Protein AF-0000000085088934 (afdb_homodimer)

Nearest PDB structures (foldseek):
  3keu-assembly1_A  TM=9.049E-01  e=2.209E-29  Homo sapiens
  6yjz-assembly1_B  TM=8.917E-01  e=1.805E-28  Mus musculus
  6yk0-assembly2_D  TM=8.850E-01  e=2.685E-28  Mus musculus
  4eoh-assembly1_B  TM=8.887E-01  e=7.460E-28  Homo sapiens
  1rfv-assembly1_A  TM=8.931E-01  e=5.617E-28  Ovis aries

Solvent-accessible surface area (backbone atoms only — not comparable to full-atom values): 36787 Å² total; per-residue (Å²): 128,82,75,68,84,74,76,77,56,46,64,85,37,36,32,38,35,38,11,27,30,32,18,38,65,42,31,35,41,48,26,22,47,53,53,29,28,67,44,35,28,48,68,27,50,48,57,35,26,51,25,18,30,52,67,88,60,77,56,65,25,61,50,74,49,49,34,67,54,52,49,41,22,50,48,27,22,56,75,59,71,62,68,86,47,37,30,39,42,36,40,44,48,82,42,34,60,32,41,46,41,51,39,51,50,51,50,52,52,50,58,71,34,58,94,40,47,33,51,46,42,35,38,36,32,69,64,41,50,52,91,82,40,70,81,46,58,74,68,32,55,63,33,45,65,65,41,46,43,74,28,32,28,39,50,28,38,53,50,42,40,24,64,72,41,70,41,82,69,65,31,64,66,40,45,55,47,31,54,36,43,35,28,60,74,39,58,28,45,29,41,34,36,66,57,33,53,46,39,74,22,76,40,87,50,58,78,59,36,32,30,32,38,37,29,45,42,37,93,85,46,48,66,33,45,20,32,35,70,41,76,56,68,99,65,83,63,61,32,59,68,33,44,50,52,24,40,40,59,51,34,30,52,36,35,34,57,71,76,35,71,67,45,46,51,23,62,66,53,60,67,63,75,84,57,49,39,50,70,31,37,66,32,53,16,48,23,49,38,51,19,18,50,51,55,33,51,53,53,18,52,54,51,19,53,53,45,48,62,75,48,70,82,68,72,73,61,78,94,50,51,71,66,55,48,51,50,52,50,48,34,54,52,48,60,31,37,45,62,47,52,53,81,39,42,61,31,67,58,56,46,60,89,73,48,62,50,33,69,62,75,133,127,82,75,68,84,74,76,76,57,48,65,86,40,35,31,39,35,37,10,26,31,32,19,39,67,42,32,36,40,49,26,21,49,52,54,29,28,68,45,34,27,48,69,27,49,49,57,34,26,50,24,18,29,53,66,86,61,76,55,65,26,59,49,75,50,48,35,66,53,54,49,40,22,50,48,26,22,54,75,60,70,62,67,86,44,37,31,39,41,36,43,45,48,82,42,33,61,33,40,47,42,51,40,52,52,52,52,51,54,50,58,72,34,59,94,39,46,34,51,46,44,34,39,36,33,68,64,41,50,53,92,82,39,71,81,49,58,73,67,31,54,62,35,45,66,65,38,48,43,74,28,32,29,38,49,27,36,55,49,42,39,24,65,71,40,70,41,81,67,65,30,63,66,39,45,55,50,30,52,36,42,36,29,61,75,39,56,28,45,28,40,35,39,42,70,32,52,46,39,76,22,78,41,88,49,59,79,60,35,30,30,36,38,35,30,44,43,36,96,87,47,47,67,32,44,21,32,34,71,40,77,56,67,98,66,81,63,62,31,58,68,33,43,50,53,25,40,41,57,51,35,30,52,35,33,34,56,70,77,35,70,66,44,45,52,22,62,66,53,61,67,63,76,84,57,51,39,51,70,31,37,66,33,53,16,48,22,48,38,50,20,16,48,51,54,33,50,55,54,19,51,54,50,21,53,52,45,48,63,74,49,68,81,68,73,74,62,78,94,50,52,72,66,55,48,52,49,51,49,48,33,53,52,48,60,32,37,46,63,46,51,52,80,39,43,60,31,68,56,56,44,59,88,73,46,65,48,34,68,62,75,133

Organism: Talaromyces marneffei (strain ATCC 18224 / CBS 334.59 / QM 7333) (NCBI:txid441960)

Secondary structure (DSSP, 8-state):
----TTTT-PPP-EEEEEEEEEEESS-HHHHHHHHHHHTT-EEEEEEEEEEEE-GGGS---EEEPPHHHHHHHHHHHHHTT----SEEEE---SSHHHHHHHHHHHHHHHHHTTTSTTS-EEEE----EETTEESS-TTHHHHHHHHGGG-SEE---HHHHHHHH-----SHHHHHHHHHHHHHHH--SEEEEEEE-GGGGT-SS-TTEEEEEEEEE-TTS-EEEEEEEEEPPSS--SSHHHHHHHHHHHHHHHHHHHH-HHHHTSGGGPPPTTS-GGGSHHHHHHHHHHHHHHHHHHHHHHHHHHHHHHTTT----TT--HHHHHHHHHHHHHHHTS---STTTHHHHS-------EE---/----TTTT-PPP-EEEEEEEEEEESS-HHHHHHHHHHHTT-EEEEEEEEEEEE-GGGS---EEEPPHHHHHHHHHHHHHTT----SEEEE---SSHHHHHHHHHHHHHHHHHTTTSTTS-EEEE----EETTEESS-TTHHHHHHHHGGG-SEE--BHHHHHHHH-----SHHHHHHHHHHHHHHH--SEEEEEEE-GGGGT-SS-TTEEEEEEEEE-TTS-EEEEEEEEEPPSS--SSHHHHHHHHHHHHHHHHHHHH-HHHHTSGGGPPPTTS-GGGSHHHHHHHHHHHHHHHHHHHHHHHHHHHHHHTTT----TT--HHHHHHHHHHHHHHHTS---GGGTHHHHS-------EE---

Sequence (724 aa):
MALSQEENTVPETKVLAIASHVCYGFVGNTMATFVMQSLGCEVAAINTVHYSNHTGYRQVKGTKTTAEEIRTLYEGLTQSYLTDFDVLLSGYAPTAAVVEAVGDIAQDLKRRAEGKPGSFFWILDPVMGDLGRLYVAEDVVPAYKKTVHHADLILPNQFETEILSGIKISNTTDLANAITIIHKTYGVPHIIVTSVQLSNLGSSTPSGLMTVIGSTVRSDGSPRLFHVDIPALECNFNGTGDMFAALTVARLREAVYATGPTLRNTKSWVSPDDVSPTELPLAKSTEKVLSSMHSILLKTMESREVELAATANTIDPTGLTEEQLQFREHLRRTKAAEVRVIRHADYLRNPVGMFKAQAWVEMALSQEENTVPETKVLAIASHVCYGFVGNTMATFVMQSLGCEVAAINTVHYSNHTGYRQVKGTKTTAEEIRTLYEGLTQSYLTDFDVLLSGYAPTAAVVEAVGDIAQDLKRRAEGKPGSFFWILDPVMGDLGRLYVAEDVVPAYKKTVHHADLILPNQFETEILSGIKISNTTDLANAITIIHKTYGVPHIIVTSVQLSNLGSSTPSGLMTVIGSTVRSDGSPRLFHVDIPALECNFNGTGDMFAALTVARLREAVYATGPTLRNTKSWVSPDDVSPTELPLAKSTEKVLSSMHSILLKTMESREVELAATANTIDPTGLTEEQLQFREHLRRTKAAEVRVIRHADYLRNPVGMFKAQAWVE

Structure (mmCIF, N/CA/C/O backbone):
data_AF-0000000085088934-model_v1
#
loop_
_entity.id
_entity.type
_entity.pdbx_description
1 polymer 'pyridoxal kinase'
#
loop_
_atom_site.group_PDB
_atom_site.id
_atom_site.type_symbol
_atom_site.label_atom_id
_atom_site.label_alt_id
_atom_site.label_comp_id
_atom_site.label_asym_id
_atom_site.label_entity_id
_atom_site.label_seq_id
_atom_site.pdbx_PDB_ins_code
_atom_site.Cartn_x
_atom_site.Cartn_y
_atom_site.Cartn_z
_atom_site.occupancy
_atom_site.B_iso_or_equiv
_atom_site.auth_seq_id
_atom_site.auth_comp_id
_atom_site.auth_asym_id
_atom_site.auth_atom_id
_atom_site.pdbx_PDB_model_num
ATOM 1 N N . MET A 1 1 ? 16.469 -13.07 28.391 1 17.91 1 MET A N 1
ATOM 2 C CA . MET A 1 1 ? 17.031 -13.086 27.031 1 17.91 1 MET A CA 1
ATOM 3 C C . MET A 1 1 ? 16 -12.625 26.016 1 17.91 1 MET A C 1
ATOM 5 O O . MET A 1 1 ? 14.961 -13.258 25.844 1 17.91 1 MET A O 1
ATOM 9 N N . ALA A 1 2 ? 15.836 -11.273 25.734 1 24.55 2 ALA A N 1
ATOM 10 C CA . ALA A 1 2 ? 14.875 -10.727 24.781 1 24.55 2 ALA A CA 1
ATOM 11 C C . ALA A 1 2 ? 14.867 -11.539 23.484 1 24.55 2 ALA A C 1
ATOM 13 O O . ALA A 1 2 ? 15.891 -11.672 22.812 1 24.55 2 ALA A O 1
ATOM 14 N N . LEU A 1 3 ? 14.203 -12.531 23.344 1 29.58 3 LEU A N 1
ATOM 15 C CA . LEU A 1 3 ? 14.117 -13.305 22.109 1 29.58 3 LEU A CA 1
ATOM 16 C C . LEU A 1 3 ? 14.156 -12.383 20.891 1 29.58 3 LEU A C 1
ATOM 18 O O . LEU A 1 3 ? 13.359 -11.445 20.797 1 29.58 3 LEU A O 1
ATOM 22 N N . SER A 1 4 ? 15.227 -12.148 20.172 1 33.28 4 SER A N 1
ATOM 23 C CA . SER A 1 4 ? 15.477 -11.219 19.078 1 33.28 4 SER A CA 1
ATOM 24 C C . SER A 1 4 ? 14.352 -11.25 18.047 1 33.28 4 SER A C 1
ATOM 26 O O . SER A 1 4 ? 13.922 -12.32 17.625 1 33.28 4 SER A O 1
ATOM 28 N N . GLN A 1 5 ? 13.383 -10.461 17.922 1 40.53 5 GLN A N 1
ATOM 29 C CA . GLN A 1 5 ? 12.352 -10.094 16.953 1 40.53 5 GLN A CA 1
ATOM 30 C C . GLN A 1 5 ? 12.773 -10.445 15.531 1 40.53 5 GLN A C 1
ATOM 32 O O . GLN A 1 5 ? 11.938 -10.484 14.625 1 40.53 5 GLN A O 1
ATOM 37 N N . GLU A 1 6 ? 14.078 -10.547 15.227 1 43.47 6 GLU A N 1
ATOM 38 C CA . GLU A 1 6 ? 14.758 -10.812 13.961 1 43.47 6 GLU A CA 1
ATOM 39 C C . GLU A 1 6 ? 14.445 -12.211 13.445 1 43.47 6 GLU A C 1
ATOM 41 O O . GLU A 1 6 ? 14.531 -12.469 12.242 1 43.47 6 GLU A O 1
ATOM 46 N N . GLU A 1 7 ? 14.219 -13.211 14.219 1 48 7 GLU A N 1
ATOM 47 C CA . GLU A 1 7 ? 14.242 -14.625 13.852 1 48 7 GLU A CA 1
ATOM 48 C C . GLU A 1 7 ? 13.039 -14.992 12.992 1 48 7 GLU A C 1
ATOM 50 O O . GLU A 1 7 ? 13.094 -15.938 12.203 1 48 7 GLU A O 1
ATOM 55 N N . ASN A 1 8 ? 11.883 -14.328 13.062 1 54.94 8 ASN A N 1
ATOM 56 C CA . ASN A 1 8 ? 10.695 -14.883 12.43 1 54.94 8 ASN A CA 1
ATOM 57 C C . ASN A 1 8 ? 10.336 -14.133 11.148 1 54.94 8 ASN A C 1
ATOM 59 O O . ASN A 1 8 ? 9.164 -14.055 10.781 1 54.94 8 ASN A O 1
ATOM 63 N N . THR A 1 9 ? 11.484 -13.523 10.5 1 68.62 9 THR A N 1
ATOM 64 C CA . THR A 1 9 ? 11.07 -12.758 9.336 1 68.62 9 THR A CA 1
ATOM 65 C C . THR A 1 9 ? 11.477 -13.469 8.047 1 68.62 9 THR A C 1
ATOM 67 O O . THR A 1 9 ? 12.453 -14.219 8.031 1 68.62 9 THR A O 1
ATOM 70 N N . VAL A 1 10 ? 10.602 -13.547 7.023 1 87.44 10 VAL A N 1
ATOM 71 C CA . VAL A 1 10 ? 10.883 -14.023 5.672 1 87.44 10 VAL A CA 1
ATOM 72 C C . VAL A 1 10 ? 12.141 -13.344 5.133 1 87.44 10 VAL A C 1
ATOM 74 O O . VAL A 1 10 ? 12.539 -12.281 5.625 1 87.44 10 VAL A O 1
ATOM 77 N N . PRO A 1 11 ? 12.914 -14.07 4.34 1 94 11 PRO A N 1
ATOM 78 C CA . PRO A 1 11 ? 14.094 -13.438 3.748 1 94 11 PRO A CA 1
ATOM 79 C C . PRO A 1 11 ? 13.781 -12.078 3.121 1 94 11 PRO A C 1
ATOM 81 O O . PRO A 1 11 ? 12.68 -11.867 2.609 1 94 11 PRO A O 1
ATOM 84 N N . GLU A 1 12 ? 14.758 -11.164 3.26 1 93.94 12 GLU A N 1
ATOM 85 C CA . GLU A 1 12 ? 14.594 -9.898 2.553 1 93.94 12 GLU A CA 1
ATOM 86 C C . GLU A 1 12 ? 14.344 -10.133 1.064 1 93.94 12 GLU A C 1
ATOM 88 O O . GLU A 1 12 ? 15.086 -10.867 0.409 1 93.94 12 GLU A O 1
ATOM 93 N N . THR A 1 13 ? 13.289 -9.633 0.563 1 97.62 13 THR A N 1
ATOM 94 C CA . THR A 1 13 ? 12.836 -9.867 -0.804 1 97.62 13 THR A CA 1
ATOM 95 C C . THR A 1 13 ? 12.398 -8.555 -1.459 1 97.62 13 THR A C 1
ATOM 97 O O . THR A 1 13 ? 11.57 -7.828 -0.91 1 97.62 13 THR A O 1
ATOM 100 N N . LYS A 1 14 ? 13 -8.188 -2.582 1 98.19 14 LYS A N 1
ATOM 101 C CA . LYS A 1 14 ? 12.547 -7.074 -3.41 1 98.19 14 LYS A CA 1
ATOM 102 C C . LYS A 1 14 ? 11.633 -7.559 -4.531 1 98.19 14 LYS A C 1
ATOM 104 O O . LYS A 1 14 ? 12.031 -8.383 -5.355 1 98.19 14 LYS A O 1
ATOM 109 N N . VAL A 1 15 ? 10.438 -7.031 -4.566 1 98.88 15 VAL A N 1
ATOM 110 C CA . VAL A 1 15 ? 9.43 -7.527 -5.496 1 98.88 15 VAL A CA 1
ATOM 111 C C . VAL A 1 15 ? 8.992 -6.398 -6.43 1 98.88 15 VAL A C 1
ATOM 113 O O . VAL A 1 15 ? 8.781 -5.266 -5.988 1 98.88 15 VAL A O 1
ATOM 116 N N . LEU A 1 16 ? 8.938 -6.668 -7.719 1 98.94 16 LEU A N 1
ATOM 117 C CA . LEU A 1 16 ? 8.148 -5.855 -8.633 1 98.94 16 LEU A CA 1
ATOM 118 C C . LEU A 1 16 ? 6.754 -6.449 -8.82 1 98.94 16 LEU A C 1
ATOM 120 O O . LEU A 1 16 ? 6.617 -7.594 -9.266 1 98.94 16 LEU A O 1
ATOM 124 N N . ALA A 1 17 ? 5.77 -5.746 -8.398 1 98.94 17 ALA A N 1
ATOM 125 C CA . ALA A 1 17 ? 4.383 -6.18 -8.531 1 98.94 17 ALA A CA 1
ATOM 126 C C . ALA A 1 17 ? 3.664 -5.391 -9.625 1 98.94 17 ALA A C 1
ATOM 128 O O . ALA A 1 17 ? 3.641 -4.156 -9.594 1 98.94 17 ALA A O 1
ATOM 129 N N . ILE A 1 18 ? 3.131 -6.051 -10.609 1 98.94 18 ILE A N 1
ATOM 130 C CA . ILE A 1 18 ? 2.359 -5.422 -11.68 1 98.94 18 ILE A CA 1
ATOM 131 C C . ILE A 1 18 ? 0.933 -5.969 -11.672 1 98.94 18 ILE A C 1
ATOM 133 O O . ILE A 1 18 ? 0.705 -7.133 -12.016 1 98.94 18 ILE A O 1
ATOM 137 N N . ALA A 1 19 ? -0.017 -5.191 -11.266 1 98.69 19 ALA A N 1
ATOM 138 C CA . ALA A 1 19 ? -1.41 -5.609 -11.133 1 98.69 19 ALA A CA 1
ATOM 139 C C . ALA A 1 19 ? -2.33 -4.406 -10.938 1 98.69 19 ALA A C 1
ATOM 141 O O . ALA A 1 19 ? -1.887 -3.26 -11.031 1 98.69 19 ALA A O 1
ATOM 142 N N . SER A 1 20 ? -3.621 -4.641 -10.789 1 98.38 20 SER A N 1
ATOM 143 C CA . SER A 1 20 ? -4.625 -3.588 -10.68 1 98.38 20 SER A CA 1
ATOM 144 C C . SER A 1 20 ? -4.488 -2.826 -9.367 1 98.38 20 SER A C 1
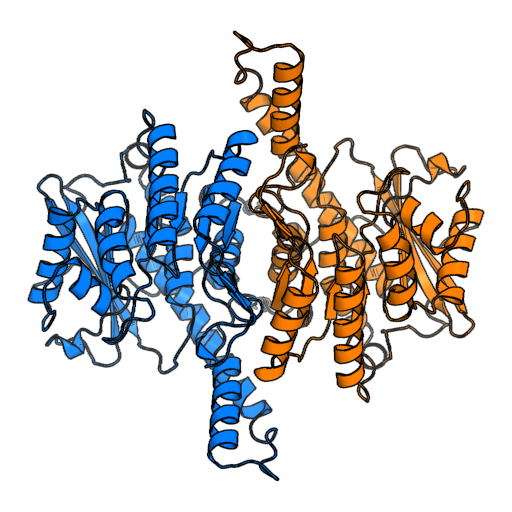ATOM 146 O O . SER A 1 20 ? -4.117 -3.404 -8.344 1 98.38 20 SER A O 1
ATOM 148 N N . HIS A 1 21 ? -4.738 -1.56 -9.383 1 98.75 21 HIS A N 1
ATOM 149 C CA . HIS A 1 21 ? -4.984 -0.742 -8.203 1 98.75 21 HIS A CA 1
ATOM 150 C C . HIS A 1 21 ? -6.43 -0.25 -8.164 1 98.75 21 HIS A C 1
ATOM 152 O O . HIS A 1 21 ? -6.93 0.294 -9.148 1 98.75 21 HIS A O 1
ATOM 158 N N . VAL A 1 22 ? -7.09 -0.431 -7.055 1 98.75 22 VAL A N 1
ATOM 159 C CA . VAL A 1 22 ? -8.406 0.141 -6.805 1 98.75 22 VAL A CA 1
ATOM 160 C C . VAL A 1 22 ? -8.359 1.034 -5.566 1 98.75 22 VAL A C 1
ATOM 162 O O . VAL A 1 22 ? -7.68 0.711 -4.59 1 98.75 22 VAL A O 1
ATOM 165 N N . CYS A 1 23 ? -9.078 2.154 -5.637 1 98.62 23 CYS A N 1
ATOM 166 C CA . CYS A 1 23 ? -9.086 3.07 -4.5 1 98.62 23 CYS A CA 1
ATOM 167 C C . CYS A 1 23 ? -9.664 2.396 -3.26 1 98.62 23 CYS A C 1
ATOM 169 O O . CYS A 1 23 ? -9.055 2.436 -2.189 1 98.62 23 CYS A O 1
ATOM 171 N N . TYR A 1 24 ? -10.828 1.77 -3.4 1 98.5 24 TYR A N 1
ATOM 172 C CA . TYR A 1 24 ? -11.516 1.124 -2.291 1 98.5 24 TYR A CA 1
ATOM 173 C C . TYR A 1 24 ? -11.609 -0.382 -2.508 1 98.5 24 TYR A C 1
ATOM 175 O O . TYR A 1 24 ? -12.031 -0.838 -3.572 1 98.5 24 TYR A O 1
ATOM 183 N N . GLY A 1 25 ? -11.195 -1.101 -1.471 1 97.25 25 GLY A N 1
ATOM 184 C CA . GLY A 1 25 ? -11.242 -2.553 -1.519 1 97.25 25 GLY A CA 1
ATOM 185 C C . GLY A 1 25 ? -9.867 -3.191 -1.602 1 97.25 25 GLY A C 1
ATOM 186 O O . GLY A 1 25 ? -8.859 -2.494 -1.744 1 97.25 25 GLY A O 1
ATOM 187 N N . PHE A 1 26 ? -9.805 -4.5 -1.512 1 97.56 26 PHE A N 1
ATOM 188 C CA . PHE A 1 26 ? -8.531 -5.215 -1.462 1 97.56 26 PHE A CA 1
ATOM 189 C C . PHE A 1 26 ? -8.461 -6.262 -2.564 1 97.56 26 PHE A C 1
ATOM 191 O O . PHE A 1 26 ? -8.812 -7.426 -2.348 1 97.56 26 PHE A O 1
ATOM 198 N N . VAL A 1 27 ? -8.008 -5.891 -3.713 1 97.81 27 VAL A N 1
ATOM 199 C CA . VAL A 1 27 ? -7.695 -6.742 -4.855 1 97.81 27 VAL A CA 1
ATOM 200 C C . VAL A 1 27 ? -6.41 -6.262 -5.52 1 97.81 27 VAL A C 1
ATOM 202 O O . VAL A 1 27 ? -5.922 -5.168 -5.223 1 97.81 27 VAL A O 1
ATOM 205 N N . GLY A 1 28 ? -5.844 -7.047 -6.387 1 98.12 28 GLY A N 1
ATOM 206 C CA . GLY A 1 28 ? -4.672 -6.621 -7.133 1 98.12 28 GLY A CA 1
ATOM 207 C C . GLY A 1 28 ? -3.557 -6.098 -6.246 1 98.12 28 GLY A C 1
ATOM 208 O O . GLY A 1 28 ? -3.279 -6.668 -5.191 1 98.12 28 GLY A O 1
ATOM 209 N N . ASN A 1 29 ? -2.912 -5.016 -6.648 1 98.75 29 ASN A N 1
ATOM 210 C CA . ASN A 1 29 ? -1.799 -4.422 -5.918 1 98.75 29 ASN A CA 1
ATOM 211 C C . ASN A 1 29 ? -2.246 -3.873 -4.566 1 98.75 29 ASN A C 1
ATOM 213 O O . ASN A 1 29 ? -1.462 -3.832 -3.615 1 98.75 29 ASN A O 1
ATOM 217 N N . THR A 1 30 ? -3.535 -3.445 -4.48 1 98.44 30 THR A N 1
ATOM 218 C CA . THR A 1 30 ? -4.02 -2.938 -3.201 1 98.44 30 THR A CA 1
ATOM 219 C C . THR A 1 30 ? -4.016 -4.039 -2.145 1 98.44 30 THR A C 1
ATOM 221 O O . THR A 1 30 ? -3.787 -3.771 -0.962 1 98.44 30 THR A O 1
ATOM 224 N N . MET A 1 31 ? -4.199 -5.281 -2.541 1 98.5 31 MET A N 1
ATOM 225 C CA . MET A 1 31 ? -4.07 -6.441 -1.666 1 98.5 31 MET A CA 1
ATOM 226 C C . MET A 1 31 ? -2.617 -6.895 -1.578 1 98.5 31 MET A C 1
ATOM 228 O O . MET A 1 31 ? -2.064 -7.016 -0.482 1 98.5 31 MET A O 1
ATOM 232 N N . ALA A 1 32 ? -1.994 -7.078 -2.672 1 98.81 32 ALA A N 1
ATOM 233 C CA . ALA A 1 32 ? -0.713 -7.773 -2.771 1 98.81 32 ALA A CA 1
ATOM 234 C C . ALA A 1 32 ? 0.395 -6.984 -2.082 1 98.81 32 ALA A C 1
ATOM 236 O O . ALA A 1 32 ? 1.227 -7.559 -1.374 1 98.81 32 ALA A O 1
ATOM 237 N N . THR A 1 33 ? 0.385 -5.637 -2.311 1 98.69 33 THR A N 1
ATOM 238 C CA . THR A 1 33 ? 1.45 -4.812 -1.745 1 98.69 33 THR A CA 1
ATOM 239 C C . THR A 1 33 ? 1.416 -4.855 -0.22 1 98.69 33 THR A C 1
ATOM 241 O O . THR A 1 33 ? 2.443 -5.082 0.424 1 98.69 33 THR A O 1
ATOM 244 N N . PHE A 1 34 ? 0.228 -4.746 0.389 1 98.5 34 PHE A N 1
ATOM 245 C CA . PHE A 1 34 ? 0.136 -4.77 1.845 1 98.5 34 PHE A CA 1
ATOM 246 C C . PHE A 1 34 ? 0.564 -6.129 2.391 1 98.5 34 PHE A C 1
ATOM 248 O O . PHE A 1 34 ? 1.32 -6.203 3.359 1 98.5 34 PHE A O 1
ATOM 255 N N . VAL A 1 35 ? 0.061 -7.18 1.758 1 98.62 35 VAL A N 1
ATOM 256 C CA . VAL A 1 35 ? 0.343 -8.531 2.225 1 98.62 35 VAL A CA 1
ATOM 257 C C . VAL A 1 35 ? 1.848 -8.789 2.191 1 98.62 35 VAL A C 1
ATOM 259 O O . VAL A 1 35 ? 2.432 -9.227 3.186 1 98.62 35 VAL A O 1
ATOM 262 N N . MET A 1 36 ? 2.498 -8.477 1.108 1 98.56 36 MET A N 1
ATOM 263 C CA . MET A 1 36 ? 3.93 -8.719 0.971 1 98.56 36 MET A CA 1
ATOM 264 C C . MET A 1 36 ? 4.73 -7.832 1.916 1 98.56 36 MET A C 1
ATOM 266 O O . MET A 1 36 ? 5.672 -8.289 2.564 1 98.56 36 MET A O 1
ATOM 270 N N . GLN A 1 37 ? 4.305 -6.574 2.018 1 98.06 37 GLN A N 1
ATOM 271 C CA . GLN A 1 37 ? 5.012 -5.656 2.9 1 98.06 37 GLN A CA 1
ATOM 272 C C . GLN A 1 37 ? 4.848 -6.062 4.363 1 98.06 37 GLN A C 1
ATOM 274 O O . GLN A 1 37 ? 5.77 -5.902 5.164 1 98.06 37 GLN A O 1
ATOM 279 N N . SER A 1 38 ? 3.688 -6.582 4.734 1 96.69 38 SER A N 1
ATOM 280 C CA . SER A 1 38 ? 3.451 -7.059 6.094 1 96.69 38 SER A CA 1
ATOM 281 C C . SER A 1 38 ? 4.391 -8.211 6.445 1 96.69 38 SER A C 1
ATOM 283 O O . SER A 1 38 ? 4.668 -8.453 7.621 1 96.69 38 SER A O 1
ATOM 285 N N . LEU A 1 39 ? 4.871 -8.898 5.418 1 97.12 39 LEU A N 1
ATOM 286 C CA . LEU A 1 39 ? 5.77 -10.023 5.637 1 97.12 39 LEU A CA 1
ATOM 287 C C . LEU A 1 39 ? 7.227 -9.586 5.539 1 97.12 39 LEU A C 1
ATOM 289 O O . LEU A 1 39 ? 8.141 -10.391 5.727 1 97.12 39 LEU A O 1
ATOM 293 N N . GLY A 1 40 ? 7.441 -8.312 5.188 1 96.25 40 GLY A N 1
ATOM 294 C CA . GLY A 1 40 ? 8.789 -7.777 5.184 1 96.25 40 GLY A CA 1
ATOM 295 C C . GLY A 1 40 ? 9.367 -7.613 3.789 1 96.25 40 GLY A C 1
ATOM 296 O O . GLY A 1 40 ? 10.547 -7.297 3.631 1 96.25 40 GLY A O 1
ATOM 297 N N . CYS A 1 41 ? 8.586 -7.793 2.727 1 97.75 41 CYS A N 1
ATOM 298 C CA . CYS A 1 41 ? 9.055 -7.617 1.357 1 97.75 41 CYS A CA 1
ATOM 299 C C . CYS A 1 41 ? 9.047 -6.148 0.96 1 97.75 41 CYS A C 1
ATOM 301 O O . CYS A 1 41 ? 8.125 -5.41 1.31 1 97.75 41 CYS A O 1
ATOM 303 N N . GLU A 1 42 ? 10.117 -5.703 0.319 1 97.56 42 GLU A N 1
ATOM 304 C CA . GLU A 1 42 ? 10.102 -4.41 -0.356 1 97.56 42 GLU A CA 1
ATOM 305 C C . GLU A 1 42 ? 9.406 -4.504 -1.714 1 97.56 42 GLU A C 1
ATOM 307 O O . GLU A 1 42 ? 9.836 -5.262 -2.584 1 97.56 42 GLU A O 1
ATOM 312 N N . VAL A 1 43 ? 8.359 -3.689 -1.917 1 98.69 43 VAL A N 1
ATOM 313 C CA . VAL A 1 43 ? 7.535 -3.881 -3.105 1 98.69 43 VAL A CA 1
ATOM 314 C C . VAL A 1 43 ? 7.531 -2.605 -3.943 1 98.69 43 VAL A C 1
ATOM 316 O O . VAL A 1 43 ? 7.203 -1.527 -3.443 1 98.69 43 VAL A O 1
ATOM 319 N N . ALA A 1 44 ? 7.992 -2.713 -5.145 1 98.81 44 ALA A N 1
ATOM 320 C CA . ALA A 1 44 ? 7.703 -1.733 -6.191 1 98.81 44 ALA A CA 1
ATOM 321 C C . ALA A 1 44 ? 6.445 -2.113 -6.965 1 98.81 44 ALA A C 1
ATOM 323 O O . ALA A 1 44 ? 6.289 -3.262 -7.387 1 98.81 44 ALA A O 1
ATOM 324 N N . ALA A 1 45 ? 5.508 -1.16 -7.164 1 98.88 45 ALA A N 1
ATOM 325 C CA . ALA A 1 45 ? 4.219 -1.53 -7.742 1 98.88 45 ALA A CA 1
ATOM 326 C C . ALA A 1 45 ? 3.924 -0.712 -8.992 1 98.88 45 ALA A C 1
ATOM 328 O O . ALA A 1 45 ? 3.943 0.521 -8.961 1 98.88 45 ALA A O 1
ATOM 329 N N . ILE A 1 46 ? 3.752 -1.347 -10.078 1 98.88 46 ILE A N 1
ATOM 330 C CA . ILE A 1 46 ? 3.188 -0.771 -11.297 1 98.88 46 ILE A CA 1
ATOM 331 C C . ILE A 1 46 ? 1.715 -1.154 -11.414 1 98.88 46 ILE A C 1
ATOM 333 O O . ILE A 1 46 ? 1.373 -2.34 -11.414 1 98.88 46 ILE A O 1
ATOM 337 N N . ASN A 1 47 ? 0.853 -0.161 -11.516 1 98.88 47 ASN A N 1
ATOM 338 C CA . ASN A 1 47 ? -0.586 -0.404 -11.516 1 98.88 47 ASN A CA 1
ATOM 339 C C . ASN A 1 47 ? -1.135 -0.494 -12.938 1 98.88 47 ASN A C 1
ATOM 341 O O . ASN A 1 47 ? -0.898 0.396 -13.758 1 98.88 47 ASN A O 1
ATOM 345 N N . THR A 1 48 ? -1.949 -1.505 -13.203 1 98.69 48 THR A N 1
ATOM 346 C CA . THR A 1 48 ? -2.463 -1.725 -14.547 1 98.69 48 THR A CA 1
ATOM 347 C C . THR A 1 48 ? -3.793 -1 -14.75 1 98.69 48 THR A C 1
ATOM 349 O O . THR A 1 48 ? -4.254 -0.835 -15.875 1 98.69 48 THR A O 1
ATOM 352 N N . VAL A 1 49 ? -4.438 -0.707 -13.68 1 98.31 49 VAL A N 1
ATOM 353 C CA . VAL A 1 49 ? -5.617 0.151 -13.688 1 98.31 49 VAL A CA 1
ATOM 354 C C . VAL A 1 49 ? -5.617 1.036 -12.438 1 98.31 49 VAL A C 1
ATOM 356 O O . VAL A 1 49 ? -4.898 0.763 -11.477 1 98.31 49 VAL A O 1
ATOM 359 N N . HIS A 1 50 ? -6.289 2.107 -12.484 1 98.56 50 HIS A N 1
ATOM 360 C CA . HIS A 1 50 ? -6.605 3 -11.375 1 98.56 50 HIS A CA 1
ATOM 361 C C . HIS A 1 50 ? -8.109 3.225 -11.266 1 98.56 50 HIS A C 1
ATOM 363 O O . HIS A 1 50 ? -8.641 4.203 -11.797 1 98.56 50 HIS A O 1
ATOM 369 N N . TYR A 1 51 ? -8.797 2.287 -10.516 1 98.75 51 TYR A N 1
ATOM 370 C CA . TYR A 1 51 ? -10.258 2.275 -10.438 1 98.75 51 TYR A CA 1
ATOM 371 C C . TYR A 1 51 ? -10.727 2.754 -9.07 1 98.75 51 TYR A C 1
ATOM 373 O O . TYR A 1 51 ? -9.977 2.705 -8.094 1 98.75 51 TYR A O 1
ATOM 381 N N . SER A 1 52 ? -11.977 3.215 -9.039 1 98.81 52 SER A N 1
ATOM 382 C CA . SER A 1 52 ? -12.594 3.637 -7.781 1 98.81 52 SER A CA 1
ATOM 383 C C . SER A 1 52 ? -12.773 2.459 -6.832 1 98.81 52 SER A C 1
ATOM 385 O O . SER A 1 52 ? -12.555 2.59 -5.625 1 98.81 52 SER A O 1
ATOM 387 N N . ASN A 1 53 ? -13.148 1.361 -7.242 1 98.69 53 ASN A N 1
ATOM 388 C CA . ASN A 1 53 ? -13.406 0.101 -6.555 1 98.69 53 ASN A CA 1
ATOM 389 C C . ASN A 1 53 ? -13.32 -1.087 -7.508 1 98.69 53 ASN A C 1
ATOM 391 O O . ASN A 1 53 ? -13.172 -0.908 -8.719 1 98.69 53 ASN A O 1
ATOM 395 N N . HIS A 1 54 ? -13.242 -2.273 -6.988 1 97.19 54 HIS A N 1
ATOM 396 C CA . HIS A 1 54 ? -13.133 -3.422 -7.879 1 97.19 54 HIS A CA 1
ATOM 397 C C . HIS A 1 54 ? -14.453 -3.715 -8.57 1 97.19 54 HIS A C 1
ATOM 399 O O . HIS A 1 54 ? -15.508 -3.221 -8.148 1 97.19 54 HIS A O 1
ATOM 405 N N . THR A 1 55 ? -14.484 -4.496 -9.578 1 94.44 55 THR A N 1
ATOM 406 C CA . THR A 1 55 ? -15.617 -4.688 -10.477 1 94.44 55 THR A CA 1
ATOM 407 C C . THR A 1 55 ? -16.703 -5.52 -9.805 1 94.44 55 THR A C 1
ATOM 409 O O . THR A 1 55 ? -17.844 -5.57 -10.289 1 94.44 55 THR A O 1
ATOM 412 N N . GLY A 1 56 ? -16.375 -6.141 -8.672 1 94.31 56 GLY A N 1
ATOM 413 C CA . GLY A 1 56 ? -17.375 -6.859 -7.91 1 94.31 56 GLY A CA 1
ATOM 414 C C . GLY A 1 56 ? -18.531 -5.98 -7.473 1 94.31 56 GLY A C 1
ATOM 415 O O . GLY A 1 56 ? -19.625 -6.48 -7.176 1 94.31 56 GLY A O 1
ATOM 416 N N . TYR A 1 57 ? -18.359 -4.684 -7.43 1 97.31 57 TYR A N 1
ATOM 417 C CA . TYR A 1 57 ? -19.406 -3.74 -7.066 1 97.31 57 TYR A CA 1
ATOM 418 C C . TYR A 1 57 ? -20.359 -3.51 -8.234 1 97.31 57 TYR A C 1
ATOM 420 O O . TYR A 1 57 ? -21.406 -2.875 -8.078 1 97.31 57 TYR A O 1
ATOM 428 N N . ARG A 1 58 ? -20.094 -3.988 -9.391 1 95.69 58 ARG A N 1
ATOM 429 C CA . ARG A 1 58 ? -20.891 -3.959 -10.602 1 95.69 58 ARG A CA 1
ATOM 430 C C . ARG A 1 58 ? -20.969 -2.551 -11.18 1 95.69 58 ARG A C 1
ATOM 432 O O . ARG A 1 58 ? -21.75 -2.283 -12.094 1 95.69 58 ARG A O 1
ATOM 439 N N . GLN A 1 59 ? -20.266 -1.669 -10.609 1 96.25 59 GLN A N 1
ATOM 440 C CA . GLN A 1 59 ? -20 -0.344 -11.164 1 96.25 59 GLN A CA 1
ATOM 441 C C . GLN A 1 59 ? -18.625 0.157 -10.742 1 96.25 59 GLN A C 1
ATOM 443 O O . GLN A 1 59 ? -18.172 -0.096 -9.625 1 96.25 59 GLN A O 1
ATOM 448 N N . VAL A 1 60 ? -17.984 0.796 -11.633 1 96.94 60 VAL A N 1
ATOM 449 C CA . VAL A 1 60 ? -16.625 1.244 -11.367 1 96.94 60 VAL A CA 1
ATOM 450 C C . VAL A 1 60 ? -16.281 2.441 -12.25 1 96.94 60 VAL A C 1
ATOM 452 O O . VAL A 1 60 ? -16.828 2.584 -13.344 1 96.94 60 VAL A O 1
ATOM 455 N N . LYS A 1 61 ? -15.555 3.385 -11.766 1 98.62 61 LYS A N 1
ATOM 456 C CA . LYS A 1 61 ? -14.961 4.469 -12.539 1 98.62 61 LYS A CA 1
ATOM 457 C C . LYS A 1 61 ? -13.438 4.434 -12.445 1 98.62 61 LYS A C 1
ATOM 459 O O . LYS A 1 61 ? -12.875 3.852 -11.516 1 98.62 61 LYS A O 1
ATOM 464 N N . GLY A 1 62 ? -12.758 5.086 -13.406 1 98.19 62 GLY A N 1
ATOM 465 C CA . GLY A 1 62 ? -11.312 5.148 -13.422 1 98.19 62 GLY A CA 1
ATOM 466 C C . GLY A 1 62 ? -10.719 4.879 -14.797 1 98.19 62 GLY A C 1
ATOM 467 O O . GLY A 1 62 ? -11.406 5.008 -15.812 1 98.19 62 GLY A O 1
ATOM 468 N N . THR A 1 63 ? -9.43 4.57 -14.766 1 97.88 63 THR A N 1
ATOM 469 C CA . THR A 1 63 ? -8.727 4.465 -16.031 1 97.88 63 THR A CA 1
ATOM 470 C C . THR A 1 63 ? -7.875 3.201 -16.078 1 97.88 63 THR A C 1
ATOM 472 O O . THR A 1 63 ? -7.5 2.662 -15.031 1 97.88 63 THR A O 1
ATOM 475 N N . LYS A 1 64 ? -7.613 2.709 -17.312 1 97.5 64 LYS A N 1
ATOM 476 C CA . LYS A 1 64 ? -6.645 1.651 -17.578 1 97.5 64 LYS A CA 1
ATOM 477 C C . LYS A 1 64 ? -5.273 2.232 -17.922 1 97.5 64 LYS A C 1
ATOM 479 O O . LYS A 1 64 ? -5.184 3.256 -18.594 1 97.5 64 LYS A O 1
ATOM 484 N N . THR A 1 65 ? -4.266 1.652 -17.391 1 98.25 65 THR A N 1
ATOM 485 C CA . THR A 1 65 ? -2.904 2 -17.781 1 98.25 65 THR A CA 1
ATOM 486 C C . THR A 1 65 ? -2.535 1.331 -19.094 1 98.25 65 THR A C 1
ATOM 488 O O . THR A 1 65 ? -2.67 0.114 -19.25 1 98.25 65 THR A O 1
ATOM 491 N N . THR A 1 66 ? -2.08 2.1 -20.047 1 98.31 66 THR A N 1
ATOM 492 C CA . THR A 1 66 ? -1.745 1.527 -21.359 1 98.31 66 THR A CA 1
ATOM 493 C C . THR A 1 66 ? -0.434 0.75 -21.281 1 98.31 66 THR A C 1
ATOM 495 O O . THR A 1 66 ? 0.363 0.951 -20.359 1 98.31 66 THR A O 1
ATOM 498 N N . ALA A 1 67 ? -0.242 -0.142 -22.266 1 98.56 67 ALA A N 1
ATOM 499 C CA . ALA A 1 67 ? 1.015 -0.877 -22.375 1 98.56 67 ALA A CA 1
ATOM 500 C C . ALA A 1 67 ? 2.201 0.076 -22.484 1 98.56 67 ALA A C 1
ATOM 502 O O . ALA A 1 67 ? 3.26 -0.168 -21.891 1 98.56 67 ALA A O 1
ATOM 503 N N . GLU A 1 68 ? 1.999 1.137 -23.25 1 98.62 68 GLU A N 1
ATOM 504 C CA . GLU A 1 68 ? 3.049 2.135 -23.422 1 98.62 68 GLU A CA 1
ATOM 505 C C . GLU A 1 68 ? 3.404 2.799 -22.094 1 98.62 68 GLU A C 1
ATOM 507 O O . GLU A 1 68 ? 4.578 3.039 -21.812 1 98.62 68 GLU A O 1
ATOM 512 N N . GLU A 1 69 ? 2.43 3.121 -21.312 1 98.62 69 GLU A N 1
ATOM 513 C CA . GLU A 1 69 ? 2.668 3.723 -20 1 98.62 69 GLU A CA 1
ATOM 514 C C . GLU A 1 69 ? 3.42 2.766 -19.078 1 98.62 69 GLU A C 1
ATOM 516 O O . GLU A 1 69 ? 4.316 3.18 -18.344 1 98.62 69 GLU A O 1
ATOM 521 N N . ILE A 1 70 ? 3.066 1.508 -19.094 1 98.81 70 ILE A N 1
ATOM 522 C CA . ILE A 1 70 ? 3.734 0.503 -18.281 1 98.81 70 ILE A CA 1
ATOM 523 C C . ILE A 1 70 ? 5.199 0.392 -18.688 1 98.81 70 ILE A C 1
ATOM 525 O O . ILE A 1 70 ? 6.094 0.372 -17.844 1 98.81 70 ILE A O 1
ATOM 529 N N . ARG A 1 71 ? 5.441 0.361 -20 1 98.75 71 ARG A N 1
ATOM 530 C CA . ARG A 1 71 ? 6.809 0.304 -20.5 1 98.75 71 ARG A CA 1
ATOM 531 C C . ARG A 1 71 ? 7.594 1.55 -20.109 1 98.75 71 ARG A C 1
ATOM 533 O O . ARG A 1 71 ? 8.781 1.465 -19.781 1 98.75 71 ARG A O 1
ATOM 540 N N . THR A 1 72 ? 6.914 2.674 -20.156 1 98.81 72 THR A N 1
ATOM 541 C CA . THR A 1 72 ? 7.543 3.939 -19.781 1 98.81 72 THR A CA 1
ATOM 542 C C . THR A 1 72 ? 7.926 3.949 -18.312 1 98.81 72 THR A C 1
ATOM 544 O O . THR A 1 72 ? 9 4.434 -17.938 1 98.81 72 THR A O 1
ATOM 547 N N . LEU A 1 73 ? 7.082 3.467 -17.469 1 98.88 73 LEU A N 1
ATOM 548 C CA . LEU A 1 73 ? 7.391 3.357 -16.047 1 98.88 73 LEU A CA 1
ATOM 549 C C . LEU A 1 73 ? 8.609 2.469 -15.82 1 98.88 73 LEU A C 1
ATOM 551 O O . LEU A 1 73 ? 9.523 2.832 -15.07 1 98.88 73 LEU A O 1
ATOM 555 N N . TYR A 1 74 ? 8.617 1.338 -16.5 1 98.94 74 TYR A N 1
ATOM 556 C CA . TYR A 1 74 ? 9.742 0.425 -16.344 1 98.94 74 TYR A CA 1
ATOM 557 C C . TYR A 1 74 ? 11.023 1.049 -16.891 1 98.94 74 TYR A C 1
ATOM 559 O O . TYR A 1 74 ? 12.102 0.845 -16.344 1 98.94 74 TYR A O 1
ATOM 567 N N . GLU A 1 75 ? 10.898 1.765 -17.984 1 98.81 75 GLU A N 1
ATOM 568 C CA . GLU A 1 75 ? 12.047 2.504 -18.5 1 98.81 75 GLU A CA 1
ATOM 569 C C . GLU A 1 75 ? 12.609 3.461 -17.469 1 98.81 75 GLU A C 1
ATOM 571 O O . GLU A 1 75 ? 13.828 3.586 -17.328 1 98.81 75 GLU A O 1
ATOM 576 N N . GLY A 1 76 ? 11.727 4.141 -16.734 1 98.81 76 GLY A N 1
ATOM 577 C CA . GLY A 1 76 ? 12.172 5.016 -15.664 1 98.81 76 GLY A CA 1
ATOM 578 C C . GLY A 1 76 ? 12.938 4.281 -14.578 1 98.81 76 GLY A C 1
ATOM 579 O O . GLY A 1 76 ? 13.969 4.766 -14.109 1 98.81 76 GLY A O 1
ATOM 580 N N . LEU A 1 77 ? 12.445 3.131 -14.195 1 98.81 77 LEU A N 1
ATOM 581 C CA . LEU A 1 77 ? 13.148 2.307 -13.219 1 98.81 77 LEU A CA 1
ATOM 582 C C . LEU A 1 77 ? 14.531 1.924 -13.734 1 98.81 77 LEU A C 1
ATOM 584 O O . LEU A 1 77 ? 15.523 2.004 -13 1 98.81 77 LEU A O 1
ATOM 588 N N . THR A 1 78 ? 14.609 1.536 -15.008 1 98.44 78 THR A N 1
ATOM 589 C CA . THR A 1 78 ? 15.867 1.123 -15.625 1 98.44 78 THR A CA 1
ATOM 590 C C . THR A 1 78 ? 16.859 2.279 -15.656 1 98.44 78 THR A C 1
ATOM 592 O O . THR A 1 78 ? 18.031 2.1 -15.336 1 98.44 78 THR A O 1
ATOM 595 N N . GLN A 1 79 ? 16.375 3.461 -15.977 1 97.56 79 GLN A N 1
ATOM 596 C CA . GLN A 1 79 ? 17.219 4.641 -16.094 1 97.56 79 GLN A CA 1
ATOM 597 C C . GLN A 1 79 ? 17.797 5.043 -14.742 1 97.56 79 GLN A C 1
ATOM 599 O O . GLN A 1 79 ? 18.875 5.625 -14.672 1 97.56 79 GLN A O 1
ATOM 604 N N . SER A 1 80 ? 17.109 4.668 -13.672 1 97.75 80 SER A N 1
ATOM 605 C CA . SER A 1 80 ? 17.562 5 -12.32 1 97.75 80 SER A CA 1
ATOM 606 C C . SER A 1 80 ? 18.25 3.816 -11.664 1 97.75 80 SER A C 1
ATOM 608 O O . SER A 1 80 ? 18.594 3.869 -10.477 1 97.75 80 SER A O 1
ATOM 610 N N . TYR A 1 81 ? 18.484 2.703 -12.406 1 96.62 81 TYR A N 1
ATOM 611 C CA . TYR A 1 81 ? 19.156 1.495 -11.93 1 96.62 81 TYR A CA 1
ATOM 612 C C . TYR A 1 81 ? 18.391 0.877 -10.758 1 96.62 81 TYR A C 1
ATOM 614 O O . TYR A 1 81 ? 19 0.465 -9.766 1 96.62 81 TYR A O 1
ATOM 622 N N . LEU A 1 82 ? 17.078 0.954 -10.867 1 98.25 82 LEU A N 1
ATOM 623 C CA . LEU A 1 82 ? 16.172 0.385 -9.867 1 98.25 82 LEU A CA 1
ATOM 624 C C . LEU A 1 82 ? 15.508 -0.883 -10.391 1 98.25 82 LEU A C 1
ATOM 626 O O . LEU A 1 82 ? 14.281 -0.96 -10.453 1 98.25 82 LEU A O 1
ATOM 630 N N . THR A 1 83 ? 16.344 -1.931 -10.758 1 98.06 83 THR A N 1
ATOM 631 C CA . THR A 1 83 ? 15.805 -3.133 -11.383 1 98.06 83 THR A CA 1
ATOM 632 C C . THR A 1 83 ? 16.312 -4.387 -10.672 1 98.06 83 THR A C 1
ATOM 634 O O . THR A 1 83 ? 16.297 -5.477 -11.242 1 98.06 83 THR A O 1
ATOM 637 N N . ASP A 1 84 ? 16.875 -4.246 -9.445 1 96.62 84 ASP A N 1
ATOM 638 C CA . ASP A 1 84 ? 17.422 -5.391 -8.719 1 96.62 84 ASP A CA 1
ATOM 639 C C . ASP A 1 84 ? 16.328 -6.129 -7.957 1 96.62 84 ASP A C 1
ATOM 641 O O . ASP A 1 84 ? 16.406 -6.289 -6.738 1 96.62 84 ASP A O 1
ATOM 645 N N . PHE A 1 85 ? 15.383 -6.641 -8.672 1 98.5 85 PHE A N 1
ATOM 646 C CA . PHE A 1 85 ? 14.273 -7.367 -8.078 1 98.5 85 PHE A CA 1
ATOM 647 C C . PHE A 1 85 ? 14.602 -8.852 -7.953 1 98.5 85 PHE A C 1
ATOM 649 O O . PHE A 1 85 ? 15.219 -9.43 -8.844 1 98.5 85 PHE A O 1
ATOM 656 N N . ASP A 1 86 ? 14.156 -9.453 -6.816 1 98.31 86 ASP A N 1
ATOM 657 C CA . ASP A 1 86 ? 14.258 -10.898 -6.617 1 98.31 86 ASP A CA 1
ATOM 658 C C . ASP A 1 86 ? 13.086 -11.625 -7.285 1 98.31 86 ASP A C 1
ATOM 660 O O . ASP A 1 86 ? 13.234 -12.766 -7.719 1 98.31 86 ASP A O 1
ATOM 664 N N . VAL A 1 87 ? 11.938 -10.984 -7.273 1 98.81 87 VAL A N 1
ATOM 665 C CA . VAL A 1 87 ? 10.703 -11.625 -7.727 1 98.81 87 VAL A CA 1
ATOM 666 C C . VAL A 1 87 ? 9.859 -10.625 -8.516 1 98.81 87 VAL A C 1
ATOM 668 O O . VAL A 1 87 ? 9.797 -9.445 -8.164 1 98.81 87 VAL A O 1
ATOM 671 N N . LEU A 1 88 ? 9.305 -11.039 -9.625 1 98.94 88 LEU A N 1
ATOM 672 C CA . LEU A 1 88 ? 8.211 -10.352 -10.305 1 98.94 88 LEU A CA 1
ATOM 673 C C . LEU A 1 88 ? 6.879 -11.055 -10.039 1 98.94 88 LEU A C 1
ATOM 675 O O . LEU A 1 88 ? 6.758 -12.266 -10.25 1 98.94 88 LEU A O 1
ATOM 679 N N . LEU A 1 89 ? 5.949 -10.359 -9.445 1 98.94 89 LEU A N 1
ATOM 680 C CA . LEU A 1 89 ? 4.574 -10.828 -9.32 1 98.94 89 LEU A CA 1
ATOM 681 C C . LEU A 1 89 ? 3.656 -10.078 -10.281 1 98.94 89 LEU A C 1
ATOM 683 O O . LEU A 1 89 ? 3.52 -8.859 -10.188 1 98.94 89 LEU A O 1
ATOM 687 N N . SER A 1 90 ? 3.07 -10.789 -11.211 1 98.81 90 SER A N 1
ATOM 688 C CA . SER A 1 90 ? 2.148 -10.148 -12.148 1 98.81 90 SER A CA 1
ATOM 689 C C . SER A 1 90 ? 0.752 -10.75 -12.047 1 98.81 90 SER A C 1
ATOM 691 O O . SER A 1 90 ? 0.603 -11.961 -11.922 1 98.81 90 SER A O 1
ATOM 693 N N . GLY A 1 91 ? -0.234 -9.883 -12.016 1 97.81 91 GLY A N 1
ATOM 694 C CA . GLY A 1 91 ? -1.636 -10.266 -11.938 1 97.81 91 GLY A CA 1
ATOM 695 C C . GLY A 1 91 ? -2.469 -9.695 -13.07 1 97.81 91 GLY A C 1
ATOM 696 O O . GLY A 1 91 ? -2.111 -9.828 -14.242 1 97.81 91 GLY A O 1
ATOM 697 N N . TYR A 1 92 ? -3.533 -8.969 -12.805 1 97.06 92 TYR A N 1
ATOM 698 C CA . TYR A 1 92 ? -4.543 -8.516 -13.758 1 97.06 92 TYR A CA 1
ATOM 699 C C . TYR A 1 92 ? -3.934 -7.602 -14.812 1 97.06 92 TYR A C 1
ATOM 701 O O . TYR A 1 92 ? -3.314 -6.586 -14.477 1 97.06 92 TYR A O 1
ATOM 709 N N . ALA A 1 93 ? -4.117 -7.98 -16.016 1 96.94 93 ALA A N 1
ATOM 710 C CA . ALA A 1 93 ? -3.799 -7.203 -17.219 1 96.94 93 ALA A CA 1
ATOM 711 C C . ALA A 1 93 ? -5.031 -7.023 -18.094 1 96.94 93 ALA A C 1
ATOM 713 O O . ALA A 1 93 ? -5.551 -7.992 -18.656 1 96.94 93 ALA A O 1
ATOM 714 N N . PRO A 1 94 ? -5.449 -5.801 -18.266 1 94.88 94 PRO A N 1
ATOM 715 C CA . PRO A 1 94 ? -6.754 -5.57 -18.891 1 94.88 94 PRO A CA 1
ATOM 716 C C . PRO A 1 94 ? -6.738 -5.82 -20.406 1 94.88 94 PRO A C 1
ATOM 718 O O . PRO A 1 94 ? -7.797 -5.996 -21.016 1 94.88 94 PRO A O 1
ATOM 721 N N . THR A 1 95 ? -5.586 -5.77 -21.078 1 97.06 95 THR A N 1
ATOM 722 C CA . THR A 1 95 ? -5.508 -5.934 -22.531 1 97.06 95 THR A CA 1
ATOM 723 C C . THR A 1 95 ? -4.355 -6.859 -22.906 1 97.06 95 THR A C 1
ATOM 725 O O . THR A 1 95 ? -3.436 -7.07 -22.109 1 97.06 95 THR A O 1
ATOM 728 N N . ALA A 1 96 ? -4.453 -7.379 -24.125 1 97.94 96 ALA A N 1
ATOM 729 C CA . ALA A 1 96 ? -3.379 -8.219 -24.656 1 97.94 96 ALA A CA 1
ATOM 730 C C . ALA A 1 96 ? -2.057 -7.457 -24.688 1 97.94 96 ALA A C 1
ATOM 732 O O . ALA A 1 96 ? -1.001 -8.023 -24.391 1 97.94 96 ALA A O 1
ATOM 733 N N . ALA A 1 97 ? -2.141 -6.191 -25.062 1 98.38 97 ALA A N 1
ATOM 734 C CA . ALA A 1 97 ? -0.943 -5.355 -25.125 1 98.38 97 ALA A CA 1
ATOM 735 C C . ALA A 1 97 ? -0.271 -5.242 -23.766 1 98.38 97 ALA A C 1
ATOM 737 O O . ALA A 1 97 ? 0.958 -5.223 -23.672 1 98.38 97 ALA A O 1
ATOM 738 N N . VAL A 1 98 ? -1.025 -5.145 -22.719 1 98.56 98 VAL A N 1
ATOM 739 C CA . VAL A 1 98 ? -0.478 -5.047 -21.375 1 98.56 98 VAL A CA 1
ATOM 740 C C . VAL A 1 98 ? 0.166 -6.375 -20.984 1 98.56 98 VAL A C 1
ATOM 742 O O . VAL A 1 98 ? 1.234 -6.395 -20.359 1 98.56 98 VAL A O 1
ATOM 745 N N . VAL A 1 99 ? -0.469 -7.512 -21.297 1 98.5 99 VAL A N 1
ATOM 746 C CA . VAL A 1 99 ? 0.126 -8.82 -21.047 1 98.5 99 VAL A CA 1
ATOM 747 C C . VAL A 1 99 ? 1.5 -8.898 -21.703 1 98.5 99 VAL A C 1
ATOM 749 O O . VAL A 1 99 ? 2.467 -9.352 -21.078 1 98.5 99 VAL A O 1
ATOM 752 N N . GLU A 1 100 ? 1.563 -8.438 -22.922 1 98.38 100 GLU A N 1
ATOM 753 C CA . GLU A 1 100 ? 2.816 -8.461 -23.656 1 98.38 100 GLU A CA 1
ATOM 754 C C . GLU A 1 100 ? 3.865 -7.566 -23 1 98.38 100 GLU A C 1
ATOM 756 O O . GLU A 1 100 ? 5.035 -7.941 -22.906 1 98.38 100 GLU A O 1
ATOM 761 N N . ALA A 1 101 ? 3.473 -6.387 -22.562 1 98.75 101 ALA A N 1
ATOM 762 C CA . ALA A 1 101 ? 4.387 -5.48 -21.875 1 98.75 101 ALA A CA 1
ATOM 763 C C . ALA A 1 101 ? 4.953 -6.129 -20.625 1 98.75 101 ALA A C 1
ATOM 765 O O . ALA A 1 101 ? 6.148 -6.004 -20.328 1 98.75 101 ALA A O 1
ATOM 766 N N . VAL A 1 102 ? 4.125 -6.805 -19.891 1 98.62 102 VAL A N 1
ATOM 767 C CA . VAL A 1 102 ? 4.555 -7.504 -18.688 1 98.62 102 VAL A CA 1
ATOM 768 C C . VAL A 1 102 ? 5.562 -8.594 -19.047 1 98.62 102 VAL A C 1
ATOM 770 O O . VAL A 1 102 ? 6.578 -8.758 -18.375 1 98.62 102 VAL A O 1
ATOM 773 N N . GLY A 1 103 ? 5.242 -9.336 -20.078 1 98.44 103 GLY A N 1
ATOM 774 C CA . GLY A 1 103 ? 6.168 -10.344 -20.578 1 98.44 103 GLY A CA 1
ATOM 775 C C . GLY A 1 103 ? 7.531 -9.773 -20.922 1 98.44 103 GLY A C 1
ATOM 776 O O . GLY A 1 103 ? 8.562 -10.367 -20.594 1 98.44 103 GLY A O 1
ATOM 777 N N . ASP A 1 104 ? 7.539 -8.617 -21.594 1 98.31 104 ASP A N 1
ATOM 778 C CA . ASP A 1 104 ? 8.781 -7.945 -21.953 1 98.31 104 ASP A CA 1
ATOM 779 C C . ASP A 1 104 ? 9.594 -7.582 -20.719 1 98.31 104 ASP A C 1
ATOM 781 O O . ASP A 1 104 ? 10.812 -7.758 -20.688 1 98.31 104 ASP A O 1
ATOM 785 N N . ILE A 1 105 ? 8.93 -7.082 -19.75 1 98.81 105 ILE A N 1
ATOM 786 C CA . ILE A 1 105 ? 9.578 -6.691 -18.516 1 98.81 105 ILE A CA 1
ATOM 787 C C . ILE A 1 105 ? 10.172 -7.922 -17.828 1 98.81 105 ILE A C 1
ATOM 789 O O . ILE A 1 105 ? 11.32 -7.902 -17.391 1 98.81 105 ILE A O 1
ATOM 793 N N . ALA A 1 106 ? 9.43 -8.992 -17.781 1 98.56 106 ALA A N 1
ATOM 794 C CA . ALA A 1 106 ? 9.898 -10.242 -17.172 1 98.56 106 ALA A CA 1
ATOM 795 C C . ALA A 1 106 ? 11.148 -10.758 -17.875 1 98.56 106 ALA A C 1
ATOM 797 O O . ALA A 1 106 ? 12.094 -11.203 -17.219 1 98.56 106 ALA A O 1
ATOM 798 N N . GLN A 1 107 ? 11.102 -10.734 -19.156 1 97.81 107 GLN A N 1
ATOM 799 C CA . GLN A 1 107 ? 12.234 -11.227 -19.938 1 97.81 107 GLN A CA 1
ATOM 800 C C . GLN A 1 107 ? 13.477 -10.367 -19.703 1 97.81 107 GLN A C 1
ATOM 802 O O . GLN A 1 107 ? 14.594 -10.891 -19.625 1 97.81 107 GLN A O 1
ATOM 807 N N . ASP A 1 108 ? 13.297 -9.062 -19.641 1 98.56 108 ASP A N 1
ATOM 808 C CA . ASP A 1 108 ? 14.422 -8.188 -19.328 1 98.56 108 ASP A CA 1
ATOM 809 C C . ASP A 1 108 ? 15.023 -8.516 -17.969 1 98.56 108 ASP A C 1
ATOM 811 O O . ASP A 1 108 ? 16.25 -8.594 -17.828 1 98.56 108 ASP A O 1
ATOM 815 N N . LEU A 1 109 ? 14.156 -8.68 -16.984 1 98.5 109 LEU A N 1
ATOM 816 C CA . LEU A 1 109 ? 14.617 -8.977 -15.641 1 98.5 109 LEU A CA 1
ATOM 817 C C . LEU A 1 109 ? 15.32 -10.336 -15.594 1 98.5 109 LEU A C 1
ATOM 819 O O . LEU A 1 109 ? 16.312 -10.5 -14.891 1 98.5 109 LEU A O 1
ATOM 823 N N . LYS A 1 110 ? 14.836 -11.273 -16.344 1 97.38 110 LYS A N 1
ATOM 824 C CA . LYS A 1 110 ? 15.477 -12.578 -16.438 1 97.38 110 LYS A CA 1
ATOM 825 C C . LYS A 1 110 ? 16.875 -12.469 -17.062 1 97.38 110 LYS A C 1
ATOM 827 O O . LYS A 1 110 ? 17.812 -13.117 -16.609 1 97.38 110 LYS A O 1
ATOM 832 N N . ARG A 1 111 ? 16.938 -11.711 -18.109 1 97.25 111 ARG A N 1
ATOM 833 C CA . ARG A 1 111 ? 18.219 -11.5 -18.781 1 97.25 111 ARG A CA 1
ATOM 834 C C . ARG A 1 111 ? 19.234 -10.883 -17.828 1 97.25 111 ARG A C 1
ATOM 836 O O . ARG A 1 111 ? 20.406 -11.273 -17.812 1 97.25 111 ARG A O 1
ATOM 843 N N . ARG A 1 112 ? 18.797 -9.977 -17 1 95.69 112 ARG A N 1
ATOM 844 C CA . ARG A 1 112 ? 19.672 -9.297 -16.047 1 95.69 112 ARG A CA 1
ATOM 845 C C . ARG A 1 112 ? 20.172 -10.266 -14.969 1 95.69 112 ARG A C 1
ATOM 847 O O . ARG A 1 112 ? 21.234 -10.062 -14.383 1 95.69 112 ARG A O 1
ATOM 854 N N . ALA A 1 113 ? 19.406 -11.242 -14.766 1 96 113 ALA A N 1
ATOM 855 C CA . ALA A 1 113 ? 19.75 -12.211 -13.727 1 96 113 ALA A CA 1
ATOM 856 C C . ALA A 1 113 ? 20.531 -13.391 -14.305 1 96 113 ALA A C 1
ATOM 858 O O . ALA A 1 113 ? 20.844 -14.344 -13.594 1 96 113 ALA A O 1
ATOM 859 N N . GLU A 1 114 ? 20.797 -13.148 -15.633 1 92.88 114 GLU A N 1
ATOM 860 C CA . GLU A 1 114 ? 21.547 -14.219 -16.281 1 92.88 114 GLU A CA 1
ATOM 861 C C . GLU A 1 114 ? 22.891 -14.453 -15.594 1 92.88 114 GLU A C 1
ATOM 863 O O . GLU A 1 114 ? 23.578 -13.5 -15.219 1 92.88 114 GLU A O 1
ATOM 868 N N . GLY A 1 115 ? 23.328 -15.586 -15.297 1 94 115 GLY A N 1
ATOM 869 C CA . GLY A 1 115 ? 24.578 -15.922 -14.633 1 94 115 GLY A CA 1
ATOM 870 C C . GLY A 1 115 ? 24.422 -16.156 -13.141 1 94 115 GLY A C 1
ATOM 871 O O . GLY A 1 115 ? 25.359 -16.578 -12.469 1 94 115 GLY A O 1
ATOM 872 N N . LYS A 1 116 ? 23.312 -15.766 -12.633 1 96.06 116 LYS A N 1
ATOM 873 C CA . LYS A 1 116 ? 23 -16.016 -11.227 1 96.06 116 LYS A CA 1
ATOM 874 C C . LYS A 1 116 ? 21.719 -16.812 -11.086 1 96.06 116 LYS A C 1
ATOM 876 O O . LYS A 1 116 ? 20.703 -16.297 -10.609 1 96.06 116 LYS A O 1
ATOM 881 N N . PRO A 1 117 ? 21.844 -18.125 -11.336 1 95.88 117 PRO A N 1
ATOM 882 C CA . PRO A 1 117 ? 20.625 -18.938 -11.25 1 95.88 117 PRO A CA 1
ATOM 883 C C . PRO A 1 117 ? 19.938 -18.828 -9.898 1 95.88 117 PRO A C 1
ATOM 885 O O . PRO A 1 117 ? 20.594 -18.812 -8.852 1 95.88 117 PRO A O 1
ATOM 888 N N . GLY A 1 118 ? 18.688 -18.625 -9.93 1 96.56 118 GLY A N 1
ATOM 889 C CA . GLY A 1 118 ? 17.906 -18.578 -8.703 1 96.56 118 GLY A CA 1
ATOM 890 C C . GLY A 1 118 ? 17.766 -17.172 -8.156 1 96.56 118 GLY A C 1
ATOM 891 O O . GLY A 1 118 ? 17.016 -16.938 -7.199 1 96.56 118 GLY A O 1
ATOM 892 N N . SER A 1 119 ? 18.375 -16.172 -8.789 1 97.19 119 SER A N 1
ATOM 893 C CA . SER A 1 119 ? 18.391 -14.828 -8.234 1 97.19 119 SER A CA 1
ATOM 894 C C . SER A 1 119 ? 17.141 -14.055 -8.641 1 97.19 119 SER A C 1
ATOM 896 O O . SER A 1 119 ? 16.844 -13 -8.078 1 97.19 119 SER A O 1
ATOM 898 N N . PHE A 1 120 ? 16.406 -14.57 -9.633 1 98.38 120 PHE A N 1
ATOM 899 C CA . PHE A 1 120 ? 15.156 -13.961 -10.07 1 98.38 120 PHE A CA 1
ATOM 900 C C . PHE A 1 120 ? 14.086 -15.023 -10.297 1 98.38 120 PHE A C 1
ATOM 902 O O . PHE A 1 120 ? 14.383 -16.125 -10.766 1 98.38 120 PHE A O 1
ATOM 909 N N . PHE A 1 121 ? 12.883 -14.711 -9.93 1 98.75 121 PHE A N 1
ATOM 910 C CA . PHE A 1 121 ? 11.758 -15.641 -9.992 1 98.75 121 PHE A CA 1
ATOM 911 C C . PHE A 1 121 ? 10.477 -14.914 -10.398 1 98.75 121 PHE A C 1
ATOM 913 O O . PHE A 1 121 ? 10.117 -13.898 -9.805 1 98.75 121 PHE A O 1
ATOM 920 N N . TRP A 1 122 ? 9.812 -15.422 -11.438 1 98.88 122 TRP A N 1
ATOM 921 C CA . TRP A 1 122 ? 8.602 -14.766 -11.922 1 98.88 122 TRP A CA 1
ATOM 922 C C . TRP A 1 122 ? 7.367 -15.602 -11.586 1 98.88 122 TRP A C 1
ATOM 924 O O . TRP A 1 122 ? 7.223 -16.734 -12.07 1 98.88 122 TRP A O 1
ATOM 934 N N . ILE A 1 123 ? 6.496 -15.055 -10.773 1 98.94 123 ILE A N 1
ATOM 935 C CA . ILE A 1 123 ? 5.18 -15.609 -10.477 1 98.94 123 ILE A CA 1
ATOM 936 C C . ILE A 1 123 ? 4.121 -14.898 -11.32 1 98.94 123 ILE A C 1
ATOM 938 O O . ILE A 1 123 ? 3.947 -13.688 -11.211 1 98.94 123 ILE A O 1
ATOM 942 N N . LEU A 1 124 ? 3.436 -15.68 -12.141 1 98.81 124 LEU A N 1
ATOM 943 C CA . LEU A 1 124 ? 2.404 -15.148 -13.023 1 98.81 124 LEU A CA 1
ATOM 944 C C . LEU A 1 124 ? 1.03 -15.688 -12.641 1 98.81 124 LEU A C 1
ATOM 946 O O . LEU A 1 124 ? 0.79 -16.891 -12.719 1 98.81 124 LEU A O 1
ATOM 950 N N . ASP A 1 125 ? 0.157 -14.852 -12.141 1 98.12 125 ASP A N 1
ATOM 951 C CA . ASP A 1 125 ? -1.266 -15.148 -11.992 1 98.12 125 ASP A CA 1
ATOM 952 C C . ASP A 1 125 ? -2.039 -14.742 -13.25 1 98.12 125 ASP A C 1
ATOM 954 O O . ASP A 1 125 ? -2.254 -13.555 -13.492 1 98.12 125 ASP A O 1
ATOM 958 N N . PRO A 1 126 ? -2.416 -15.703 -14.055 1 96.44 126 PRO A N 1
ATOM 959 C CA . PRO A 1 126 ? -3.111 -15.359 -15.297 1 96.44 126 PRO A CA 1
ATOM 960 C C . PRO A 1 126 ? -4.57 -14.977 -15.07 1 96.44 126 PRO A C 1
ATOM 962 O O . PRO A 1 126 ? -5.477 -15.727 -15.453 1 96.44 126 PRO A O 1
ATOM 965 N N . VAL A 1 127 ? -4.867 -13.867 -14.578 1 94.38 127 VAL A N 1
ATOM 966 C CA . VAL A 1 127 ? -6.207 -13.406 -14.211 1 94.38 127 VAL A CA 1
ATOM 967 C C . VAL A 1 127 ? -7.035 -13.188 -15.477 1 94.38 127 VAL A C 1
ATOM 969 O O . VAL A 1 127 ? -7.105 -12.062 -15.992 1 94.38 127 VAL A O 1
ATOM 972 N N . MET A 1 128 ? -7.695 -14.258 -15.914 1 93.38 128 MET A N 1
ATOM 973 C CA . MET A 1 128 ? -8.43 -14.18 -17.172 1 93.38 128 MET A CA 1
ATOM 974 C C . MET A 1 128 ? -9.914 -14.43 -16.953 1 93.38 128 MET A C 1
ATOM 976 O O . MET A 1 128 ? -10.75 -13.984 -17.75 1 93.38 128 MET A O 1
ATOM 980 N N . GLY A 1 129 ? -10.227 -15.273 -16.047 1 89.88 129 GLY A N 1
ATOM 981 C CA . GLY A 1 129 ? -11.617 -15.648 -15.836 1 89.88 129 GLY A CA 1
ATOM 982 C C . GLY A 1 129 ? -11.789 -16.656 -14.711 1 89.88 129 GLY A C 1
ATOM 983 O O . GLY A 1 129 ? -10.82 -17.062 -14.078 1 89.88 129 GLY A O 1
ATOM 984 N N . ASP A 1 130 ? -13.062 -16.875 -14.414 1 85.44 130 ASP A N 1
ATOM 985 C CA . ASP A 1 130 ? -13.461 -17.828 -13.383 1 85.44 130 ASP A CA 1
ATOM 986 C C . ASP A 1 130 ? -14.867 -18.359 -13.641 1 85.44 130 ASP A C 1
ATOM 988 O O . ASP A 1 130 ? -15.656 -17.734 -14.359 1 85.44 130 ASP A O 1
ATOM 992 N N . LEU A 1 131 ? -15.102 -19.562 -13.141 1 82.56 131 LEU A N 1
ATOM 993 C CA . LEU A 1 131 ? -16.422 -20.172 -13.195 1 82.56 131 LEU A CA 1
ATOM 994 C C . LEU A 1 131 ? -16.938 -20.234 -14.633 1 82.56 131 LEU A C 1
ATOM 996 O O . LEU A 1 131 ? -18.078 -19.859 -14.898 1 82.56 131 LEU A O 1
ATOM 1000 N N . GLY A 1 132 ? -16.094 -20.453 -15.516 1 85 132 GLY A N 1
ATOM 1001 C CA . GLY A 1 132 ? -16.453 -20.719 -16.891 1 85 132 GLY A CA 1
ATOM 1002 C C . GLY A 1 132 ? -16.578 -19.469 -17.734 1 85 132 GLY A C 1
ATOM 1003 O O . GLY A 1 132 ? -16.969 -19.531 -18.906 1 85 132 GLY A O 1
ATOM 1004 N N . ARG A 1 133 ? -16.234 -18.359 -17.156 1 89.19 133 ARG A N 1
ATOM 1005 C CA . ARG A 1 133 ? -16.406 -17.109 -17.875 1 89.19 133 ARG A CA 1
ATOM 1006 C C . ARG A 1 133 ? -15.117 -16.297 -17.891 1 89.19 133 ARG A C 1
ATOM 1008 O O . ARG A 1 133 ? -14.422 -16.219 -16.875 1 89.19 133 ARG A O 1
ATOM 1015 N N . LEU A 1 134 ? -14.898 -15.68 -19.047 1 90.06 134 LEU A N 1
ATOM 1016 C CA . LEU A 1 134 ? -13.766 -14.766 -19.172 1 90.06 134 LEU A CA 1
ATOM 1017 C C . LEU A 1 134 ? -14.117 -13.383 -18.625 1 90.06 134 LEU A C 1
ATOM 1019 O O . LEU A 1 134 ? -15.234 -12.898 -18.828 1 90.06 134 LEU A O 1
ATOM 1023 N N . TYR A 1 135 ? -13.164 -12.68 -17.844 1 87 135 TYR A N 1
ATOM 1024 C CA . TYR A 1 135 ? -13.297 -11.305 -17.375 1 87 135 TYR A CA 1
ATOM 1025 C C . TYR A 1 135 ? -12.594 -10.336 -18.328 1 87 135 TYR A C 1
ATOM 1027 O O . TYR A 1 135 ? -12.664 -9.117 -18.141 1 87 135 TYR A O 1
ATOM 1035 N N . VAL A 1 136 ? -11.859 -10.898 -19.312 1 90.44 136 VAL A N 1
ATOM 1036 C CA . VAL A 1 136 ? -11.039 -10.102 -20.219 1 90.44 136 VAL A CA 1
ATOM 1037 C C . VAL A 1 136 ? -11.438 -10.391 -21.656 1 90.44 136 VAL A C 1
ATOM 1039 O O . VAL A 1 136 ? -12.164 -11.344 -21.938 1 90.44 136 VAL A O 1
ATOM 1042 N N . ALA A 1 137 ? -10.969 -9.508 -22.5 1 91.62 137 ALA A N 1
ATOM 1043 C CA . ALA A 1 137 ? -11.18 -9.734 -23.922 1 91.62 137 ALA A CA 1
ATOM 1044 C C . ALA A 1 137 ? -10.508 -11.023 -24.391 1 91.62 137 ALA A C 1
ATOM 1046 O O . ALA A 1 137 ? -9.492 -11.438 -23.828 1 91.62 137 ALA A O 1
ATOM 1047 N N . GLU A 1 138 ? -11.023 -11.594 -25.422 1 93.06 138 GLU A N 1
ATOM 1048 C CA . GLU A 1 138 ? -10.578 -12.906 -25.875 1 93.06 138 GLU A CA 1
ATOM 1049 C C . GLU A 1 138 ? -9.133 -12.859 -26.359 1 93.06 138 GLU A C 1
ATOM 1051 O O . GLU A 1 138 ? -8.406 -13.852 -26.234 1 93.06 138 GLU A O 1
ATOM 1056 N N . ASP A 1 139 ? -8.773 -11.773 -26.875 1 94.62 139 ASP A N 1
ATOM 1057 C CA . ASP A 1 139 ? -7.426 -11.672 -27.422 1 94.62 139 ASP A CA 1
ATOM 1058 C C . ASP A 1 139 ? -6.379 -11.672 -26.312 1 94.62 139 ASP A C 1
ATOM 1060 O O . ASP A 1 139 ? -5.184 -11.82 -26.578 1 94.62 139 ASP A O 1
ATOM 1064 N N . VAL A 1 140 ? -6.754 -11.633 -25.094 1 96 140 VAL A N 1
ATOM 1065 C CA . VAL A 1 140 ? -5.852 -11.68 -23.938 1 96 140 VAL A CA 1
ATOM 1066 C C . VAL A 1 140 ? -5.352 -13.109 -23.734 1 96 140 VAL A C 1
ATOM 1068 O O . VAL A 1 140 ? -4.219 -13.32 -23.297 1 96 140 VAL A O 1
ATOM 1071 N N . VAL A 1 141 ? -6.109 -14.094 -24.125 1 96.12 141 VAL A N 1
ATOM 1072 C CA . VAL A 1 141 ? -5.812 -15.5 -23.875 1 96.12 141 VAL A CA 1
ATOM 1073 C C . VAL A 1 141 ? -4.559 -15.914 -24.656 1 96.12 141 VAL A C 1
ATOM 1075 O O . VAL A 1 141 ? -3.604 -16.422 -24.062 1 96.12 141 VAL A O 1
ATOM 1078 N N . PRO A 1 142 ? -4.465 -15.609 -25.984 1 96.88 142 PRO A N 1
ATOM 1079 C CA . PRO A 1 142 ? -3.234 -15.961 -26.703 1 96.88 142 PRO A CA 1
ATOM 1080 C C . PRO A 1 142 ? -2.012 -15.219 -26.172 1 96.88 142 PRO A C 1
ATOM 1082 O O . PRO A 1 142 ? -0.9 -15.75 -26.203 1 96.88 142 PRO A O 1
ATOM 1085 N N . ALA A 1 143 ? -2.213 -13.977 -25.734 1 97.38 143 ALA A N 1
ATOM 1086 C CA . ALA A 1 143 ? -1.104 -13.219 -25.156 1 97.38 143 ALA A CA 1
ATOM 1087 C C . ALA A 1 143 ? -0.549 -13.914 -23.922 1 97.38 143 ALA A C 1
ATOM 1089 O O . ALA A 1 143 ? 0.668 -14.023 -23.75 1 97.38 143 ALA A O 1
ATOM 1090 N N . TYR A 1 144 ? -1.412 -14.422 -23.078 1 97 144 TYR A N 1
ATOM 1091 C CA . TYR A 1 144 ? -0.976 -15.164 -21.906 1 97 144 TYR A CA 1
ATOM 1092 C C . TYR A 1 144 ? -0.275 -16.453 -22.297 1 97 144 TYR A C 1
ATOM 1094 O O . TYR A 1 144 ? 0.748 -16.812 -21.703 1 97 144 TYR A O 1
ATOM 1102 N N . LYS A 1 145 ? -0.827 -17.141 -23.234 1 96.75 145 LYS A N 1
ATOM 1103 C CA . LYS A 1 145 ? -0.233 -18.406 -23.656 1 96.75 145 LYS A CA 1
ATOM 1104 C C . LYS A 1 145 ? 1.19 -18.203 -24.172 1 96.75 145 LYS A C 1
ATOM 1106 O O . LYS A 1 145 ? 2.049 -19.078 -23.984 1 96.75 145 LYS A O 1
ATOM 1111 N N . LYS A 1 146 ? 1.421 -17.078 -24.75 1 96.06 146 LYS A N 1
ATOM 1112 C CA . LYS A 1 146 ? 2.764 -16.75 -25.219 1 96.06 146 LYS A CA 1
ATOM 1113 C C . LYS A 1 146 ? 3.68 -16.375 -24.062 1 96.06 146 LYS A C 1
ATOM 1115 O O . LYS A 1 146 ? 4.871 -16.703 -24.078 1 96.06 146 LYS A O 1
ATOM 1120 N N . THR A 1 147 ? 3.148 -15.758 -23.062 1 96.38 147 THR A N 1
ATOM 1121 C CA . THR A 1 147 ? 3.916 -15.172 -21.969 1 96.38 147 THR A CA 1
ATOM 1122 C C . THR A 1 147 ? 4.223 -16.219 -20.906 1 96.38 147 THR A C 1
ATOM 1124 O O . THR A 1 147 ? 5.285 -16.188 -20.281 1 96.38 147 THR A O 1
ATOM 1127 N N . VAL A 1 148 ? 3.385 -17.219 -20.797 1 96.75 148 VAL A N 1
ATOM 1128 C CA . VAL A 1 148 ? 3.438 -18.203 -19.719 1 96.75 148 VAL A CA 1
ATOM 1129 C C . VAL A 1 148 ? 4.727 -19.016 -19.828 1 96.75 148 VAL A C 1
ATOM 1131 O O . VAL A 1 148 ? 5.277 -19.453 -18.812 1 96.75 148 VAL A O 1
ATOM 1134 N N . HIS A 1 149 ? 5.32 -19.062 -21.031 1 95.12 149 HIS A N 1
ATOM 1135 C CA . HIS A 1 149 ? 6.531 -19.828 -21.297 1 95.12 149 HIS A CA 1
ATOM 1136 C C . HIS A 1 149 ? 7.695 -19.344 -20.438 1 95.12 149 HIS A C 1
ATOM 1138 O O . HIS A 1 149 ? 8.609 -20.109 -20.141 1 95.12 149 HIS A O 1
ATOM 1144 N N . HIS A 1 150 ? 7.598 -18.172 -19.984 1 95.19 150 HIS A N 1
ATOM 1145 C CA . HIS A 1 150 ? 8.75 -17.562 -19.328 1 95.19 150 HIS A CA 1
ATOM 1146 C C . HIS A 1 150 ? 8.555 -17.531 -17.812 1 95.19 150 HIS A C 1
ATOM 1148 O O . HIS A 1 150 ? 9.477 -17.172 -17.062 1 95.19 150 HIS A O 1
ATOM 1154 N N . ALA A 1 151 ? 7.387 -17.891 -17.328 1 98.5 151 ALA A N 1
ATOM 1155 C CA . ALA A 1 151 ? 7.09 -17.828 -15.906 1 98.5 151 ALA A CA 1
ATOM 1156 C C . ALA A 1 151 ? 7.727 -18.984 -15.156 1 98.5 151 ALA A C 1
ATOM 1158 O O . ALA A 1 151 ? 7.934 -20.062 -15.734 1 98.5 151 ALA A O 1
ATOM 1159 N N . ASP A 1 152 ? 8.141 -18.766 -13.922 1 98.75 152 ASP A N 1
ATOM 1160 C CA . ASP A 1 152 ? 8.656 -19.828 -13.07 1 98.75 152 ASP A CA 1
ATOM 1161 C C . ASP A 1 152 ? 7.523 -20.547 -12.328 1 98.75 152 ASP A C 1
ATOM 1163 O O . ASP A 1 152 ? 7.621 -21.734 -12.039 1 98.75 152 ASP A O 1
ATOM 1167 N N . LEU A 1 153 ? 6.5 -19.828 -11.992 1 98.94 153 LEU A N 1
ATOM 1168 C CA . LEU A 1 153 ? 5.301 -20.328 -11.32 1 98.94 153 LEU A CA 1
ATOM 1169 C C . LEU A 1 153 ? 4.051 -19.656 -11.867 1 98.94 153 LEU A C 1
ATOM 1171 O O . LEU A 1 153 ? 4.012 -18.438 -12.016 1 98.94 153 LEU A O 1
ATOM 1175 N N . ILE A 1 154 ? 3.035 -20.438 -12.203 1 98.81 154 ILE A N 1
ATOM 1176 C CA . ILE A 1 154 ? 1.747 -19.859 -12.586 1 98.81 154 ILE A CA 1
ATOM 1177 C C . ILE A 1 154 ? 0.672 -20.312 -11.602 1 98.81 154 ILE A C 1
ATOM 1179 O O . ILE A 1 154 ? 0.774 -21.391 -11.008 1 98.81 154 ILE A O 1
ATOM 1183 N N . LEU A 1 155 ? -0.349 -19.469 -11.414 1 98.75 155 LEU A N 1
ATOM 1184 C CA . LEU A 1 155 ? -1.378 -19.688 -10.398 1 98.75 155 LEU A CA 1
ATOM 1185 C C . LEU A 1 155 ? -2.768 -19.672 -11.031 1 98.75 155 LEU A C 1
ATOM 1187 O O . LEU A 1 155 ? -3.633 -18.891 -10.625 1 98.75 155 LEU A O 1
ATOM 1191 N N . PRO A 1 156 ? -3.074 -20.594 -11.883 1 98 156 PRO A N 1
ATOM 1192 C CA . PRO A 1 156 ? -4.395 -20.609 -12.523 1 98 156 PRO A CA 1
ATOM 1193 C C . PRO A 1 156 ? -5.469 -21.234 -11.633 1 98 156 PRO A C 1
ATOM 1195 O O . PRO A 1 156 ? -5.16 -22.062 -10.773 1 98 156 PRO A O 1
ATOM 1198 N N . ASN A 1 157 ? -6.68 -20.766 -11.797 1 95.94 157 ASN A N 1
ATOM 1199 C CA . ASN A 1 157 ? -7.805 -21.531 -11.273 1 95.94 157 ASN A CA 1
ATOM 1200 C C . ASN A 1 157 ? -8.195 -22.672 -12.227 1 95.94 157 ASN A C 1
ATOM 1202 O O . ASN A 1 157 ? -7.523 -22.891 -13.227 1 95.94 157 ASN A O 1
ATOM 1206 N N . GLN A 1 158 ? -9.211 -23.406 -11.875 1 95.25 158 GLN A N 1
ATOM 1207 C CA . GLN A 1 158 ? -9.586 -24.562 -12.688 1 95.25 158 GLN A CA 1
ATOM 1208 C C . GLN A 1 158 ? -9.914 -24.156 -14.117 1 95.25 158 GLN A C 1
ATOM 1210 O O . GLN A 1 158 ? -9.461 -24.797 -15.07 1 95.25 158 GLN A O 1
ATOM 1215 N N . PHE A 1 159 ? -10.719 -23.125 -14.297 1 95.19 159 PHE A N 1
ATOM 1216 C CA . PHE A 1 159 ? -11.125 -22.641 -15.617 1 95.19 159 PHE A CA 1
ATOM 1217 C C . PHE A 1 159 ? -9.906 -22.234 -16.438 1 95.19 159 PHE A C 1
ATOM 1219 O O . PHE A 1 159 ? -9.789 -22.609 -17.609 1 95.19 159 PHE A O 1
ATOM 1226 N N . GLU A 1 160 ? -9 -21.516 -15.844 1 97.12 160 GLU A N 1
ATOM 1227 C CA . GLU A 1 160 ? -7.777 -21.062 -16.5 1 97.12 160 GLU A CA 1
ATOM 1228 C C . GLU A 1 160 ? -6.867 -22.234 -16.844 1 97.12 160 GLU A C 1
ATOM 1230 O O . GLU A 1 160 ? -6.184 -22.219 -17.859 1 97.12 160 GLU A O 1
ATOM 1235 N N . THR A 1 161 ? -6.891 -23.234 -16 1 97.69 161 THR A N 1
ATOM 1236 C CA . THR A 1 161 ? -6.133 -24.453 -16.281 1 97.69 161 THR A CA 1
ATOM 1237 C C . THR A 1 161 ? -6.652 -25.141 -17.531 1 97.69 161 THR A C 1
ATOM 1239 O O . THR A 1 161 ? -5.867 -25.641 -18.344 1 97.69 161 THR A O 1
ATOM 1242 N N . GLU A 1 162 ? -7.949 -25.156 -17.656 1 97.19 162 GLU A N 1
ATOM 1243 C CA . GLU A 1 162 ? -8.555 -25.719 -18.859 1 97.19 162 GLU A CA 1
ATOM 1244 C C . GLU A 1 162 ? -8.148 -24.938 -20.094 1 97.19 162 GLU A C 1
ATOM 1246 O O . GLU A 1 162 ? -7.816 -25.516 -21.125 1 97.19 162 GLU A O 1
ATOM 1251 N N . ILE A 1 163 ? -8.133 -23.656 -19.953 1 96.69 163 ILE A N 1
ATOM 1252 C CA . ILE A 1 163 ? -7.789 -22.797 -21.078 1 96.69 163 ILE A CA 1
ATOM 1253 C C . ILE A 1 163 ? -6.332 -23.016 -21.469 1 96.69 163 ILE A C 1
ATOM 1255 O O . ILE A 1 163 ? -6.023 -23.188 -22.656 1 96.69 163 ILE A O 1
ATOM 1259 N N . LEU A 1 164 ? -5.43 -23.062 -20.531 1 97.44 164 LEU A N 1
ATOM 1260 C CA . LEU A 1 164 ? -3.998 -23.172 -20.797 1 97.44 164 LEU A CA 1
ATOM 1261 C C . LEU A 1 164 ? -3.639 -24.562 -21.312 1 97.44 164 LEU A C 1
ATOM 1263 O O . LEU A 1 164 ? -2.807 -24.703 -22.203 1 97.44 164 LEU A O 1
ATOM 1267 N N . SER A 1 165 ? -4.293 -25.562 -20.781 1 97.62 165 SER A N 1
ATOM 1268 C CA . SER A 1 165 ? -3.955 -26.922 -21.156 1 97.62 165 SER A CA 1
ATOM 1269 C C . SER A 1 165 ? -4.672 -27.344 -22.438 1 97.62 165 SER A C 1
ATOM 1271 O O . SER A 1 165 ? -4.223 -28.25 -23.141 1 97.62 165 SER A O 1
ATOM 1273 N N . GLY A 1 166 ? -5.883 -26.75 -22.672 1 96.38 166 GLY A N 1
ATOM 1274 C CA . GLY A 1 166 ? -6.711 -27.125 -23.797 1 96.38 166 GLY A CA 1
ATOM 1275 C C . GLY A 1 166 ? -7.598 -28.328 -23.516 1 96.38 166 GLY A C 1
ATOM 1276 O O . GLY A 1 166 ? -8.281 -28.828 -24.406 1 96.38 166 GLY A O 1
ATOM 1277 N N . ILE A 1 167 ? -7.625 -28.781 -22.297 1 94.94 167 ILE A N 1
ATOM 1278 C CA . ILE A 1 167 ? -8.445 -29.938 -22 1 94.94 167 ILE A CA 1
ATOM 1279 C C . ILE A 1 167 ? -9.523 -29.562 -20.984 1 94.94 167 ILE A C 1
ATOM 1281 O O . ILE A 1 167 ? -9.273 -28.781 -20.062 1 94.94 167 ILE A O 1
ATOM 1285 N N . LYS A 1 168 ? -10.672 -30.156 -21.188 1 94.94 168 LYS A N 1
ATOM 1286 C CA . LYS A 1 168 ? -11.75 -30 -20.219 1 94.94 168 LYS A CA 1
ATOM 1287 C C . LYS A 1 168 ? -11.516 -30.906 -19 1 94.94 168 LYS A C 1
ATOM 1289 O O . LYS A 1 168 ? -11.18 -32.094 -19.156 1 94.94 168 LYS A O 1
ATOM 1294 N N . ILE A 1 169 ? -11.633 -30.375 -17.812 1 94.88 169 ILE A N 1
ATOM 1295 C CA . ILE A 1 169 ? -11.398 -31.125 -16.578 1 94.88 169 ILE A CA 1
ATOM 1296 C C . ILE A 1 169 ? -12.727 -31.625 -16.016 1 94.88 169 ILE A C 1
ATOM 1298 O O . ILE A 1 169 ? -13.516 -30.844 -15.492 1 94.88 169 ILE A O 1
ATOM 1302 N N . SER A 1 170 ? -12.922 -32.906 -16.125 1 93.56 170 SER A N 1
ATOM 1303 C CA . SER A 1 170 ? -14.172 -33.469 -15.648 1 93.56 170 SER A CA 1
ATOM 1304 C C . SER A 1 170 ? -13.938 -34.438 -14.492 1 93.56 170 SER A C 1
ATOM 1306 O O . SER A 1 170 ? -14.883 -34.844 -13.82 1 93.56 170 SER A O 1
ATOM 1308 N N . ASN A 1 171 ? -12.758 -34.812 -14.266 1 92.38 171 ASN A N 1
ATOM 1309 C CA . ASN A 1 171 ? -12.367 -35.688 -13.172 1 92.38 171 ASN A CA 1
ATOM 1310 C C . ASN A 1 171 ? -10.922 -35.438 -12.734 1 92.38 171 ASN A C 1
ATOM 1312 O O . ASN A 1 171 ? -10.234 -34.594 -13.32 1 92.38 171 ASN A O 1
ATOM 1316 N N . THR A 1 172 ? -10.469 -36.188 -11.742 1 92.38 172 THR A N 1
ATOM 1317 C CA . THR A 1 172 ? -9.156 -35.938 -11.148 1 92.38 172 THR A CA 1
ATOM 1318 C C . THR A 1 172 ? -8.055 -36.344 -12.125 1 92.38 172 THR A C 1
ATOM 1320 O O . THR A 1 172 ? -6.98 -35.719 -12.133 1 92.38 172 THR A O 1
ATOM 1323 N N . THR A 1 173 ? -8.305 -37.312 -12.938 1 94.38 173 THR A N 1
ATOM 1324 C CA . THR A 1 173 ? -7.332 -37.719 -13.945 1 94.38 173 THR A CA 1
ATOM 1325 C C . THR A 1 173 ? -7.125 -36.625 -14.977 1 94.38 173 THR A C 1
ATOM 1327 O O . THR A 1 173 ? -5.996 -36.344 -15.383 1 94.38 173 THR A O 1
ATOM 1330 N N . ASP A 1 174 ? -8.273 -36 -15.406 1 95.5 174 ASP A N 1
ATOM 1331 C CA . ASP A 1 174 ? -8.203 -34.875 -16.344 1 95.5 174 ASP A CA 1
ATOM 1332 C C . ASP A 1 174 ? -7.367 -33.75 -15.758 1 95.5 174 ASP A C 1
ATOM 1334 O O . ASP A 1 174 ? -6.598 -33.094 -16.469 1 95.5 174 ASP A O 1
ATOM 1338 N N . LEU A 1 175 ? -7.562 -33.531 -14.469 1 95.5 175 LEU A N 1
ATOM 1339 C CA . LEU A 1 175 ? -6.855 -32.469 -13.797 1 95.5 175 LEU A CA 1
ATOM 1340 C C . LEU A 1 175 ? -5.352 -32.719 -13.789 1 95.5 175 LEU A C 1
ATOM 1342 O O . LEU A 1 175 ? -4.562 -31.828 -14.117 1 95.5 175 LEU A O 1
ATOM 1346 N N . ALA A 1 176 ? -4.926 -33.875 -13.422 1 95.31 176 ALA A N 1
ATOM 1347 C CA . ALA A 1 176 ? -3.516 -34.25 -13.422 1 95.31 176 ALA A CA 1
ATOM 1348 C C . ALA A 1 176 ? -2.924 -34.156 -14.828 1 95.31 176 ALA A C 1
ATOM 1350 O O . ALA A 1 176 ? -1.8 -33.688 -15 1 95.31 176 ALA A O 1
ATOM 1351 N N . ASN A 1 177 ? -3.693 -34.594 -15.797 1 96.75 177 ASN A N 1
ATOM 1352 C CA . ASN A 1 177 ? -3.258 -34.5 -17.188 1 96.75 177 ASN A CA 1
ATOM 1353 C C . ASN A 1 177 ? -3.096 -33.062 -17.656 1 96.75 177 ASN A C 1
ATOM 1355 O O . ASN A 1 177 ? -2.154 -32.75 -18.375 1 96.75 177 ASN A O 1
ATOM 1359 N N . ALA A 1 178 ? -4.074 -32.281 -17.281 1 97.62 178 ALA A N 1
ATOM 1360 C CA . ALA A 1 178 ? -4.008 -30.859 -17.656 1 97.62 178 ALA A CA 1
ATOM 1361 C C . ALA A 1 178 ? -2.725 -30.219 -17.125 1 97.62 178 ALA A C 1
ATOM 1363 O O . ALA A 1 178 ? -2.049 -29.484 -17.844 1 97.62 178 ALA A O 1
ATOM 1364 N N . ILE A 1 179 ? -2.365 -30.516 -15.898 1 97.88 179 ILE A N 1
ATOM 1365 C CA . ILE A 1 179 ? -1.164 -29.969 -15.273 1 97.88 179 ILE A CA 1
ATOM 1366 C C . ILE A 1 179 ? 0.075 -30.484 -16 1 97.88 179 ILE A C 1
ATOM 1368 O O . ILE A 1 179 ? 0.999 -29.719 -16.297 1 97.88 179 ILE A O 1
ATOM 1372 N N . THR A 1 180 ? 0.076 -31.766 -16.312 1 97.75 180 THR A N 1
ATOM 1373 C CA . THR A 1 180 ? 1.174 -32.375 -17.062 1 97.75 180 THR A CA 1
ATOM 1374 C C . THR A 1 180 ? 1.374 -31.672 -18.406 1 97.75 180 THR A C 1
ATOM 1376 O O . THR A 1 180 ? 2.504 -31.344 -18.781 1 97.75 180 THR A O 1
ATOM 1379 N N . ILE A 1 181 ? 0.293 -31.453 -19.062 1 97.94 181 ILE A N 1
ATOM 1380 C CA . ILE A 1 181 ? 0.332 -30.812 -20.375 1 97.94 181 ILE A CA 1
ATOM 1381 C C . ILE A 1 181 ? 0.895 -29.406 -20.25 1 97.94 181 ILE A C 1
ATOM 1383 O O . ILE A 1 181 ? 1.692 -28.969 -21.094 1 97.94 181 ILE A O 1
ATOM 1387 N N . ILE A 1 182 ? 0.505 -28.688 -19.266 1 98.25 182 ILE A N 1
ATOM 1388 C CA . ILE A 1 182 ? 0.983 -27.312 -19.078 1 98.25 182 ILE A CA 1
ATOM 1389 C C . ILE A 1 182 ? 2.49 -27.328 -18.828 1 98.25 182 ILE A C 1
ATOM 1391 O O . ILE A 1 182 ? 3.225 -26.531 -19.422 1 98.25 182 ILE A O 1
ATOM 1395 N N . HIS A 1 183 ? 2.982 -28.25 -17.938 1 98.38 183 HIS A N 1
ATOM 1396 C CA . HIS A 1 183 ? 4.422 -28.391 -17.734 1 98.38 183 HIS A CA 1
ATOM 1397 C C . HIS A 1 183 ? 5.141 -28.609 -19.062 1 98.38 183 HIS A C 1
ATOM 1399 O O . HIS A 1 183 ? 6.125 -27.938 -19.359 1 98.38 183 HIS A O 1
ATOM 1405 N N . LYS A 1 184 ? 4.629 -29.484 -19.828 1 97.31 184 LYS A N 1
ATOM 1406 C CA . LYS A 1 184 ? 5.312 -29.938 -21.031 1 97.31 184 LYS A CA 1
ATOM 1407 C C . LYS A 1 184 ? 5.223 -28.875 -22.141 1 97.31 184 LYS A C 1
ATOM 1409 O O . LYS A 1 184 ? 6.207 -28.609 -22.828 1 97.31 184 LYS A O 1
ATOM 1414 N N . THR A 1 185 ? 4.07 -28.375 -22.312 1 97.19 185 THR A N 1
ATOM 1415 C CA . THR A 1 185 ? 3.816 -27.453 -23.422 1 97.19 185 THR A CA 1
ATOM 1416 C C . THR A 1 185 ? 4.539 -26.125 -23.188 1 97.19 185 THR A C 1
ATOM 1418 O O . THR A 1 185 ? 5.133 -25.578 -24.125 1 97.19 185 THR A O 1
ATOM 1421 N N . TYR A 1 186 ? 4.453 -25.609 -22 1 97.44 186 TYR A N 1
ATOM 1422 C CA . TYR A 1 186 ? 4.938 -24.25 -21.766 1 97.44 186 TYR A CA 1
ATOM 1423 C C . TYR A 1 186 ? 6.293 -24.266 -21.062 1 97.44 186 TYR A C 1
ATOM 1425 O O . TYR A 1 186 ? 6.984 -23.25 -21.016 1 97.44 186 TYR A O 1
ATOM 1433 N N . GLY A 1 187 ? 6.676 -25.391 -20.484 1 97.19 187 GLY A N 1
ATOM 1434 C CA . GLY A 1 187 ? 7.949 -25.484 -19.797 1 97.19 187 GLY A CA 1
ATOM 1435 C C . GLY A 1 187 ? 7.945 -24.766 -18.453 1 97.19 187 GLY A C 1
ATOM 1436 O O . GLY A 1 187 ? 9 -24.375 -17.953 1 97.19 187 GLY A O 1
ATOM 1437 N N . VAL A 1 188 ? 6.793 -24.547 -17.891 1 97.75 188 VAL A N 1
ATOM 1438 C CA . VAL A 1 188 ? 6.68 -23.875 -16.594 1 97.75 188 VAL A CA 1
ATOM 1439 C C . VAL A 1 188 ? 7.043 -24.844 -15.477 1 97.75 188 VAL A C 1
ATOM 1441 O O . VAL A 1 188 ? 6.449 -25.922 -15.359 1 97.75 188 VAL A O 1
ATOM 1444 N N . PRO A 1 189 ? 7.961 -24.469 -14.617 1 98.56 189 PRO A N 1
ATOM 1445 C CA . PRO A 1 189 ? 8.461 -25.406 -13.609 1 98.56 189 PRO A CA 1
ATOM 1446 C C . PRO A 1 189 ? 7.449 -25.672 -12.492 1 98.56 189 PRO A C 1
ATOM 1448 O O . PRO A 1 189 ? 7.379 -26.797 -11.977 1 98.56 189 PRO A O 1
ATOM 1451 N N . HIS A 1 190 ? 6.773 -24.641 -12.062 1 98.88 190 HIS A N 1
ATOM 1452 C CA . HIS A 1 190 ? 5.848 -24.75 -10.945 1 98.88 190 HIS A CA 1
ATOM 1453 C C . HIS A 1 190 ? 4.445 -24.312 -11.336 1 98.88 190 HIS A C 1
ATOM 1455 O O . HIS A 1 190 ? 4.277 -23.344 -12.086 1 98.88 190 HIS A O 1
ATOM 1461 N N . ILE A 1 191 ? 3.428 -25.062 -10.883 1 98.81 191 ILE A N 1
ATOM 1462 C CA . ILE A 1 191 ? 2.02 -24.75 -11.102 1 98.81 191 ILE A CA 1
ATOM 1463 C C . ILE A 1 191 ? 1.239 -24.938 -9.805 1 98.81 191 ILE A C 1
ATOM 1465 O O . ILE A 1 191 ? 1.438 -25.922 -9.094 1 98.81 191 ILE A O 1
ATOM 1469 N N . ILE A 1 192 ? 0.439 -23.984 -9.422 1 98.81 192 ILE A N 1
ATOM 1470 C CA . ILE A 1 192 ? -0.579 -24.188 -8.398 1 98.81 192 ILE A CA 1
ATOM 1471 C C . ILE A 1 192 ? -1.96 -23.875 -8.977 1 98.81 192 ILE A C 1
ATOM 1473 O O . ILE A 1 192 ? -2.217 -22.766 -9.438 1 98.81 192 ILE A O 1
ATOM 1477 N N . VAL A 1 193 ? -2.84 -24.828 -8.891 1 98.12 193 VAL A N 1
ATOM 1478 C CA . VAL A 1 193 ? -4.238 -24.625 -9.258 1 98.12 193 VAL A CA 1
ATOM 1479 C C . VAL A 1 193 ? -5.055 -24.281 -8.016 1 98.12 193 VAL A C 1
ATOM 1481 O O . VAL A 1 193 ? -5.211 -25.109 -7.113 1 98.12 193 VAL A O 1
ATOM 1484 N N . THR A 1 194 ? -5.625 -23.094 -7.742 1 93.88 194 THR A N 1
ATOM 1485 C CA . THR A 1 194 ? -6.035 -22.484 -6.477 1 93.88 194 THR A CA 1
ATOM 1486 C C . THR A 1 194 ? -7.477 -22.859 -6.145 1 93.88 194 THR A C 1
ATOM 1488 O O . THR A 1 194 ? -7.887 -22.812 -4.98 1 93.88 194 THR A O 1
ATOM 1491 N N . SER A 1 195 ? -8.359 -23.219 -6.969 1 85.62 195 SER A N 1
ATOM 1492 C CA . SER A 1 195 ? -9.781 -23.375 -6.66 1 85.62 195 SER A CA 1
ATOM 1493 C C . SER A 1 195 ? -10.383 -24.562 -7.402 1 85.62 195 SER A C 1
ATOM 1495 O O . SER A 1 195 ? -11.023 -24.391 -8.445 1 85.62 195 SER A O 1
ATOM 1497 N N . VAL A 1 196 ? -10.211 -25.672 -6.66 1 87.94 196 VAL A N 1
ATOM 1498 C CA . VAL A 1 196 ? -10.805 -26.875 -7.254 1 87.94 196 VAL A CA 1
ATOM 1499 C C . VAL A 1 196 ? -11.766 -27.516 -6.262 1 87.94 196 VAL A C 1
ATOM 1501 O O . VAL A 1 196 ? -11.445 -27.656 -5.078 1 87.94 196 VAL A O 1
ATOM 1504 N N . GLN A 1 197 ? -12.922 -27.734 -6.754 1 86.31 197 GLN A N 1
ATOM 1505 C CA . GLN A 1 197 ? -13.836 -28.578 -5.992 1 86.31 197 GLN A CA 1
ATOM 1506 C C . GLN A 1 197 ? -13.812 -30.016 -6.5 1 86.31 197 GLN A C 1
ATOM 1508 O O . GLN A 1 197 ? -14.531 -30.359 -7.438 1 86.31 197 GLN A O 1
ATOM 1513 N N . LEU A 1 198 ? -13.141 -30.828 -5.781 1 82.81 198 LEU A N 1
ATOM 1514 C CA . LEU A 1 198 ? -12.906 -32.188 -6.242 1 82.81 198 LEU A CA 1
ATOM 1515 C C . LEU A 1 198 ? -14.195 -33 -6.23 1 82.81 198 LEU A C 1
ATOM 1517 O O . LEU A 1 198 ? -14.344 -33.938 -7.004 1 82.81 198 LEU A O 1
ATOM 1521 N N . SER A 1 199 ? -15.117 -32.562 -5.312 1 80.69 199 SER A N 1
ATOM 1522 C CA . SER A 1 199 ? -16.406 -33.25 -5.27 1 80.69 199 SER A CA 1
ATOM 1523 C C . SER A 1 199 ? -17.125 -33.156 -6.613 1 80.69 199 SER A C 1
ATOM 1525 O O . SER A 1 199 ? -17.859 -34.094 -6.988 1 80.69 199 SER A O 1
ATOM 1527 N N . ASN A 1 200 ? -16.766 -32.188 -7.258 1 83.88 200 ASN A N 1
ATOM 1528 C CA . ASN A 1 200 ? -17.391 -31.984 -8.57 1 83.88 200 ASN A CA 1
ATOM 1529 C C . ASN A 1 200 ? -16.656 -32.781 -9.656 1 83.88 200 ASN A C 1
ATOM 1531 O O . ASN A 1 200 ? -17.125 -32.844 -10.797 1 83.88 200 ASN A O 1
ATOM 1535 N N . LEU A 1 201 ? -15.586 -33.406 -9.258 1 83.56 201 LEU A N 1
ATOM 1536 C CA . LEU A 1 201 ? -14.758 -34.125 -10.234 1 83.56 201 LEU A CA 1
ATOM 1537 C C . LEU A 1 201 ? -14.742 -35.625 -9.938 1 83.56 201 LEU A C 1
ATOM 1539 O O . LEU A 1 201 ? -13.781 -36.312 -10.281 1 83.56 201 LEU A O 1
ATOM 1543 N N . GLY A 1 202 ? -15.703 -36.031 -9.203 1 78.44 202 GLY A N 1
ATOM 1544 C CA . GLY A 1 202 ? -15.875 -37.469 -8.977 1 78.44 202 GLY A CA 1
ATOM 1545 C C . GLY A 1 202 ? -15.039 -38 -7.828 1 78.44 202 GLY A C 1
ATOM 1546 O O . GLY A 1 202 ? -14.906 -39.219 -7.656 1 78.44 202 GLY A O 1
ATOM 1547 N N . SER A 1 203 ? -14.492 -37.094 -7.141 1 77.12 203 SER A N 1
ATOM 1548 C CA . SER A 1 203 ? -13.688 -37.5 -5.996 1 77.12 203 SER A CA 1
ATOM 1549 C C . SER A 1 203 ? -14.562 -37.781 -4.777 1 77.12 203 SER A C 1
ATOM 1551 O O . SER A 1 203 ? -15.688 -37.281 -4.684 1 77.12 203 SER A O 1
ATOM 1553 N N . SER A 1 204 ? -14.031 -38.594 -3.891 1 77.94 204 SER A N 1
ATOM 1554 C CA . SER A 1 204 ? -14.734 -38.906 -2.646 1 77.94 204 SER A CA 1
ATOM 1555 C C . SER A 1 204 ? -14.578 -37.781 -1.631 1 77.94 204 SER A C 1
ATOM 1557 O O . SER A 1 204 ? -15.148 -37.844 -0.541 1 77.94 204 SER A O 1
ATOM 1559 N N . THR A 1 205 ? -13.898 -36.812 -2.062 1 78.94 205 THR A N 1
ATOM 1560 C CA . THR A 1 205 ? -13.719 -35.656 -1.182 1 78.94 205 THR A CA 1
ATOM 1561 C C . THR A 1 205 ? -15.062 -35 -0.878 1 78.94 205 THR A C 1
ATOM 1563 O O . THR A 1 205 ? -15.891 -34.812 -1.774 1 78.94 205 THR A O 1
ATOM 1566 N N . PRO A 1 206 ? -15.312 -34.656 0.358 1 82.12 206 PRO A N 1
ATOM 1567 C CA . PRO A 1 206 ? -16.594 -34.062 0.752 1 82.12 206 PRO A CA 1
ATOM 1568 C C . PRO A 1 206 ? -16.875 -32.75 0.022 1 82.12 206 PRO A C 1
ATOM 1570 O O . PRO A 1 206 ? -15.953 -32 -0.289 1 82.12 206 PRO A O 1
ATOM 1573 N N . SER A 1 207 ? -18.094 -32.438 -0.236 1 81.62 207 SER A N 1
ATOM 1574 C CA . SER A 1 207 ? -18.531 -31.25 -0.953 1 81.62 207 SER A CA 1
ATOM 1575 C C . SER A 1 207 ? -18.203 -29.984 -0.176 1 81.62 207 SER A C 1
ATOM 1577 O O . SER A 1 207 ? -18.078 -28.906 -0.76 1 81.62 207 SER A O 1
ATOM 1579 N N . GLY A 1 208 ? -17.906 -30.016 0.998 1 87.12 208 GLY A N 1
ATOM 1580 C CA . GLY A 1 208 ? -17.625 -28.828 1.805 1 87.12 208 GLY A CA 1
ATOM 1581 C C . GLY A 1 208 ? -16.156 -28.438 1.806 1 87.12 208 GLY A C 1
ATOM 1582 O O . GLY A 1 208 ? -15.781 -27.453 2.428 1 87.12 208 GLY A O 1
ATOM 1583 N N . LEU A 1 209 ? -15.453 -29.125 0.868 1 90.25 209 LEU A N 1
ATOM 1584 C CA . LEU A 1 209 ? -14.016 -28.859 0.838 1 90.25 209 LEU A CA 1
ATOM 1585 C C . LEU A 1 209 ? -13.609 -28.234 -0.49 1 90.25 209 LEU A C 1
ATOM 1587 O O . LEU A 1 209 ? -14.25 -28.469 -1.517 1 90.25 209 LEU A O 1
ATOM 1591 N N . MET A 1 210 ? -12.656 -27.328 -0.44 1 92.56 210 MET A N 1
ATOM 1592 C CA . MET A 1 210 ? -11.93 -26.781 -1.588 1 92.56 210 MET A CA 1
ATOM 1593 C C . MET A 1 210 ? -10.5 -27.297 -1.616 1 92.56 210 MET A C 1
ATOM 1595 O O . MET A 1 210 ? -9.867 -27.453 -0.568 1 92.56 210 MET A O 1
ATOM 1599 N N . THR A 1 211 ? -10.055 -27.578 -2.766 1 94.81 211 THR A N 1
ATOM 1600 C CA . THR A 1 211 ? -8.727 -28.172 -2.891 1 94.81 211 THR A CA 1
ATOM 1601 C C . THR A 1 211 ? -7.812 -27.281 -3.727 1 94.81 211 THR A C 1
ATOM 1603 O O . THR A 1 211 ? -8.234 -26.719 -4.734 1 94.81 211 THR A O 1
ATOM 1606 N N . VAL A 1 212 ? -6.582 -27.078 -3.27 1 97.25 212 VAL A N 1
ATOM 1607 C CA . VAL A 1 212 ? -5.484 -26.484 -4.031 1 97.25 212 VAL A CA 1
ATOM 1608 C C . VAL A 1 212 ? -4.516 -27.578 -4.469 1 97.25 212 VAL A C 1
ATOM 1610 O O . VAL A 1 212 ? -4.168 -28.469 -3.678 1 97.25 212 VAL A O 1
ATOM 1613 N N . ILE A 1 213 ? -4.137 -27.578 -5.723 1 97.62 213 ILE A N 1
ATOM 1614 C CA . ILE A 1 213 ? -3.227 -28.594 -6.25 1 97.62 213 ILE A CA 1
ATOM 1615 C C . ILE A 1 213 ? -1.953 -27.922 -6.762 1 97.62 213 ILE A C 1
ATOM 1617 O O . ILE A 1 213 ? -2.018 -26.938 -7.492 1 97.62 213 ILE A O 1
ATOM 1621 N N . GLY A 1 214 ? -0.84 -28.438 -6.367 1 98.56 214 GLY A N 1
ATOM 16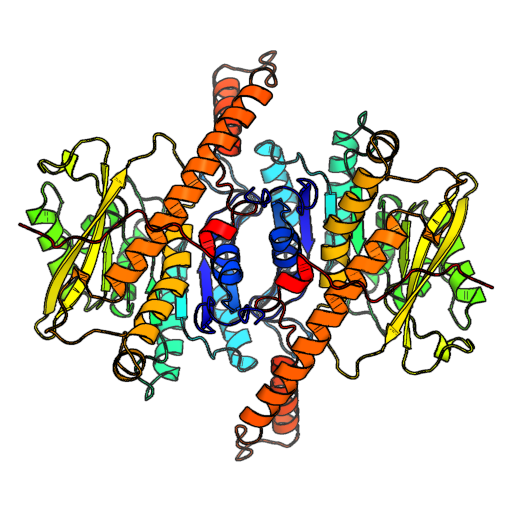22 C CA . GLY A 1 214 ? 0.444 -27.922 -6.809 1 98.56 214 GLY A CA 1
ATOM 1623 C C . GLY A 1 214 ? 1.316 -28.969 -7.469 1 98.56 214 GLY A C 1
ATOM 1624 O O . GLY A 1 214 ? 1.084 -30.172 -7.309 1 98.56 214 GLY A O 1
ATOM 1625 N N . SER A 1 215 ? 2.221 -28.5 -8.242 1 98.75 215 SER A N 1
ATOM 1626 C CA . SER A 1 215 ? 3.154 -29.391 -8.922 1 98.75 215 SER A CA 1
ATOM 1627 C C . SER A 1 215 ? 4.48 -28.688 -9.203 1 98.75 215 SER A C 1
ATOM 1629 O O . SER A 1 215 ? 4.5 -27.531 -9.633 1 98.75 215 SER A O 1
ATOM 1631 N N . THR A 1 216 ? 5.559 -29.281 -8.891 1 98.75 216 THR A N 1
ATOM 1632 C CA . THR A 1 216 ? 6.891 -28.953 -9.391 1 98.75 216 THR A CA 1
ATOM 1633 C C . THR A 1 216 ? 7.387 -30.031 -10.359 1 98.75 216 THR A C 1
ATOM 1635 O O . THR A 1 216 ? 7.281 -31.219 -10.07 1 98.75 216 THR A O 1
ATOM 1638 N N . VAL A 1 217 ? 7.906 -29.641 -11.422 1 98.19 217 VAL A N 1
ATOM 1639 C CA . VAL A 1 217 ? 8.281 -30.562 -12.492 1 98.19 217 VAL A CA 1
ATOM 1640 C C . VAL A 1 217 ? 9.5 -31.375 -12.07 1 98.19 217 VAL A C 1
ATOM 1642 O O . VAL A 1 217 ? 10.328 -30.906 -11.281 1 98.19 217 VAL A O 1
ATOM 1645 N N . ARG A 1 218 ? 9.609 -32.625 -12.555 1 97.25 218 ARG A N 1
ATOM 1646 C CA . ARG A 1 218 ? 10.836 -33.406 -12.5 1 97.25 218 ARG A CA 1
ATOM 1647 C C . ARG A 1 218 ? 11.734 -33.125 -13.695 1 97.25 218 ARG A C 1
ATOM 1649 O O . ARG A 1 218 ? 11.328 -32.406 -14.625 1 97.25 218 ARG A O 1
ATOM 1656 N N . SER A 1 219 ? 12.945 -33.688 -13.602 1 96.44 219 SER A N 1
ATOM 1657 C CA . SER A 1 219 ? 13.906 -33.5 -14.68 1 96.44 219 SER A CA 1
ATOM 1658 C C . SER A 1 219 ? 13.383 -34.094 -15.984 1 96.44 219 SER A C 1
ATOM 1660 O O . SER A 1 219 ? 13.742 -33.625 -17.078 1 96.44 219 SER A O 1
ATOM 1662 N N . ASP A 1 220 ? 12.453 -35.094 -15.898 1 95.5 220 ASP A N 1
ATOM 1663 C CA . ASP A 1 220 ? 11.953 -35.75 -17.109 1 95.5 220 ASP A CA 1
ATOM 1664 C C . ASP A 1 220 ? 10.664 -35.062 -17.594 1 95.5 220 ASP A C 1
ATOM 1666 O O . ASP A 1 220 ? 10.031 -35.562 -18.531 1 95.5 220 ASP A O 1
ATOM 1670 N N . GLY A 1 221 ? 10.242 -34.031 -16.906 1 94.5 221 GLY A N 1
ATOM 1671 C CA . GLY A 1 221 ? 9.07 -33.25 -17.328 1 94.5 221 GLY A CA 1
ATOM 1672 C C . GLY A 1 221 ? 7.793 -33.719 -16.656 1 94.5 221 GLY A C 1
ATOM 1673 O O . GLY A 1 221 ? 6.742 -33.094 -16.797 1 94.5 221 GLY A O 1
ATOM 1674 N N . SER A 1 222 ? 7.891 -34.812 -15.914 1 95.75 222 SER A N 1
ATOM 1675 C CA . SER A 1 222 ? 6.707 -35.312 -15.227 1 95.75 222 SER A CA 1
ATOM 1676 C C . SER A 1 222 ? 6.383 -34.469 -14 1 95.75 222 SER A C 1
ATOM 1678 O O . SER A 1 222 ? 7.273 -33.875 -13.398 1 95.75 222 SER A O 1
ATOM 1680 N N . PRO A 1 223 ? 5.129 -34.438 -13.68 1 97.19 223 PRO A N 1
ATOM 1681 C CA . PRO A 1 223 ? 4.715 -33.625 -12.555 1 97.19 223 PRO A CA 1
ATOM 1682 C C . PRO A 1 223 ? 4.945 -34.281 -11.203 1 97.19 223 PRO A C 1
ATOM 1684 O O . PRO A 1 223 ? 4.902 -35.5 -11.109 1 97.19 223 PRO A O 1
ATOM 1687 N N . ARG A 1 224 ? 5.246 -33.531 -10.164 1 97.81 224 ARG A N 1
ATOM 1688 C CA . ARG A 1 224 ? 5.125 -33.938 -8.758 1 97.81 224 ARG A CA 1
ATOM 1689 C C . ARG A 1 224 ? 3.936 -33.25 -8.102 1 97.81 224 ARG A C 1
ATOM 1691 O O . ARG A 1 224 ? 4.059 -32.125 -7.617 1 97.81 224 ARG A O 1
ATOM 1698 N N . LEU A 1 225 ? 2.879 -34 -8.008 1 97.88 225 LEU A N 1
ATOM 1699 C CA . LEU A 1 225 ? 1.607 -33.406 -7.621 1 97.88 225 LEU A CA 1
ATOM 1700 C C . LEU A 1 225 ? 1.385 -33.531 -6.117 1 97.88 225 LEU A C 1
ATOM 1702 O O . LEU A 1 225 ? 1.703 -34.562 -5.523 1 97.88 225 LEU A O 1
ATOM 1706 N N . PHE A 1 226 ? 0.936 -32.5 -5.488 1 97.81 226 PHE A N 1
ATOM 1707 C CA . PHE A 1 226 ? 0.39 -32.5 -4.137 1 97.81 226 PHE A CA 1
ATOM 1708 C C . PHE A 1 226 ? -0.92 -31.734 -4.078 1 97.81 226 PHE A C 1
ATOM 1710 O O . PHE A 1 226 ? -1.259 -31.016 -5.012 1 97.81 226 PHE A O 1
ATOM 1717 N N . HIS A 1 227 ? -1.688 -31.984 -3.102 1 96.75 227 HIS A N 1
ATOM 1718 C CA . HIS A 1 227 ? -2.908 -31.203 -2.914 1 96.75 227 HIS A CA 1
ATOM 1719 C C . HIS A 1 227 ? -3.111 -30.844 -1.445 1 96.75 227 HIS A C 1
ATOM 1721 O O . HIS A 1 227 ? -2.553 -31.5 -0.56 1 96.75 227 HIS A O 1
ATOM 1727 N N . VAL A 1 228 ? -3.773 -29.781 -1.199 1 97.06 228 VAL A N 1
ATOM 1728 C CA . VAL A 1 228 ? -4.191 -29.328 0.125 1 97.06 228 VAL A CA 1
ATOM 1729 C C . VAL A 1 228 ? -5.699 -29.078 0.134 1 97.06 228 VAL A C 1
ATOM 1731 O O . VAL A 1 228 ? -6.215 -28.328 -0.696 1 97.06 228 VAL A O 1
ATOM 1734 N N . ASP A 1 229 ? -6.367 -29.734 1.066 1 95.06 229 ASP A N 1
ATOM 1735 C CA . ASP A 1 229 ? -7.809 -29.562 1.227 1 95.06 229 ASP A CA 1
ATOM 1736 C C . ASP A 1 229 ? -8.125 -28.562 2.336 1 95.06 229 ASP A C 1
ATOM 1738 O O . ASP A 1 229 ? -7.539 -28.625 3.42 1 95.06 229 ASP A O 1
ATOM 1742 N N . ILE A 1 230 ? -9 -27.641 2.008 1 95.38 230 ILE A N 1
ATOM 1743 C CA . ILE A 1 230 ? -9.414 -26.656 2.99 1 95.38 230 ILE A CA 1
ATOM 1744 C C . ILE A 1 230 ? -10.938 -26.531 2.996 1 95.38 230 ILE A C 1
ATOM 1746 O O . ILE A 1 230 ? -11.586 -26.75 1.968 1 95.38 230 ILE A O 1
ATOM 1750 N N . PRO A 1 231 ? -11.562 -26.219 4.113 1 94.06 231 PRO A N 1
ATOM 1751 C CA . PRO A 1 231 ? -13.016 -26 4.125 1 94.06 231 PRO A CA 1
ATOM 1752 C C . PRO A 1 231 ? -13.445 -24.844 3.23 1 94.06 231 PRO A C 1
ATOM 1754 O O . PRO A 1 231 ? -12.82 -23.781 3.246 1 94.06 231 PRO A O 1
ATOM 1757 N N . ALA A 1 232 ? -14.477 -25.125 2.451 1 91.44 232 ALA A N 1
ATOM 1758 C CA . ALA A 1 232 ? -15.07 -24.031 1.677 1 91.44 232 ALA A CA 1
ATOM 1759 C C . ALA A 1 232 ? -15.867 -23.094 2.574 1 91.44 232 ALA A C 1
ATOM 1761 O O . ALA A 1 232 ? -16.578 -23.547 3.471 1 91.44 232 ALA A O 1
ATOM 1762 N N . LEU A 1 233 ? -15.641 -21.891 2.428 1 91.25 233 LEU A N 1
ATOM 1763 C CA . LEU A 1 233 ? -16.375 -20.891 3.184 1 91.25 233 LEU A CA 1
ATOM 1764 C C . LEU A 1 233 ? -17.531 -20.312 2.354 1 91.25 233 LEU A C 1
ATOM 1766 O O . LEU A 1 233 ? -17.344 -19.984 1.179 1 91.25 233 LEU A O 1
ATOM 1770 N N . GLU A 1 234 ? -18.672 -20.188 2.922 1 87.31 234 GLU A N 1
ATOM 1771 C CA . GLU A 1 234 ? -19.875 -19.75 2.223 1 87.31 234 GLU A CA 1
ATOM 1772 C C . GLU A 1 234 ? -19.922 -18.219 2.137 1 87.31 234 GLU A C 1
ATOM 1774 O O . GLU A 1 234 ? -20.844 -17.594 2.662 1 87.31 234 GLU A O 1
ATOM 1779 N N . CYS A 1 235 ? -19.047 -17.688 1.485 1 89.12 235 CYS A N 1
ATOM 1780 C CA . CYS A 1 235 ? -18.984 -16.266 1.238 1 89.12 235 CYS A CA 1
ATOM 1781 C C . CYS A 1 235 ? -18.172 -15.961 -0.027 1 89.12 235 CYS A C 1
ATOM 1783 O O . CYS A 1 235 ? -17.188 -16.641 -0.313 1 89.12 235 CYS A O 1
ATOM 1785 N N . ASN A 1 236 ? -18.656 -15.078 -0.745 1 86.75 236 ASN A N 1
ATOM 1786 C CA . ASN A 1 236 ? -17.922 -14.625 -1.92 1 86.75 236 ASN A CA 1
ATOM 1787 C C . ASN A 1 236 ? -16.969 -13.484 -1.575 1 86.75 236 ASN A C 1
ATOM 1789 O O . ASN A 1 236 ? -17.406 -12.359 -1.321 1 86.75 236 ASN A O 1
ATOM 1793 N N . PHE A 1 237 ? -15.734 -13.82 -1.604 1 93 237 PHE A N 1
ATOM 1794 C CA . PHE A 1 237 ? -14.711 -12.82 -1.342 1 93 237 PHE A CA 1
ATOM 1795 C C . PHE A 1 237 ? -14.047 -12.367 -2.639 1 93 237 PHE A C 1
ATOM 1797 O O . PHE A 1 237 ? -13.844 -13.18 -3.549 1 93 237 PHE A O 1
ATOM 1804 N N . ASN A 1 238 ? -13.789 -11.156 -2.742 1 94.19 238 ASN A N 1
ATOM 1805 C CA . ASN A 1 238 ? -12.93 -10.656 -3.812 1 94.19 238 ASN A CA 1
ATOM 1806 C C . ASN A 1 238 ? -11.484 -10.484 -3.34 1 94.19 238 ASN A C 1
ATOM 1808 O O . ASN A 1 238 ? -11.25 -10.125 -2.188 1 94.19 238 ASN A O 1
ATOM 1812 N N . GLY A 1 239 ? -10.516 -10.797 -4.188 1 95.56 239 GLY A N 1
ATOM 1813 C CA . GLY A 1 239 ? -9.125 -10.516 -3.889 1 95.56 239 GLY A CA 1
ATOM 1814 C C . GLY A 1 239 ? -8.406 -11.688 -3.246 1 95.56 239 GLY A C 1
ATOM 1815 O O . GLY A 1 239 ? -7.215 -11.602 -2.939 1 95.56 239 GLY A O 1
ATOM 1816 N N . THR A 1 240 ? -9.078 -12.867 -3.057 1 96.19 240 THR A N 1
ATOM 1817 C CA . THR A 1 240 ? -8.461 -14.016 -2.412 1 96.19 240 THR A CA 1
ATOM 1818 C C . THR A 1 240 ? -7.316 -14.562 -3.262 1 96.19 240 THR A C 1
ATOM 1820 O O . THR A 1 240 ? -6.297 -15.008 -2.729 1 96.19 240 THR A O 1
ATOM 1823 N N . GLY A 1 241 ? -7.523 -14.586 -4.617 1 96.56 241 GLY A N 1
ATOM 1824 C CA . GLY A 1 241 ? -6.438 -15 -5.492 1 96.56 241 GLY A CA 1
ATOM 1825 C C . GLY A 1 241 ? -5.211 -14.109 -5.379 1 96.56 241 GLY A C 1
ATOM 1826 O O . GLY A 1 241 ? -4.078 -14.594 -5.426 1 96.56 241 GLY A O 1
ATOM 1827 N N . ASP A 1 242 ? -5.438 -12.797 -5.297 1 98.06 242 ASP A N 1
ATOM 1828 C CA . ASP A 1 242 ? -4.344 -11.844 -5.129 1 98.06 242 ASP A CA 1
ATOM 1829 C C . ASP A 1 242 ? -3.613 -12.07 -3.807 1 98.06 242 ASP A C 1
ATOM 1831 O O . ASP A 1 242 ? -2.387 -11.977 -3.744 1 98.06 242 ASP A O 1
ATOM 1835 N N . MET A 1 243 ? -4.375 -12.297 -2.734 1 98.5 243 MET A N 1
ATOM 1836 C CA . MET A 1 243 ? -3.783 -12.602 -1.436 1 98.5 243 MET A CA 1
ATOM 1837 C C . MET A 1 243 ? -2.945 -13.875 -1.505 1 98.5 243 MET A C 1
ATOM 1839 O O . MET A 1 243 ? -1.836 -13.922 -0.969 1 98.5 243 MET A O 1
ATOM 1843 N N . PHE A 1 244 ? -3.496 -14.922 -2.16 1 98.62 244 PHE A N 1
ATOM 1844 C CA . PHE A 1 244 ? -2.791 -16.188 -2.338 1 98.62 244 PHE A CA 1
ATOM 1845 C C . PHE A 1 244 ? -1.453 -15.969 -3.033 1 98.62 244 PHE A C 1
ATOM 1847 O O . PHE A 1 244 ? -0.419 -16.453 -2.574 1 98.62 244 PHE A O 1
ATOM 1854 N N . ALA A 1 245 ? -1.496 -15.242 -4.129 1 98.81 245 ALA A N 1
ATOM 1855 C CA . ALA A 1 245 ? -0.294 -14.992 -4.918 1 98.81 245 ALA A CA 1
ATOM 1856 C C . ALA A 1 245 ? 0.742 -14.219 -4.105 1 98.81 245 ALA A C 1
ATOM 1858 O O . ALA A 1 245 ? 1.927 -14.562 -4.113 1 98.81 245 ALA A O 1
ATOM 1859 N N . ALA A 1 246 ? 0.285 -13.188 -3.43 1 98.81 246 ALA A N 1
ATOM 1860 C CA . ALA A 1 246 ? 1.174 -12.344 -2.635 1 98.81 246 ALA A CA 1
ATOM 1861 C C . ALA A 1 246 ? 1.839 -13.141 -1.52 1 98.81 246 ALA A C 1
ATOM 1863 O O . ALA A 1 246 ? 3.049 -13.031 -1.304 1 98.81 246 ALA A O 1
ATOM 1864 N N . LEU A 1 247 ? 1.071 -13.922 -0.782 1 98.75 247 LEU A N 1
ATOM 1865 C CA . LEU A 1 247 ? 1.611 -14.766 0.276 1 98.75 247 LEU A CA 1
ATOM 1866 C C . LEU A 1 247 ? 2.607 -15.773 -0.29 1 98.75 247 LEU A C 1
ATOM 1868 O O . LEU A 1 247 ? 3.621 -16.078 0.345 1 98.75 247 LEU A O 1
ATOM 1872 N N . THR A 1 248 ? 2.281 -16.297 -1.451 1 98.81 248 THR A N 1
ATOM 1873 C CA . THR A 1 248 ? 3.148 -17.297 -2.072 1 98.81 248 THR A CA 1
ATOM 1874 C C . THR A 1 248 ? 4.527 -16.703 -2.355 1 98.81 248 THR A C 1
ATOM 1876 O O . THR A 1 248 ? 5.543 -17.391 -2.217 1 98.81 248 THR A O 1
ATOM 1879 N N . VAL A 1 249 ? 4.613 -15.43 -2.744 1 98.69 249 VAL A N 1
ATOM 1880 C CA . VAL A 1 249 ? 5.887 -14.773 -3.008 1 98.69 249 VAL A CA 1
ATOM 1881 C C . VAL A 1 249 ? 6.805 -14.922 -1.797 1 98.69 249 VAL A C 1
ATOM 1883 O O . VAL A 1 249 ? 7.922 -15.438 -1.914 1 98.69 249 VAL A O 1
ATOM 1886 N N . ALA A 1 250 ? 6.332 -14.562 -0.642 1 98.25 250 ALA A N 1
ATOM 1887 C CA . ALA A 1 250 ? 7.148 -14.508 0.569 1 98.25 250 ALA A CA 1
ATOM 1888 C C . ALA A 1 250 ? 7.395 -15.914 1.121 1 98.25 250 ALA A C 1
ATOM 1890 O O . ALA A 1 250 ? 8.523 -16.25 1.48 1 98.25 250 ALA A O 1
ATOM 1891 N N . ARG A 1 251 ? 6.391 -16.734 1.134 1 98.38 251 ARG A N 1
ATOM 1892 C CA . ARG A 1 251 ? 6.469 -18.031 1.812 1 98.38 251 ARG A CA 1
ATOM 1893 C C . ARG A 1 251 ? 7.254 -19.047 0.981 1 98.38 251 ARG A C 1
ATOM 1895 O O . ARG A 1 251 ? 7.941 -19.906 1.53 1 98.38 251 ARG A O 1
ATOM 1902 N N . LEU A 1 252 ? 7.105 -18.953 -0.377 1 98.62 252 LEU A N 1
ATOM 1903 C CA . LEU A 1 252 ? 7.902 -19.828 -1.215 1 98.62 252 LEU A CA 1
ATOM 1904 C C . LEU A 1 252 ? 9.391 -19.531 -1.057 1 98.62 252 LEU A C 1
ATOM 1906 O O . LEU A 1 252 ? 10.195 -20.453 -0.912 1 98.62 252 LEU A O 1
ATOM 1910 N N . ARG A 1 253 ? 9.742 -18.266 -1.128 1 97.88 253 ARG A N 1
ATOM 1911 C CA . ARG A 1 253 ? 11.141 -17.906 -0.938 1 97.88 253 ARG A CA 1
ATOM 1912 C C . ARG A 1 253 ? 11.641 -18.328 0.44 1 97.88 253 ARG A C 1
ATOM 1914 O O . ARG A 1 253 ? 12.758 -18.812 0.578 1 97.88 253 ARG A O 1
ATOM 1921 N N . GLU A 1 254 ? 10.812 -18.141 1.451 1 97.44 254 GLU A N 1
ATOM 1922 C CA . GLU A 1 254 ? 11.141 -18.609 2.795 1 97.44 254 GLU A CA 1
ATOM 1923 C C . GLU A 1 254 ? 11.438 -20.109 2.797 1 97.44 254 GLU A C 1
ATOM 1925 O O . GLU A 1 254 ? 12.438 -20.547 3.377 1 97.44 254 GLU A O 1
ATOM 1930 N N . ALA A 1 255 ? 10.602 -20.859 2.152 1 97.75 255 ALA A N 1
ATOM 1931 C CA . ALA A 1 255 ? 10.766 -22.312 2.102 1 97.75 255 ALA A CA 1
ATOM 1932 C C . ALA A 1 255 ? 12.039 -22.703 1.349 1 97.75 255 ALA A C 1
ATOM 1934 O O . ALA A 1 255 ? 12.734 -23.641 1.738 1 97.75 255 ALA A O 1
ATOM 1935 N N . VAL A 1 256 ? 12.328 -22.031 0.282 1 97.88 256 VAL A N 1
ATOM 1936 C CA . VAL A 1 256 ? 13.523 -22.281 -0.515 1 97.88 256 VAL A CA 1
ATOM 1937 C C . VAL A 1 256 ? 14.766 -22.016 0.323 1 97.88 256 VAL A C 1
ATOM 1939 O O . VAL A 1 256 ? 15.703 -22.812 0.338 1 97.88 256 VAL A O 1
ATOM 1942 N N . TYR A 1 257 ? 14.789 -20.906 1.067 1 96.38 257 TYR A N 1
ATOM 1943 C CA . TYR A 1 257 ? 15.922 -20.547 1.907 1 96.38 257 TYR A CA 1
ATOM 1944 C C . TYR A 1 257 ? 16.125 -21.562 3.029 1 96.38 257 TYR A C 1
ATOM 1946 O O . TYR A 1 257 ? 17.25 -21.828 3.441 1 96.38 257 TYR A O 1
ATOM 1954 N N . ALA A 1 258 ? 15.062 -22.141 3.449 1 94.94 258 ALA A N 1
ATOM 1955 C CA . ALA A 1 258 ? 15.117 -23.094 4.559 1 94.94 258 ALA A CA 1
ATOM 1956 C C . ALA A 1 258 ? 15.758 -24.406 4.121 1 94.94 258 ALA A C 1
ATOM 1958 O O . ALA A 1 258 ? 16.266 -25.172 4.953 1 94.94 258 ALA A O 1
ATOM 1959 N N . THR A 1 259 ? 15.75 -24.734 2.848 1 94.25 259 THR A N 1
ATOM 1960 C CA . THR A 1 259 ? 16.297 -26 2.352 1 94.25 259 THR A CA 1
ATOM 1961 C C . THR A 1 259 ? 17.812 -25.938 2.295 1 94.25 259 THR A C 1
ATOM 1963 O O . THR A 1 259 ? 18.484 -26.984 2.24 1 94.25 259 THR A O 1
ATOM 1966 N N . GLY A 1 260 ? 18.438 -24.688 2.256 1 89.56 260 GLY A N 1
ATOM 1967 C CA . GLY A 1 260 ? 19.875 -24.547 2.143 1 89.56 260 GLY A CA 1
ATOM 1968 C C . GLY A 1 260 ? 20.297 -23.766 0.917 1 89.56 260 GLY A C 1
ATOM 1969 O O . GLY A 1 260 ? 19.469 -23.391 0.094 1 89.56 260 GLY A O 1
ATOM 1970 N N . PRO A 1 261 ? 21.531 -23.531 0.719 1 92.12 261 PRO A N 1
ATOM 1971 C CA . PRO A 1 261 ? 22.031 -22.641 -0.324 1 92.12 261 PRO A CA 1
ATOM 1972 C C . PRO A 1 261 ? 21.938 -23.25 -1.722 1 92.12 261 PRO A C 1
ATOM 1974 O O . PRO A 1 261 ? 21.812 -22.516 -2.709 1 92.12 261 PRO A O 1
ATOM 1977 N N . THR A 1 262 ? 21.906 -24.547 -1.803 1 95.12 262 THR A N 1
ATOM 1978 C CA . THR A 1 262 ? 21.922 -25.188 -3.113 1 95.12 262 THR A CA 1
ATOM 1979 C C . THR A 1 262 ? 20.656 -24.828 -3.895 1 95.12 262 THR A C 1
ATOM 1981 O O . THR A 1 262 ? 20.734 -24.391 -5.047 1 95.12 262 THR A O 1
ATOM 1984 N N . LEU A 1 263 ? 19.531 -24.938 -3.285 1 96.56 263 LEU A N 1
ATOM 1985 C CA . LEU A 1 263 ? 18.281 -24.719 -3.996 1 96.56 263 LEU A CA 1
ATOM 1986 C C . LEU A 1 263 ? 18.109 -23.25 -4.359 1 96.56 263 LEU A C 1
ATOM 1988 O O . LEU A 1 263 ? 17.609 -22.922 -5.441 1 96.56 263 LEU A O 1
ATOM 1992 N N . ARG A 1 264 ? 18.531 -22.344 -3.453 1 95.31 264 ARG A N 1
ATOM 1993 C CA . ARG A 1 264 ? 18.328 -20.922 -3.705 1 95.31 264 ARG A CA 1
ATOM 1994 C C . ARG A 1 264 ? 19.188 -20.453 -4.879 1 95.31 264 ARG A C 1
ATOM 1996 O O . ARG A 1 264 ? 18.922 -19.391 -5.453 1 95.31 264 ARG A O 1
ATOM 2003 N N . ASN A 1 265 ? 20.172 -21.25 -5.223 1 96.69 265 ASN A N 1
ATOM 2004 C CA . ASN A 1 265 ? 21.047 -20.938 -6.348 1 96.69 265 ASN A CA 1
ATOM 2005 C C . ASN A 1 265 ? 20.75 -21.812 -7.555 1 96.69 265 ASN A C 1
ATOM 2007 O O . ASN A 1 265 ? 21.609 -22 -8.422 1 96.69 265 ASN A O 1
ATOM 2011 N N . THR A 1 266 ? 19.594 -22.438 -7.551 1 97.19 266 THR A N 1
ATOM 2012 C CA . THR A 1 266 ? 19.109 -23.25 -8.664 1 97.19 266 THR A CA 1
ATOM 2013 C C . THR A 1 266 ? 18.062 -22.5 -9.469 1 97.19 266 THR A C 1
ATOM 2015 O O . THR A 1 266 ? 17.203 -21.828 -8.891 1 97.19 266 THR A O 1
ATOM 2018 N N . LYS A 1 267 ? 18.188 -22.656 -10.789 1 96.62 267 LYS A N 1
ATOM 2019 C CA . LYS A 1 267 ? 17.234 -21.984 -11.672 1 96.62 267 LYS A CA 1
ATOM 2020 C C . LYS A 1 267 ? 15.797 -22.328 -11.281 1 96.62 267 LYS A C 1
ATOM 2022 O O . LYS A 1 267 ? 15.469 -23.5 -11.062 1 96.62 267 LYS A O 1
ATOM 2027 N N . SER A 1 268 ? 14.93 -21.359 -11.078 1 98.06 268 SER A N 1
ATOM 2028 C CA . SER A 1 268 ? 13.508 -21.469 -10.797 1 98.06 268 SER A CA 1
ATOM 2029 C C . SER A 1 268 ? 13.25 -22.219 -9.492 1 98.06 268 SER A C 1
ATOM 2031 O O . SER A 1 268 ? 12.133 -22.656 -9.234 1 98.06 268 SER A O 1
ATOM 2033 N N . TRP A 1 269 ? 14.32 -22.531 -8.719 1 98.44 269 TRP A N 1
ATOM 2034 C CA . TRP A 1 269 ? 14.219 -23.203 -7.422 1 98.44 269 TRP A CA 1
ATOM 2035 C C . TRP A 1 269 ? 13.594 -24.578 -7.57 1 98.44 269 TRP A C 1
ATOM 2037 O O . TRP A 1 269 ? 12.766 -24.984 -6.75 1 98.44 269 TRP A O 1
ATOM 2047 N N . VAL A 1 270 ? 13.891 -25.281 -8.641 1 98.5 270 VAL A N 1
ATOM 2048 C CA . VAL A 1 270 ? 13.383 -26.641 -8.836 1 98.5 270 VAL A CA 1
ATOM 2049 C C . VAL A 1 270 ? 14.172 -27.625 -7.965 1 98.5 270 VAL A C 1
ATOM 2051 O O . VAL A 1 270 ? 15.391 -27.734 -8.094 1 98.5 270 VAL A O 1
ATOM 2054 N N . SER A 1 271 ? 13.5 -28.359 -7.145 1 98.12 271 SER A N 1
ATOM 2055 C CA . SER A 1 271 ? 14.117 -29.328 -6.25 1 98.12 271 SER A CA 1
ATOM 2056 C C . SER A 1 271 ? 14.602 -30.562 -7.012 1 98.12 271 SER A C 1
ATOM 2058 O O . SER A 1 271 ? 14.078 -30.875 -8.078 1 98.12 271 SER A O 1
ATOM 2060 N N . PRO A 1 272 ? 15.562 -31.266 -6.41 1 97.44 272 PRO A N 1
ATOM 2061 C CA . PRO A 1 272 ? 15.969 -32.531 -7 1 97.44 272 PRO A CA 1
ATOM 2062 C C . PRO A 1 272 ? 14.82 -33.531 -7.074 1 97.44 272 PRO A C 1
ATOM 2064 O O . PRO A 1 272 ? 13.891 -33.5 -6.273 1 97.44 272 PRO A O 1
ATOM 2067 N N . ASP A 1 273 ? 14.961 -34.469 -7.965 1 97.75 273 ASP A N 1
ATOM 2068 C CA . ASP A 1 273 ? 13.883 -35.406 -8.289 1 97.75 273 ASP A CA 1
ATOM 2069 C C . ASP A 1 273 ? 13.523 -36.281 -7.09 1 97.75 273 ASP A C 1
ATOM 2071 O O . ASP A 1 273 ? 12.414 -36.812 -7 1 97.75 273 ASP A O 1
ATOM 2075 N N . ASP A 1 274 ? 14.438 -36.438 -6.148 1 96.88 274 ASP A N 1
ATOM 2076 C CA . ASP A 1 274 ? 14.227 -37.344 -5.031 1 96.88 274 ASP A CA 1
ATOM 2077 C C . ASP A 1 274 ? 13.406 -36.688 -3.926 1 96.88 274 ASP A C 1
ATOM 2079 O O . ASP A 1 274 ? 13 -37.344 -2.967 1 96.88 274 ASP A O 1
ATOM 2083 N N . VAL A 1 275 ? 13.18 -35.406 -4.07 1 97.5 275 VAL A N 1
ATOM 2084 C CA . VAL A 1 275 ? 12.344 -34.719 -3.09 1 97.5 275 VAL A CA 1
ATOM 2085 C C . VAL A 1 275 ? 10.875 -35.062 -3.33 1 97.5 275 VAL A C 1
ATOM 2087 O O . VAL A 1 275 ? 10.359 -34.875 -4.434 1 97.5 275 VAL A O 1
ATOM 2090 N N . SER A 1 276 ? 10.203 -35.625 -2.318 1 97.31 276 SER A N 1
ATOM 2091 C CA . SER A 1 276 ? 8.805 -36 -2.439 1 97.31 276 SER A CA 1
ATOM 2092 C C . SER A 1 276 ? 7.906 -34.781 -2.619 1 97.31 276 SER A C 1
ATOM 2094 O O . SER A 1 276 ? 8.227 -33.688 -2.15 1 97.31 276 SER A O 1
ATOM 2096 N N . PRO A 1 277 ? 6.758 -34.969 -3.279 1 97.88 277 PRO A N 1
ATOM 2097 C CA . PRO A 1 277 ? 5.855 -33.844 -3.551 1 97.88 277 PRO A CA 1
ATOM 2098 C C . PRO A 1 277 ? 5.488 -33.062 -2.291 1 97.88 277 PRO A C 1
ATOM 2100 O O . PRO A 1 277 ? 5.457 -31.828 -2.309 1 97.88 277 PRO A O 1
ATOM 2103 N N . THR A 1 278 ? 5.289 -33.719 -1.158 1 98.25 278 THR A N 1
ATOM 2104 C CA . THR A 1 278 ? 4.809 -33.062 0.055 1 98.25 278 THR A CA 1
ATOM 2105 C C . THR A 1 278 ? 5.945 -32.344 0.77 1 98.25 278 THR A C 1
ATOM 2107 O O . THR A 1 278 ? 5.703 -31.531 1.675 1 98.25 278 THR A O 1
ATOM 2110 N N . GLU A 1 279 ? 7.18 -32.594 0.324 1 98 279 GLU A N 1
ATOM 2111 C CA . GLU A 1 279 ? 8.336 -31.969 0.957 1 98 279 GLU A CA 1
ATOM 2112 C C . GLU A 1 279 ? 8.898 -30.844 0.099 1 98 279 GLU A C 1
ATOM 2114 O O . GLU A 1 279 ? 9.859 -30.172 0.492 1 98 279 GLU A O 1
ATOM 2119 N N . LEU A 1 280 ? 8.273 -30.672 -1.027 1 98.38 280 LEU A N 1
ATOM 2120 C CA . LEU A 1 280 ? 8.672 -29.578 -1.896 1 98.38 280 LEU A CA 1
ATOM 2121 C C . LEU A 1 280 ? 8.492 -28.234 -1.195 1 98.38 280 LEU A C 1
ATOM 2123 O O . LEU A 1 280 ? 7.527 -28.047 -0.451 1 98.38 280 LEU A O 1
ATOM 2127 N N . PRO A 1 281 ? 9.414 -27.234 -1.442 1 98.56 281 PRO A N 1
ATOM 2128 C CA . PRO A 1 281 ? 9.188 -25.891 -0.929 1 98.56 281 PRO A CA 1
ATOM 2129 C C . PRO A 1 281 ? 7.82 -25.328 -1.314 1 98.56 281 PRO A C 1
ATOM 2131 O O . PRO A 1 281 ? 7.191 -24.625 -0.524 1 98.56 281 PRO A O 1
ATOM 2134 N N . LEU A 1 282 ? 7.375 -25.625 -2.551 1 98.81 282 LEU A N 1
ATOM 2135 C CA . LEU A 1 282 ? 6.07 -25.156 -3.016 1 98.81 282 LEU A CA 1
ATOM 2136 C C . LEU A 1 282 ? 4.957 -25.703 -2.121 1 98.81 282 LEU A C 1
ATOM 2138 O O . LEU A 1 282 ? 4.012 -24.969 -1.796 1 98.81 282 LEU A O 1
ATOM 2142 N N . ALA A 1 283 ? 5.031 -26.938 -1.708 1 98.75 283 ALA A N 1
ATOM 2143 C CA . ALA A 1 283 ? 4.035 -27.547 -0.835 1 98.75 283 ALA A CA 1
ATOM 2144 C C . ALA A 1 283 ? 4.051 -26.906 0.55 1 98.75 283 ALA A C 1
ATOM 2146 O O . ALA A 1 283 ? 3 -26.562 1.089 1 98.75 283 ALA A O 1
ATOM 2147 N N . LYS A 1 284 ? 5.27 -26.797 1.092 1 98.12 284 LYS A N 1
ATOM 2148 C CA . LYS A 1 284 ? 5.41 -26.203 2.42 1 98.12 284 LYS A CA 1
ATOM 2149 C C . LYS A 1 284 ? 4.883 -24.766 2.445 1 98.12 284 LYS A C 1
ATOM 2151 O O . LYS A 1 284 ? 4.223 -24.359 3.404 1 98.12 284 LYS A O 1
ATOM 2156 N N . SER A 1 285 ? 5.215 -24.031 1.405 1 98.38 285 SER A N 1
ATOM 2157 C CA . SER A 1 285 ? 4.719 -22.656 1.312 1 98.38 285 SER A CA 1
ATOM 2158 C C . SER A 1 285 ? 3.195 -22.625 1.214 1 98.38 285 SER A C 1
ATOM 2160 O O . SER A 1 285 ? 2.545 -21.766 1.816 1 98.38 285 SER A O 1
ATOM 2162 N N . THR A 1 286 ? 2.594 -23.531 0.431 1 98.62 286 THR A N 1
ATOM 2163 C CA . THR A 1 286 ? 1.149 -23.578 0.23 1 98.62 286 THR A CA 1
ATOM 2164 C C . THR A 1 286 ? 0.427 -23.828 1.552 1 98.62 286 THR A C 1
ATOM 2166 O O . THR A 1 286 ? -0.625 -23.234 1.81 1 98.62 286 THR A O 1
ATOM 2169 N N . GLU A 1 287 ? 1.003 -24.656 2.436 1 98.44 287 GLU A N 1
ATOM 2170 C CA . GLU A 1 287 ? 0.432 -24.922 3.754 1 98.44 287 GLU A CA 1
ATOM 2171 C C . GLU A 1 287 ? 0.301 -23.641 4.562 1 98.44 287 GLU A C 1
ATOM 2173 O O . GLU A 1 287 ? -0.756 -23.359 5.129 1 98.44 287 GLU A O 1
ATOM 2178 N N . LYS A 1 288 ? 1.334 -22.875 4.59 1 98 288 LYS A N 1
ATOM 2179 C CA . LYS A 1 288 ? 1.35 -21.625 5.359 1 98 288 LYS A CA 1
ATOM 2180 C C . LYS A 1 288 ? 0.413 -20.594 4.75 1 98 288 LYS A C 1
ATOM 2182 O O . LYS A 1 288 ? -0.291 -19.875 5.469 1 98 288 LYS A O 1
ATOM 2187 N N . VAL A 1 289 ? 0.456 -20.516 3.395 1 98.44 289 VAL A N 1
ATOM 2188 C CA . VAL A 1 289 ? -0.375 -19.562 2.674 1 98.44 289 VAL A CA 1
ATOM 2189 C C . VAL A 1 289 ? -1.847 -19.797 3.006 1 98.44 289 VAL A C 1
ATOM 2191 O O . VAL A 1 289 ? -2.559 -18.875 3.4 1 98.44 289 VAL A O 1
ATOM 2194 N N . LEU A 1 290 ? -2.258 -21.047 2.895 1 98.38 290 LEU A N 1
ATOM 2195 C CA . LEU A 1 290 ? -3.664 -21.375 3.096 1 98.38 290 LEU A CA 1
ATOM 2196 C C . LEU A 1 290 ? -4.062 -21.203 4.559 1 98.38 290 LEU A C 1
ATOM 2198 O O . LEU A 1 290 ? -5.199 -20.828 4.855 1 98.38 290 LEU A O 1
ATOM 2202 N N . SER A 1 291 ? -3.15 -21.453 5.461 1 98.44 291 SER A N 1
ATOM 2203 C CA . SER A 1 291 ? -3.426 -21.234 6.879 1 98.44 291 SER A CA 1
ATOM 2204 C C . SER A 1 291 ? -3.674 -19.766 7.184 1 98.44 291 SER A C 1
ATOM 2206 O O . SER A 1 291 ? -4.617 -19.422 7.902 1 98.44 291 SER A O 1
ATOM 2208 N N . SER A 1 292 ? -2.812 -18.906 6.645 1 98.31 292 SER A N 1
ATOM 2209 C CA . SER A 1 292 ? -3.004 -17.469 6.809 1 98.31 292 SER A CA 1
ATOM 2210 C C . SER A 1 292 ? -4.34 -17.016 6.223 1 98.31 292 SER A C 1
ATOM 2212 O O . SER A 1 292 ? -5.105 -16.312 6.883 1 98.31 292 SER A O 1
ATOM 2214 N N . MET A 1 293 ? -4.594 -17.438 4.988 1 97.81 293 MET A N 1
ATOM 2215 C CA . MET A 1 293 ? -5.797 -17.016 4.277 1 97.81 293 MET A CA 1
ATOM 2216 C C . MET A 1 293 ? -7.055 -17.469 5.016 1 97.81 293 MET A C 1
ATOM 2218 O O . MET A 1 293 ? -7.992 -16.688 5.184 1 97.81 293 MET A O 1
ATOM 2222 N N . HIS A 1 294 ? -7.027 -18.719 5.41 1 97.5 294 HIS A N 1
ATOM 2223 C CA . HIS A 1 294 ? -8.203 -19.266 6.078 1 97.5 294 HIS A CA 1
ATOM 2224 C C . HIS A 1 294 ? -8.523 -18.484 7.348 1 97.5 294 HIS A C 1
ATOM 2226 O O . HIS A 1 294 ? -9.688 -18.141 7.594 1 97.5 294 HIS A O 1
ATOM 2232 N N . SER A 1 295 ? -7.551 -18.219 8.172 1 98.06 295 SER A N 1
ATOM 2233 C CA . SER A 1 295 ? -7.738 -17.453 9.398 1 98.06 295 SER A CA 1
ATOM 2234 C C . SER A 1 295 ? -8.32 -16.078 9.117 1 98.06 295 SER A C 1
ATOM 2236 O O . SER A 1 295 ? -9.266 -15.641 9.773 1 98.06 295 SER A O 1
ATOM 2238 N N . ILE A 1 296 ? -7.797 -15.391 8.133 1 98.19 296 ILE A N 1
ATOM 2239 C CA . ILE A 1 296 ? -8.219 -14.031 7.809 1 98.19 296 ILE A CA 1
ATOM 2240 C C . ILE A 1 296 ? -9.641 -14.055 7.262 1 98.19 296 ILE A C 1
ATOM 2242 O O . ILE A 1 296 ? -10.453 -13.188 7.598 1 98.19 296 ILE A O 1
ATOM 2246 N N . LEU A 1 297 ? -9.93 -15.031 6.391 1 98 297 LEU A N 1
ATOM 2247 C CA . LEU A 1 297 ? -11.258 -15.102 5.777 1 98 297 LEU A CA 1
ATOM 2248 C C . LEU A 1 297 ? -12.32 -15.422 6.824 1 98 297 LEU A C 1
ATOM 2250 O O . LEU A 1 297 ? -13.438 -14.914 6.75 1 98 297 LEU A O 1
ATOM 2254 N N . LEU A 1 298 ? -11.977 -16.297 7.836 1 97.62 298 LEU A N 1
ATOM 2255 C CA . LEU A 1 298 ? -12.906 -16.547 8.93 1 97.62 298 LEU A CA 1
ATOM 2256 C C . LEU A 1 298 ? -13.195 -15.258 9.703 1 97.62 298 LEU A C 1
ATOM 2258 O O . LEU A 1 298 ? -14.352 -14.977 10.023 1 97.62 298 LEU A O 1
ATOM 2262 N N . LYS A 1 299 ? -12.164 -14.516 10.016 1 97.56 299 LYS A N 1
ATOM 2263 C CA . LYS A 1 299 ? -12.344 -13.242 10.711 1 97.56 299 LYS A CA 1
ATOM 2264 C C . LYS A 1 299 ? -13.141 -12.258 9.859 1 97.56 299 LYS A C 1
ATOM 2266 O O . LYS A 1 299 ? -13.914 -11.461 10.391 1 97.56 299 LYS A O 1
ATOM 2271 N N . THR A 1 300 ? -12.914 -12.281 8.531 1 98 300 THR A N 1
ATOM 2272 C CA . THR A 1 300 ? -13.664 -11.438 7.609 1 98 300 THR A CA 1
ATOM 2273 C C . THR A 1 300 ? -15.148 -11.781 7.645 1 98 300 THR A C 1
ATOM 2275 O O . THR A 1 300 ? -16 -10.883 7.621 1 98 300 THR A O 1
ATOM 2278 N N . MET A 1 301 ? -15.477 -13.062 7.668 1 97.69 301 MET A N 1
ATOM 2279 C CA . MET A 1 301 ? -16.875 -13.492 7.727 1 97.69 301 MET A CA 1
ATOM 2280 C C . MET A 1 301 ? -17.547 -13.008 9.008 1 97.69 301 MET A C 1
ATOM 2282 O O . MET A 1 301 ? -18.703 -12.594 8.984 1 97.69 301 MET A O 1
ATOM 2286 N N . GLU A 1 302 ? -16.812 -13.055 10.117 1 97.44 302 GLU A N 1
ATOM 2287 C CA . GLU A 1 302 ? -17.344 -12.531 11.375 1 97.44 302 GLU A CA 1
ATOM 2288 C C . GLU A 1 302 ? -17.656 -11.039 11.25 1 97.44 302 GLU A C 1
ATOM 2290 O O . GLU A 1 302 ? -18.734 -10.602 11.656 1 97.44 302 GLU A O 1
ATOM 2295 N N . SER A 1 303 ? -16.734 -10.336 10.727 1 96.19 303 SER A N 1
ATOM 2296 C CA . SER A 1 303 ? -16.922 -8.898 10.547 1 96.19 303 SER A CA 1
ATOM 2297 C C . SER A 1 303 ? -18.078 -8.602 9.602 1 96.19 303 SER A C 1
ATOM 2299 O O . SER A 1 303 ? -18.812 -7.629 9.789 1 96.19 303 SER A O 1
ATOM 2301 N N . ARG A 1 304 ? -18.188 -9.406 8.531 1 97 304 ARG A N 1
ATOM 2302 C CA . ARG A 1 304 ? -19.266 -9.25 7.559 1 97 304 ARG A CA 1
ATOM 2303 C C . ARG A 1 304 ? -20.625 -9.375 8.227 1 97 304 ARG A C 1
ATOM 2305 O O . ARG A 1 304 ? -21.531 -8.586 7.945 1 97 304 ARG A O 1
ATOM 2312 N N . GLU A 1 305 ? -20.766 -10.336 9.109 1 96.5 305 GLU A N 1
ATOM 2313 C CA . GLU A 1 305 ? -22.031 -10.531 9.812 1 96.5 305 GLU A CA 1
ATOM 2314 C C . GLU A 1 305 ? -22.375 -9.328 10.68 1 96.5 305 GLU A C 1
ATOM 2316 O O . GLU A 1 305 ? -23.531 -8.883 10.703 1 96.5 305 GLU A O 1
ATOM 2321 N N . VAL A 1 306 ? -21.438 -8.852 11.344 1 96.44 306 VAL A N 1
ATOM 2322 C CA . VAL A 1 306 ? -21.641 -7.684 12.203 1 96.44 306 VAL A CA 1
ATOM 2323 C C . VAL A 1 306 ? -22.047 -6.48 11.352 1 96.44 306 VAL A C 1
ATOM 2325 O O . VAL A 1 306 ? -22.984 -5.754 11.703 1 96.44 306 VAL A O 1
ATOM 2328 N N . GLU A 1 307 ? -21.359 -6.289 10.266 1 95.12 307 GLU A N 1
ATOM 2329 C CA . GLU A 1 307 ? -21.625 -5.152 9.383 1 95.12 307 GLU A CA 1
ATOM 2330 C C . GLU A 1 307 ? -23.016 -5.258 8.758 1 95.12 307 GLU A C 1
ATOM 2332 O O . GLU A 1 307 ? -23.734 -4.258 8.648 1 95.12 307 GLU A O 1
ATOM 2337 N N . LEU A 1 308 ? -23.375 -6.418 8.312 1 95.81 308 LEU A N 1
ATOM 2338 C CA . LEU A 1 308 ? -24.688 -6.625 7.703 1 95.81 308 LEU A CA 1
ATOM 2339 C C . LEU A 1 308 ? -25.797 -6.352 8.703 1 95.81 308 LEU A C 1
ATOM 2341 O O . LEU A 1 308 ? -26.828 -5.758 8.359 1 95.81 308 LEU A O 1
ATOM 2345 N N . ALA A 1 309 ? -25.578 -6.766 9.93 1 96 309 ALA A N 1
ATOM 2346 C CA . ALA A 1 309 ? -26.562 -6.512 10.977 1 96 309 ALA A CA 1
ATOM 2347 C C . ALA A 1 309 ? -26.656 -5.02 11.281 1 96 309 ALA A C 1
ATOM 2349 O O . ALA A 1 309 ? -27.766 -4.488 11.445 1 96 309 ALA A O 1
ATOM 2350 N N . ALA A 1 310 ? -25.578 -4.355 11.289 1 93.94 310 ALA A N 1
ATOM 2351 C CA . ALA A 1 310 ? -25.531 -2.943 11.656 1 93.94 310 ALA A CA 1
ATOM 2352 C C . ALA A 1 310 ? -26.156 -2.072 10.578 1 93.94 310 ALA A C 1
ATOM 2354 O O . ALA A 1 310 ? -26.656 -0.979 10.859 1 93.94 310 ALA A O 1
ATOM 2355 N N . THR A 1 311 ? -26.219 -2.594 9.328 1 93.44 311 THR A N 1
ATOM 2356 C CA . THR A 1 311 ? -26.672 -1.763 8.219 1 93.44 311 THR A CA 1
ATOM 2357 C C . THR A 1 311 ? -28.016 -2.262 7.68 1 93.44 311 THR A C 1
ATOM 2359 O O . THR A 1 311 ? -28.469 -1.816 6.625 1 93.44 311 THR A O 1
ATOM 2362 N N . ALA A 1 312 ? -28.719 -3.254 8.227 1 89.44 312 ALA A N 1
ATOM 2363 C CA . ALA A 1 312 ? -29.938 -3.922 7.762 1 89.44 312 ALA A CA 1
ATOM 2364 C C . ALA A 1 312 ? -31.031 -2.912 7.445 1 89.44 312 ALA A C 1
ATOM 2366 O O . ALA A 1 312 ? -31.781 -3.082 6.484 1 89.44 312 ALA A O 1
ATOM 2367 N N . ASN A 1 313 ? -31.188 -1.759 8.102 1 87.56 313 ASN A N 1
ATOM 2368 C CA . ASN A 1 313 ? -32.312 -0.838 7.91 1 87.56 313 ASN A CA 1
ATOM 2369 C C . ASN A 1 313 ? -31.812 0.54 7.465 1 87.56 313 ASN A C 1
ATOM 2371 O O . ASN A 1 313 ? -32.5 1.541 7.688 1 87.56 313 ASN A O 1
ATOM 2375 N N . THR A 1 314 ? -30.719 0.405 6.793 1 87.88 314 THR A N 1
ATOM 2376 C CA . THR A 1 314 ? -30.172 1.702 6.418 1 87.88 314 THR A CA 1
ATOM 2377 C C . THR A 1 314 ? -30.625 2.104 5.02 1 87.88 314 THR A C 1
ATOM 2379 O O . THR A 1 314 ? -30.5 3.264 4.625 1 87.88 314 THR A O 1
ATOM 2382 N N . ILE A 1 315 ? -31.234 1.162 4.219 1 91.12 315 ILE A N 1
ATOM 2383 C CA . ILE A 1 315 ? -31.672 1.48 2.867 1 91.12 315 ILE A CA 1
ATOM 2384 C C . ILE A 1 315 ? -33.156 1.88 2.889 1 91.12 315 ILE A C 1
ATOM 2386 O O . ILE A 1 315 ? -34.031 1.058 3.195 1 91.12 315 ILE A O 1
ATOM 2390 N N . ASP A 1 316 ? -33.406 3.086 2.631 1 89.94 316 ASP A N 1
ATOM 2391 C CA . ASP A 1 316 ? -34.781 3.576 2.486 1 89.94 316 ASP A CA 1
ATOM 2392 C C . ASP A 1 316 ? -35.344 3.225 1.113 1 89.94 316 ASP A C 1
ATOM 2394 O O . ASP A 1 316 ? -34.906 3.766 0.096 1 89.94 316 ASP A O 1
ATOM 2398 N N . PRO A 1 317 ? -36.281 2.377 1.093 1 91.12 317 PRO A N 1
ATOM 2399 C CA . PRO A 1 317 ? -36.812 1.943 -0.201 1 91.12 317 PRO A CA 1
ATOM 2400 C C . PRO A 1 317 ? -37.688 3.008 -0.87 1 91.12 317 PRO A C 1
ATOM 2402 O O . PRO A 1 317 ? -38.031 2.861 -2.037 1 91.12 317 PRO A O 1
ATOM 2405 N N . THR A 1 318 ? -37.938 3.996 -0.137 1 91.5 318 THR A N 1
ATOM 2406 C CA . THR A 1 318 ? -38.875 4.996 -0.673 1 91.5 318 THR A CA 1
ATOM 2407 C C . THR A 1 318 ? -38.312 5.609 -1.954 1 91.5 318 THR A C 1
ATOM 2409 O O . THR A 1 318 ? -37.188 6.109 -1.971 1 91.5 318 THR A O 1
ATOM 2412 N N . GLY A 1 319 ? -39.125 5.531 -2.955 1 92.69 319 GLY A N 1
ATOM 2413 C CA . GLY A 1 319 ? -38.781 6.164 -4.215 1 92.69 319 GLY A CA 1
ATOM 2414 C C . GLY A 1 319 ? -37.844 5.32 -5.074 1 92.69 319 GLY A C 1
ATOM 2415 O O . GLY A 1 319 ? -37.438 5.746 -6.152 1 92.69 319 GLY A O 1
ATOM 2416 N N . LEU A 1 320 ? -37.5 4.117 -4.613 1 93.06 320 LEU A N 1
ATOM 2417 C CA . LEU A 1 320 ? -36.594 3.252 -5.367 1 93.06 320 LEU A CA 1
ATOM 2418 C C . LEU A 1 320 ? -37.375 2.15 -6.082 1 93.06 320 LEU A C 1
ATOM 2420 O O . LEU A 1 320 ? -38.344 1.614 -5.539 1 93.06 320 LEU A O 1
ATOM 2424 N N . THR A 1 321 ? -36.938 1.915 -7.297 1 96.31 321 THR A N 1
ATOM 2425 C CA . THR A 1 321 ? -37.469 0.742 -8 1 96.31 321 THR A CA 1
ATOM 2426 C C . THR A 1 321 ? -36.906 -0.54 -7.383 1 96.31 321 THR A C 1
ATOM 2428 O O . THR A 1 321 ? -35.938 -0.498 -6.602 1 96.31 321 THR A O 1
ATOM 2431 N N . GLU A 1 322 ? -37.5 -1.646 -7.73 1 94.81 322 GLU A N 1
ATOM 2432 C CA . GLU A 1 322 ? -37.031 -2.939 -7.25 1 94.81 322 GLU A CA 1
ATOM 2433 C C . GLU A 1 322 ? -35.594 -3.189 -7.688 1 94.81 322 GLU A C 1
ATOM 2435 O O . GLU A 1 322 ? -34.781 -3.725 -6.922 1 94.81 322 GLU A O 1
ATOM 2440 N N . GLU A 1 323 ? -35.312 -2.818 -8.859 1 95.69 323 GLU A N 1
ATOM 2441 C CA . GLU A 1 323 ? -33.969 -2.986 -9.398 1 95.69 323 GLU A CA 1
ATOM 2442 C C . GLU A 1 323 ? -32.938 -2.137 -8.625 1 95.69 323 GLU A C 1
ATOM 2444 O O . GLU A 1 323 ? -31.844 -2.592 -8.336 1 95.69 323 GLU A O 1
ATOM 2449 N N . GLN A 1 324 ? -33.375 -0.937 -8.375 1 94.75 324 GLN A N 1
ATOM 2450 C CA . GLN A 1 324 ? -32.531 -0.035 -7.617 1 94.75 324 GLN A CA 1
ATOM 2451 C C . GLN A 1 324 ? -32.281 -0.548 -6.199 1 94.75 324 GLN A C 1
ATOM 2453 O O . GLN A 1 324 ? -31.188 -0.441 -5.664 1 94.75 324 GLN A O 1
ATOM 2458 N N . LEU A 1 325 ? -33.312 -1.098 -5.629 1 95.12 325 LEU A N 1
ATOM 2459 C CA . LEU A 1 325 ? -33.188 -1.652 -4.285 1 95.12 325 LEU A CA 1
ATOM 2460 C C . LEU A 1 325 ? -32.281 -2.861 -4.258 1 95.12 325 LEU A C 1
ATOM 2462 O O . LEU A 1 325 ? -31.453 -3.002 -3.348 1 95.12 325 LEU A O 1
ATOM 2466 N N . GLN A 1 326 ? -32.406 -3.705 -5.227 1 95.75 326 GLN A N 1
ATOM 2467 C CA . GLN A 1 326 ? -31.562 -4.879 -5.328 1 95.75 326 GLN A CA 1
ATOM 2468 C C . GLN A 1 326 ? -30.094 -4.48 -5.531 1 95.75 326 GLN A C 1
ATOM 2470 O O . GLN A 1 326 ? -29.188 -5.121 -4.988 1 95.75 326 GLN A O 1
ATOM 2475 N N . PHE A 1 327 ? -29.891 -3.488 -6.316 1 96.56 327 PHE A N 1
ATOM 2476 C CA . PHE A 1 327 ? -28.547 -3.008 -6.566 1 96.56 327 PHE A CA 1
ATOM 2477 C C . PHE A 1 327 ? -27.938 -2.426 -5.297 1 96.56 327 PHE A C 1
ATOM 2479 O O . PHE A 1 327 ? -26.766 -2.693 -4.98 1 96.56 327 PHE A O 1
ATOM 2486 N N . ARG A 1 328 ? -28.703 -1.708 -4.555 1 95.62 328 ARG A N 1
ATOM 2487 C CA . ARG A 1 328 ? -28.234 -1.15 -3.291 1 95.62 328 ARG A CA 1
ATOM 2488 C C . ARG A 1 328 ? -27.875 -2.256 -2.299 1 95.62 328 ARG A C 1
ATOM 2490 O O . ARG A 1 328 ? -26.922 -2.137 -1.54 1 95.62 328 ARG A O 1
ATOM 2497 N N . GLU A 1 329 ? -28.703 -3.236 -2.309 1 95.81 329 GLU A N 1
ATOM 2498 C CA . GLU A 1 329 ? -28.438 -4.383 -1.444 1 95.81 329 GLU A CA 1
ATOM 2499 C C . GLU A 1 329 ? -27.156 -5.102 -1.857 1 95.81 329 GLU A C 1
ATOM 2501 O O . GLU A 1 329 ? -26.391 -5.543 -1.004 1 95.81 329 GLU A O 1
ATOM 2506 N N . HIS A 1 330 ? -26.938 -5.223 -3.115 1 96.56 330 HIS A N 1
ATOM 2507 C CA . HIS A 1 330 ? -25.703 -5.828 -3.623 1 96.56 330 HIS A CA 1
ATOM 2508 C C . HIS A 1 330 ? -24.484 -5.043 -3.17 1 96.56 330 HIS A C 1
ATOM 2510 O O . HIS A 1 330 ? -23.484 -5.633 -2.734 1 96.56 330 HIS A O 1
ATOM 2516 N N . LEU A 1 331 ? -24.594 -3.705 -3.311 1 97.12 331 LEU A N 1
ATOM 2517 C CA . LEU A 1 331 ? -23.484 -2.855 -2.887 1 97.12 331 LEU A CA 1
ATOM 2518 C C . LEU A 1 331 ? -23.203 -3.031 -1.397 1 97.12 331 LEU A C 1
ATOM 2520 O O . LEU A 1 331 ? -22.047 -3.158 -0.989 1 97.12 331 LEU A O 1
ATOM 2524 N N . ARG A 1 332 ? -24.281 -3.068 -0.59 1 96.62 332 ARG A N 1
ATOM 2525 C CA . ARG A 1 332 ? -24.172 -3.236 0.854 1 96.62 332 ARG A CA 1
ATOM 2526 C C . ARG A 1 332 ? -23.5 -4.562 1.197 1 96.62 332 ARG A C 1
ATOM 2528 O O . ARG A 1 332 ? -22.594 -4.609 2.035 1 96.62 332 ARG A O 1
ATOM 2535 N N . ARG A 1 333 ? -23.859 -5.602 0.529 1 96.56 333 ARG A N 1
ATOM 2536 C CA . ARG A 1 333 ? -23.344 -6.938 0.8 1 96.56 333 ARG A CA 1
ATOM 2537 C C . ARG A 1 333 ? -21.891 -7.062 0.32 1 96.56 333 ARG A C 1
ATOM 2539 O O . ARG A 1 333 ? -21.078 -7.73 0.958 1 96.56 333 ARG A O 1
ATOM 2546 N N . THR A 1 334 ? -21.578 -6.461 -0.826 1 97.06 334 THR A N 1
ATOM 2547 C CA . THR A 1 334 ? -20.219 -6.473 -1.354 1 97.06 334 THR A CA 1
ATOM 2548 C C . THR A 1 334 ? -19.266 -5.742 -0.411 1 97.06 334 THR A C 1
ATOM 2550 O O . THR A 1 334 ? -18.172 -6.238 -0.12 1 97.06 334 THR A O 1
ATOM 2553 N N . LYS A 1 335 ? -19.75 -4.598 0.076 1 97.44 335 LYS A N 1
ATOM 2554 C CA . LYS A 1 335 ? -18.938 -3.832 1.016 1 97.44 335 LYS A CA 1
ATOM 2555 C C . LYS A 1 335 ? -18.672 -4.625 2.293 1 97.44 335 LYS A C 1
ATOM 2557 O O . LYS A 1 335 ? -17.547 -4.652 2.795 1 97.44 335 LYS A O 1
ATOM 2562 N N . ALA A 1 336 ? -19.688 -5.309 2.797 1 97 336 ALA A N 1
ATOM 2563 C CA . ALA A 1 336 ? -19.578 -6.086 4.031 1 97 336 ALA A CA 1
ATOM 2564 C C . ALA A 1 336 ? -18.625 -7.266 3.854 1 97 336 ALA A C 1
ATOM 2566 O O . ALA A 1 336 ? -18.047 -7.758 4.828 1 97 336 ALA A O 1
ATOM 2567 N N . ALA A 1 337 ? -18.375 -7.684 2.588 1 97.19 337 ALA A N 1
ATOM 2568 C CA . ALA A 1 337 ? -17.578 -8.883 2.32 1 97.19 337 ALA A CA 1
ATOM 2569 C C . ALA A 1 337 ? -16.141 -8.516 1.97 1 97.19 337 ALA A C 1
ATOM 2571 O O . ALA A 1 337 ? -15.328 -9.391 1.66 1 97.19 337 ALA A O 1
ATOM 2572 N N . GLU A 1 338 ? -15.789 -7.203 2.016 1 97.81 338 GLU A N 1
ATOM 2573 C CA . GLU A 1 338 ? -14.398 -6.82 1.802 1 97.81 338 GLU A CA 1
ATOM 2574 C C . GLU A 1 338 ? -13.477 -7.539 2.777 1 97.81 338 GLU A C 1
ATOM 2576 O O . GLU A 1 338 ? -13.742 -7.586 3.979 1 97.81 338 GLU A O 1
ATOM 2581 N N . VAL A 1 339 ? -12.367 -8.07 2.24 1 98 339 VAL A N 1
ATOM 2582 C CA . VAL A 1 339 ? -11.445 -8.844 3.061 1 98 339 VAL A CA 1
ATOM 2583 C C . VAL A 1 339 ? -10.82 -7.945 4.125 1 98 339 VAL A C 1
ATOM 2585 O O . VAL A 1 339 ? -10.289 -6.875 3.812 1 98 339 VAL A O 1
ATOM 2588 N N . ARG A 1 340 ? -10.922 -8.375 5.391 1 96.94 340 ARG A N 1
ATOM 2589 C CA . ARG A 1 340 ? -10.398 -7.621 6.523 1 96.94 340 ARG A CA 1
ATOM 2590 C C . ARG A 1 340 ? -8.969 -8.039 6.848 1 96.94 340 ARG A C 1
ATOM 2592 O O . ARG A 1 340 ? -8.703 -8.586 7.922 1 96.94 340 ARG A O 1
ATOM 2599 N N . VAL A 1 341 ? -8.078 -7.648 6 1 97.81 341 VAL A N 1
ATOM 2600 C CA . VAL A 1 341 ? -6.699 -8.117 6.098 1 97.81 341 VAL A CA 1
ATOM 2601 C C . VAL A 1 341 ? -5.895 -7.188 7.008 1 97.81 341 VAL A C 1
ATOM 2603 O O . VAL A 1 341 ? -4.996 -7.633 7.723 1 97.81 341 VAL A O 1
ATOM 2606 N N . ILE A 1 342 ? -6.316 -5.93 7.172 1 97.06 342 ILE A N 1
ATOM 2607 C CA . ILE A 1 342 ? -5.508 -4.914 7.836 1 97.06 342 ILE A CA 1
ATOM 2608 C C . ILE A 1 342 ? -5.41 -5.223 9.328 1 97.06 342 ILE A C 1
ATOM 2610 O O . ILE A 1 342 ? -4.312 -5.359 9.867 1 97.06 342 ILE A O 1
ATOM 2614 N N . ARG A 1 343 ? -6.488 -5.5 9.977 1 94.5 343 ARG A N 1
ATOM 2615 C CA . ARG A 1 343 ? -6.523 -5.68 11.422 1 94.5 343 ARG A CA 1
ATOM 2616 C C . ARG A 1 343 ? -6.109 -7.098 11.812 1 94.5 343 ARG A C 1
ATOM 2618 O O . ARG A 1 343 ? -5.895 -7.387 12.984 1 94.5 343 ARG A O 1
ATOM 2625 N N . HIS A 1 344 ? -6 -7.926 10.773 1 96.62 344 HIS A N 1
ATOM 2626 C CA . HIS A 1 344 ? -5.66 -9.32 11.055 1 96.62 344 HIS A CA 1
ATOM 2627 C C . HIS A 1 344 ? -4.336 -9.703 10.406 1 96.62 344 HIS A C 1
ATOM 2629 O O . HIS A 1 344 ? -4.113 -10.875 10.086 1 96.62 344 HIS A O 1
ATOM 2635 N N . ALA A 1 345 ? -3.49 -8.703 10.227 1 95.44 345 ALA A N 1
ATOM 2636 C CA . ALA A 1 345 ? -2.205 -8.883 9.555 1 95.44 345 ALA A CA 1
ATOM 2637 C C . ALA A 1 345 ? -1.308 -9.844 10.328 1 95.44 345 ALA A C 1
ATOM 2639 O O . ALA A 1 345 ? -0.362 -10.406 9.773 1 95.44 345 ALA A O 1
ATOM 2640 N N . ASP A 1 346 ? -1.57 -10.062 11.625 1 94.56 346 ASP A N 1
ATOM 2641 C CA . ASP A 1 346 ? -0.784 -11 12.414 1 94.56 346 ASP A CA 1
ATOM 2642 C C . ASP A 1 346 ? -0.878 -12.414 11.844 1 94.56 346 ASP A C 1
ATOM 2644 O O . ASP A 1 346 ? 0.076 -13.188 11.93 1 94.56 346 ASP A O 1
ATOM 2648 N N . TYR A 1 347 ? -2.061 -12.711 11.227 1 97.06 347 TYR A N 1
ATOM 2649 C CA . TYR A 1 347 ? -2.23 -14.031 10.625 1 97.06 347 TYR A CA 1
ATOM 2650 C C . TYR A 1 347 ? -1.367 -14.18 9.375 1 97.06 347 TYR A C 1
ATOM 2652 O O . TYR A 1 347 ? -1.088 -15.289 8.93 1 97.06 347 TYR A O 1
ATOM 2660 N N . LEU A 1 348 ? -1.003 -13.008 8.742 1 97.19 348 LEU A N 1
ATOM 2661 C CA . LEU A 1 348 ? -0.069 -13.055 7.625 1 97.19 348 LEU A CA 1
ATOM 2662 C C . LEU A 1 348 ? 1.34 -13.391 8.102 1 97.19 348 LEU A C 1
ATOM 2664 O O . LEU A 1 348 ? 2.018 -14.227 7.512 1 97.19 348 LEU A O 1
ATOM 2668 N N . ARG A 1 349 ? 1.719 -12.75 9.195 1 94.75 349 ARG A N 1
ATOM 2669 C CA . ARG A 1 349 ? 3.078 -12.859 9.711 1 94.75 349 ARG A CA 1
ATOM 2670 C C . ARG A 1 349 ? 3.285 -14.188 10.438 1 94.75 349 ARG A C 1
ATOM 2672 O O . ARG A 1 349 ? 4.332 -14.82 10.305 1 94.75 349 ARG A O 1
ATOM 2679 N N . ASN A 1 350 ? 2.254 -14.539 11.211 1 94.44 350 ASN A N 1
ATOM 2680 C CA . ASN A 1 350 ? 2.324 -15.719 12.062 1 94.44 350 ASN A CA 1
ATOM 2681 C C . ASN A 1 350 ? 1.111 -16.625 11.859 1 94.44 350 ASN A C 1
ATOM 2683 O O . ASN A 1 350 ? 0.261 -16.734 12.742 1 94.44 350 ASN A O 1
ATOM 2687 N N . PRO A 1 351 ? 1.178 -17.344 10.773 1 95.38 351 PRO A N 1
ATOM 2688 C CA . PRO A 1 351 ? 0.022 -18.203 10.531 1 95.38 351 PRO A CA 1
ATOM 2689 C C . PRO A 1 351 ? -0.085 -19.344 11.539 1 95.38 351 PRO A C 1
ATOM 2691 O O . PRO A 1 351 ? 0.934 -19.891 11.961 1 95.38 351 PRO A O 1
ATOM 2694 N N . VAL A 1 352 ? -1.251 -19.688 11.906 1 92.88 352 VAL A N 1
ATOM 2695 C CA . VAL A 1 352 ? -1.528 -20.906 12.68 1 92.88 352 VAL A CA 1
ATOM 2696 C C . VAL A 1 352 ? -1.602 -22.109 11.742 1 92.88 352 VAL A C 1
ATOM 2698 O O . VAL A 1 352 ? -2.438 -22.156 10.844 1 92.88 352 VAL A O 1
ATOM 2701 N N . GLY A 1 353 ? -0.664 -23.031 11.922 1 93.31 353 GLY A N 1
ATOM 2702 C CA . GLY A 1 353 ? -0.661 -24.203 11.055 1 93.31 353 GLY A CA 1
ATOM 2703 C C . GLY A 1 353 ? -1.947 -25.016 11.133 1 93.31 353 GLY A C 1
ATOM 2704 O O . GLY A 1 353 ? -2.303 -25.516 12.195 1 93.31 353 GLY A O 1
ATOM 2705 N N . MET A 1 354 ? -2.633 -25.062 9.969 1 93.88 354 MET A N 1
ATOM 2706 C CA . MET A 1 354 ? -3.936 -25.734 9.977 1 93.88 354 MET A CA 1
ATOM 2707 C C . MET A 1 354 ? -3.994 -26.828 8.914 1 93.88 354 MET A C 1
ATOM 2709 O O . MET A 1 354 ? -4.77 -27.781 9.047 1 93.88 354 MET A O 1
ATOM 2713 N N . PHE A 1 355 ? -3.207 -26.656 7.871 1 96.88 355 PHE A N 1
ATOM 2714 C CA . PHE A 1 355 ? -3.359 -27.516 6.703 1 96.88 355 PHE A CA 1
ATOM 2715 C C . PHE A 1 355 ? -2.039 -28.188 6.355 1 96.88 355 PHE A C 1
ATOM 2717 O O . PHE A 1 355 ? -0.967 -27.641 6.629 1 96.88 355 PHE A O 1
ATOM 2724 N N . LYS A 1 356 ? -2.166 -29.344 5.773 1 97.25 356 LYS A N 1
ATOM 2725 C CA . LYS A 1 356 ? -1.005 -30.125 5.34 1 97.25 356 LYS A CA 1
ATOM 2726 C C . LYS A 1 356 ? -1.161 -30.578 3.893 1 97.25 356 LYS A C 1
ATOM 2728 O O . LYS A 1 356 ? -2.252 -30.969 3.477 1 97.25 356 LYS A O 1
ATOM 2733 N N . ALA A 1 357 ? -0.066 -30.469 3.191 1 97.88 357 ALA A N 1
ATOM 2734 C CA . ALA A 1 357 ? -0.051 -31 1.828 1 97.88 357 ALA A CA 1
ATOM 2735 C C . ALA A 1 357 ? -0.078 -32.531 1.827 1 97.88 357 ALA A C 1
ATOM 2737 O O . ALA A 1 357 ? 0.565 -33.156 2.664 1 97.88 357 ALA A O 1
ATOM 2738 N N . GLN A 1 358 ? -0.791 -33.062 0.95 1 96.38 358 GLN A N 1
ATOM 2739 C CA . GLN A 1 358 ? -0.892 -34.5 0.773 1 96.38 358 GLN A CA 1
ATOM 2740 C C . GLN A 1 358 ? -0.46 -34.938 -0.631 1 96.38 358 GLN A C 1
ATOM 2742 O O . GLN A 1 358 ? -0.6 -34.156 -1.582 1 96.38 358 GLN A O 1
ATOM 2747 N N . ALA A 1 359 ? 0.023 -36.125 -0.707 1 93 359 ALA A N 1
ATOM 2748 C CA . ALA A 1 359 ? 0.395 -36.625 -2.016 1 93 359 ALA A CA 1
ATOM 2749 C C . ALA A 1 359 ? -0.837 -36.875 -2.887 1 93 359 ALA A C 1
ATOM 2751 O O . ALA A 1 359 ? -1.894 -37.25 -2.389 1 93 359 ALA A O 1
ATOM 2752 N N . TRP A 1 360 ? -0.622 -36.594 -4.102 1 91 360 TRP A N 1
ATOM 2753 C CA . TRP A 1 360 ? -1.688 -36.844 -5.066 1 91 360 TRP A CA 1
ATOM 2754 C C . TRP A 1 360 ? -1.818 -38.344 -5.336 1 91 360 TRP A C 1
ATOM 2756 O O . TRP A 1 360 ? -0.821 -39.031 -5.578 1 91 360 TRP A O 1
ATOM 2766 N N . VAL A 1 361 ? -2.98 -38.844 -5.094 1 80.62 361 VAL A N 1
ATOM 2767 C CA . VAL A 1 361 ? -3.236 -40.25 -5.383 1 80.62 361 VAL A CA 1
ATOM 2768 C C . VAL A 1 361 ? -4.238 -40.375 -6.527 1 80.62 361 VAL A C 1
ATOM 2770 O O . VAL A 1 361 ? -5.336 -39.812 -6.465 1 80.62 361 VAL A O 1
ATOM 2773 N N . GLU A 1 362 ? -3.818 -40.844 -7.715 1 67.5 362 GLU A N 1
ATOM 2774 C CA . GLU A 1 362 ? -4.703 -41.062 -8.867 1 67.5 362 GLU A CA 1
ATOM 2775 C C . GLU A 1 362 ? -5.883 -41.938 -8.508 1 67.5 362 GLU A C 1
ATOM 2777 O O . GLU A 1 362 ? -5.734 -42.906 -7.73 1 67.5 362 GLU A O 1
ATOM 2782 N N . MET B 1 1 ? -2.617 -15.477 31.797 1 18.28 1 MET B N 1
ATOM 2783 C CA . MET B 1 1 ? -3.654 -14.688 31.141 1 18.28 1 MET B CA 1
ATOM 2784 C C . MET B 1 1 ? -3.133 -14.07 29.844 1 18.28 1 MET B C 1
ATOM 2786 O O . MET B 1 1 ? -2.166 -13.305 29.859 1 18.28 1 MET B O 1
ATOM 2790 N N . ALA B 1 2 ? -3.252 -14.758 28.672 1 22.39 2 ALA B N 1
ATOM 2791 C CA . ALA B 1 2 ? -2.781 -14.219 27.406 1 22.39 2 ALA B CA 1
ATOM 2792 C C . ALA B 1 2 ? -3.143 -12.742 27.25 1 22.39 2 ALA B C 1
ATOM 2794 O O . ALA B 1 2 ? -4.32 -12.383 27.297 1 22.39 2 ALA B O 1
ATOM 2795 N N . LEU B 1 3 ? -2.418 -11.852 27.703 1 29.83 3 LEU B N 1
ATOM 2796 C CA . LEU B 1 3 ? -2.688 -10.438 27.484 1 29.83 3 LEU B CA 1
ATOM 2797 C C . LEU B 1 3 ? -3.291 -10.203 26.094 1 29.83 3 LEU B C 1
ATOM 2799 O O . LEU B 1 3 ? -2.756 -10.68 25.094 1 29.83 3 LEU B O 1
ATOM 2803 N N . SER B 1 4 ? -4.57 -9.984 25.844 1 32.59 4 SER B N 1
ATOM 2804 C CA . SER B 1 4 ? -5.375 -9.797 24.641 1 32.59 4 SER B CA 1
ATOM 2805 C C . SER B 1 4 ? -4.684 -8.883 23.641 1 32.59 4 SER B C 1
ATOM 2807 O O . SER B 1 4 ? -4.23 -7.793 24 1 32.59 4 SER B O 1
ATOM 2809 N N . GLN B 1 5 ? -4.008 -9.172 22.641 1 39.62 5 GLN B N 1
ATOM 2810 C CA . GLN B 1 5 ? -3.463 -8.57 21.438 1 39.62 5 GLN B CA 1
ATOM 2811 C C . GLN B 1 5 ? -4.281 -7.352 21.016 1 39.62 5 GLN B C 1
ATOM 2813 O O . GLN B 1 5 ? -3.824 -6.543 20.203 1 39.62 5 GLN B O 1
ATOM 2818 N N . GLU B 1 6 ? -5.582 -7.25 21.375 1 42.62 6 GLU B N 1
ATOM 2819 C CA . GLU B 1 6 ? -6.609 -6.254 21.078 1 42.62 6 GLU B CA 1
ATOM 2820 C C . GLU B 1 6 ? -6.258 -4.902 21.703 1 42.62 6 GLU B C 1
ATOM 2822 O O . GLU B 1 6 ? -6.746 -3.863 21.25 1 42.62 6 GLU B O 1
ATOM 2827 N N . GLU B 1 7 ? -5.602 -4.777 22.797 1 47.25 7 GLU B N 1
ATOM 2828 C CA . GLU B 1 7 ? -5.516 -3.594 23.641 1 47.25 7 GLU B CA 1
ATOM 2829 C C . GLU B 1 7 ? -4.66 -2.51 23 1 47.25 7 GLU B C 1
ATOM 2831 O O . GLU B 1 7 ? -4.832 -1.323 23.281 1 47.25 7 GLU B O 1
ATOM 2836 N N . ASN B 1 8 ? -3.703 -2.799 22.125 1 54.91 8 ASN B N 1
ATOM 2837 C CA . ASN B 1 8 ? -2.734 -1.773 21.75 1 54.91 8 ASN B CA 1
ATOM 2838 C C . ASN B 1 8 ? -2.988 -1.254 20.328 1 54.91 8 ASN B C 1
ATOM 2840 O O . ASN B 1 8 ? -2.062 -0.8 19.656 1 54.91 8 ASN B O 1
ATOM 2844 N N . THR B 1 9 ? -4.371 -1.395 19.891 1 68.88 9 THR B N 1
ATOM 2845 C CA . THR B 1 9 ? -4.523 -0.981 18.5 1 68.88 9 THR B CA 1
ATOM 2846 C C . THR B 1 9 ? -5.227 0.371 18.406 1 68.88 9 THR B C 1
ATOM 2848 O O . THR B 1 9 ? -6.012 0.726 19.297 1 68.88 9 THR B O 1
ATOM 2851 N N . VAL B 1 10 ? -4.746 1.324 17.594 1 87.38 10 VAL B N 1
ATOM 2852 C CA . VAL B 1 10 ? -5.387 2.588 17.266 1 87.38 10 VAL B CA 1
ATOM 2853 C C . VAL B 1 10 ? -6.844 2.34 16.875 1 87.38 10 VAL B C 1
ATOM 2855 O O . VAL B 1 10 ? -7.211 1.227 16.5 1 87.38 10 VAL B O 1
ATOM 2858 N N . PRO B 1 11 ? -7.727 3.273 17.234 1 93.94 11 PRO B N 1
ATOM 2859 C CA . PRO B 1 11 ? -9.125 3.107 16.844 1 93.94 11 PRO B CA 1
ATOM 2860 C C . PRO B 1 11 ? -9.281 2.754 15.359 1 93.94 11 PRO B C 1
ATOM 2862 O O . PRO B 1 11 ? -8.477 3.18 14.531 1 93.94 11 PRO B O 1
ATOM 2865 N N . GLU B 1 12 ? -10.297 1.907 15.102 1 93.94 12 GLU B N 1
ATOM 2866 C CA . GLU B 1 12 ? -10.609 1.653 13.695 1 93.94 12 GLU B CA 1
ATOM 2867 C C . GLU B 1 12 ? -10.859 2.955 12.938 1 93.94 12 GLU B C 1
ATOM 2869 O O . GLU B 1 12 ? -11.656 3.789 13.375 1 93.94 12 GLU B O 1
ATOM 2874 N N . THR B 1 13 ? -10.141 3.195 11.914 1 97.62 13 THR B N 1
ATOM 2875 C CA . THR B 1 13 ? -10.156 4.445 11.164 1 97.62 13 THR B CA 1
ATOM 2876 C C . THR B 1 13 ? -10.203 4.176 9.664 1 97.62 13 THR B C 1
ATOM 2878 O O . THR B 1 13 ? -9.367 3.436 9.141 1 97.62 13 THR B O 1
ATOM 2881 N N . LYS B 1 14 ? -11.211 4.68 8.961 1 98.19 14 LYS B N 1
ATOM 2882 C CA . LYS B 1 14 ? -11.273 4.66 7.504 1 98.19 14 LYS B CA 1
ATOM 2883 C C . LYS B 1 14 ? -10.734 5.961 6.914 1 98.19 14 LYS B C 1
ATOM 2885 O O . LYS B 1 14 ? -11.25 7.039 7.211 1 98.19 14 LYS B O 1
ATOM 2890 N N . VAL B 1 15 ? -9.734 5.852 6.086 1 98.88 15 VAL B N 1
ATOM 2891 C CA . VAL B 1 15 ? -9.047 7.035 5.578 1 98.88 15 VAL B CA 1
ATOM 2892 C C . VAL B 1 15 ? -9.156 7.086 4.059 1 98.88 15 VAL B C 1
ATOM 2894 O O . VAL B 1 15 ? -8.992 6.066 3.383 1 98.88 15 VAL B O 1
ATOM 2897 N N . LEU B 1 16 ? -9.516 8.227 3.514 1 98.94 16 LEU B N 1
ATOM 2898 C CA . LEU B 1 16 ? -9.234 8.523 2.113 1 98.94 16 LEU B CA 1
ATOM 2899 C C . LEU B 1 16 ? -7.918 9.273 1.968 1 98.94 16 LEU B C 1
ATOM 2901 O O . LEU B 1 16 ? -7.758 10.359 2.527 1 98.94 16 LEU B O 1
ATOM 2905 N N . ALA B 1 17 ? -6.98 8.672 1.334 1 98.94 17 ALA B N 1
ATOM 2906 C CA . ALA B 1 17 ? -5.676 9.289 1.099 1 98.94 17 ALA B CA 1
ATOM 2907 C C . ALA B 1 17 ? -5.527 9.719 -0.357 1 98.94 17 ALA B C 1
ATOM 2909 O O . ALA B 1 17 ? -5.711 8.906 -1.271 1 98.94 17 ALA B O 1
ATOM 2910 N N . ILE B 1 18 ? -5.258 10.969 -0.609 1 98.94 18 ILE B N 1
ATOM 2911 C CA . ILE B 1 18 ? -5.023 11.5 -1.949 1 98.94 18 ILE B CA 1
ATOM 2912 C C . ILE B 1 18 ? -3.613 12.078 -2.035 1 98.94 18 ILE B C 1
ATOM 2914 O O . ILE B 1 18 ? -3.324 13.117 -1.434 1 98.94 18 ILE B O 1
ATOM 2918 N N . ALA B 1 19 ? -2.727 11.43 -2.711 1 98.69 19 ALA B N 1
ATOM 2919 C CA . ALA B 1 19 ? -1.324 11.828 -2.807 1 98.69 19 ALA B CA 1
ATOM 2920 C C . ALA B 1 19 ? -0.612 11.062 -3.92 1 98.69 19 ALA B C 1
ATOM 2922 O O . ALA B 1 19 ? -1.244 10.328 -4.68 1 98.69 19 ALA B O 1
ATOM 2923 N N . SER B 1 20 ? 0.67 11.312 -4.105 1 98.38 20 SER B N 1
ATOM 2924 C CA . SER B 1 20 ? 1.458 10.719 -5.184 1 98.38 20 SER B CA 1
ATOM 2925 C C . SER B 1 20 ? 1.663 9.227 -4.957 1 98.38 20 SER B C 1
ATOM 2927 O O . SER B 1 20 ? 1.772 8.773 -3.816 1 98.38 20 SER B O 1
ATOM 2929 N N . HIS B 1 21 ? 1.67 8.461 -6.012 1 98.75 21 HIS B N 1
ATOM 2930 C CA . HIS B 1 21 ? 2.172 7.094 -6.043 1 98.75 21 HIS B CA 1
ATOM 2931 C C . HIS B 1 21 ? 3.441 6.988 -6.883 1 98.75 21 HIS B C 1
ATOM 2933 O O . HIS B 1 21 ? 3.479 7.465 -8.016 1 98.75 21 HIS B O 1
ATOM 2939 N N . VAL B 1 22 ? 4.473 6.395 -6.344 1 98.75 22 VAL B N 1
ATOM 2940 C CA . VAL B 1 22 ? 5.684 6.059 -7.086 1 98.75 22 VAL B CA 1
ATOM 2941 C C . VAL B 1 22 ? 5.918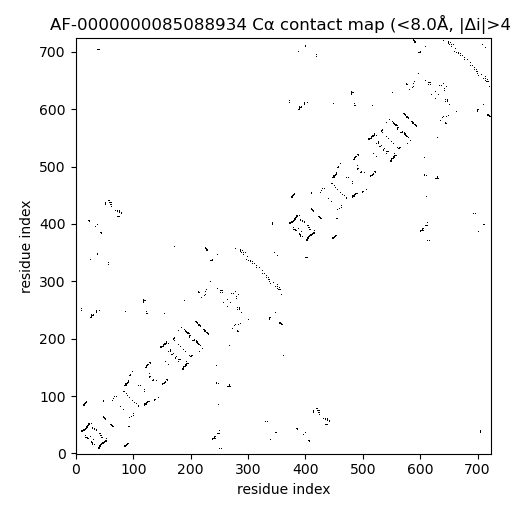 4.551 -7.035 1 98.75 22 VAL B C 1
ATOM 2943 O O . VAL B 1 22 ? 5.684 3.91 -6.008 1 98.75 22 VAL B O 1
ATOM 2946 N N . CYS B 1 23 ? 6.371 3.996 -8.164 1 98.62 23 CYS B N 1
ATOM 2947 C CA . CYS B 1 23 ? 6.629 2.562 -8.211 1 98.62 23 CYS B CA 1
ATOM 2948 C C . CYS B 1 23 ? 7.711 2.164 -7.215 1 98.62 23 CYS B C 1
ATOM 2950 O O . CYS B 1 23 ? 7.516 1.243 -6.418 1 98.62 23 CYS B O 1
ATOM 2952 N N . TYR B 1 24 ? 8.844 2.854 -7.242 1 98.5 24 TYR B N 1
ATOM 2953 C CA . TYR B 1 24 ? 9.977 2.557 -6.379 1 98.5 24 TYR B CA 1
ATOM 2954 C C . TYR B 1 24 ? 10.234 3.697 -5.402 1 98.5 24 TYR B C 1
ATOM 2956 O O . TYR B 1 24 ? 10.297 4.863 -5.801 1 98.5 24 TYR B O 1
ATOM 2964 N N . GLY B 1 25 ? 10.352 3.322 -4.137 1 97.25 25 GLY B N 1
ATOM 2965 C CA . GLY B 1 25 ? 10.609 4.297 -3.09 1 97.25 25 GLY B CA 1
ATOM 2966 C C . GLY B 1 25 ? 9.414 4.539 -2.188 1 97.25 25 GLY B C 1
ATOM 2967 O O . GLY B 1 25 ? 8.336 4 -2.426 1 97.25 25 GLY B O 1
ATOM 2968 N N . PHE B 1 26 ? 9.594 5.316 -1.15 1 97.5 26 PHE B N 1
ATOM 2969 C CA . PHE B 1 26 ? 8.547 5.52 -0.154 1 97.5 26 PHE B CA 1
ATOM 2970 C C . PHE B 1 26 ? 8.266 7.004 0.041 1 97.5 26 PHE B C 1
ATOM 2972 O O . PHE B 1 26 ? 8.844 7.641 0.924 1 97.5 26 PHE B O 1
ATOM 2979 N N . VAL B 1 27 ? 7.402 7.559 -0.739 1 97.81 27 VAL B N 1
ATOM 2980 C CA . VAL B 1 27 ? 6.848 8.906 -0.623 1 97.81 27 VAL B CA 1
ATOM 2981 C C . VAL B 1 27 ? 5.352 8.875 -0.908 1 97.81 27 VAL B C 1
ATOM 2983 O O . VAL B 1 27 ? 4.82 7.863 -1.378 1 97.81 27 VAL B O 1
ATOM 2986 N N . GLY B 1 28 ? 4.652 9.93 -0.615 1 98.12 28 GLY B N 1
ATOM 2987 C CA . GLY B 1 28 ? 3.24 10.031 -0.944 1 98.12 28 GLY B CA 1
ATOM 2988 C C . GLY B 1 28 ? 2.426 8.852 -0.443 1 98.12 28 GLY B C 1
ATOM 2989 O O . GLY B 1 28 ? 2.637 8.375 0.675 1 98.12 28 GLY B O 1
ATOM 2990 N N . ASN B 1 29 ? 1.497 8.359 -1.254 1 98.75 29 ASN B N 1
ATOM 2991 C CA . ASN B 1 29 ? 0.628 7.242 -0.9 1 98.75 29 ASN B CA 1
ATOM 2992 C C . ASN B 1 29 ? 1.422 5.953 -0.708 1 98.75 29 ASN B C 1
ATOM 2994 O O . ASN B 1 29 ? 1.031 5.09 0.08 1 98.75 29 ASN B O 1
ATOM 2998 N N . THR B 1 30 ? 2.551 5.828 -1.445 1 98.44 30 THR B N 1
ATOM 2999 C CA . THR B 1 30 ? 3.367 4.629 -1.284 1 98.44 30 THR B CA 1
ATOM 3000 C C . THR B 1 30 ? 3.908 4.531 0.14 1 98.44 30 THR B C 1
ATOM 3002 O O . THR B 1 30 ? 4.055 3.432 0.678 1 98.44 30 THR B O 1
ATOM 3005 N N . MET B 1 31 ? 4.176 5.656 0.783 1 98.5 31 MET B N 1
ATOM 3006 C CA . MET B 1 31 ? 4.559 5.711 2.191 1 98.5 31 MET B CA 1
ATOM 3007 C C . MET B 1 31 ? 3.326 5.691 3.092 1 98.5 31 MET B C 1
ATOM 3009 O O . MET B 1 31 ? 3.225 4.855 3.992 1 98.5 31 MET B O 1
ATOM 3013 N N . ALA B 1 32 ? 2.398 6.527 2.842 1 98.75 32 ALA B N 1
ATOM 3014 C CA . ALA B 1 32 ? 1.304 6.832 3.758 1 98.75 32 ALA B CA 1
ATOM 3015 C C . ALA B 1 32 ? 0.39 5.625 3.943 1 98.75 32 ALA B C 1
ATOM 3017 O O . ALA B 1 32 ? -0.034 5.324 5.062 1 98.75 32 ALA B O 1
ATOM 3018 N N . THR B 1 33 ? 0.091 4.93 2.799 1 98.69 33 THR B N 1
ATOM 3019 C CA . THR B 1 33 ? -0.832 3.803 2.877 1 98.69 33 THR B CA 1
ATOM 3020 C C . THR B 1 33 ? -0.26 2.693 3.756 1 98.69 33 THR B C 1
ATOM 3022 O O . THR B 1 33 ? -0.944 2.186 4.648 1 98.69 33 THR B O 1
ATOM 3025 N N . PHE B 1 34 ? 1.027 2.363 3.594 1 98.5 34 PHE B N 1
ATOM 3026 C CA . PHE B 1 34 ? 1.625 1.308 4.402 1 98.5 34 PHE B CA 1
ATOM 3027 C C . PHE B 1 34 ? 1.646 1.699 5.875 1 98.5 34 PHE B C 1
ATOM 3029 O O . PHE B 1 34 ? 1.299 0.894 6.742 1 98.5 34 PHE B O 1
ATOM 3036 N N . VAL B 1 35 ? 2.066 2.939 6.137 1 98.56 35 VAL B N 1
ATOM 3037 C CA . VAL B 1 35 ? 2.195 3.408 7.512 1 98.56 35 VAL B CA 1
ATOM 3038 C C . VAL B 1 35 ? 0.838 3.346 8.211 1 98.56 35 VAL B C 1
ATOM 3040 O O . VAL B 1 35 ? 0.72 2.785 9.297 1 98.56 35 VAL B O 1
ATOM 3043 N N . MET B 1 36 ? -0.186 3.848 7.59 1 98.56 36 MET B N 1
ATOM 3044 C CA . MET B 1 36 ? -1.514 3.869 8.195 1 98.56 36 MET B CA 1
ATOM 3045 C C . MET B 1 36 ? -2.07 2.455 8.336 1 98.56 36 MET B C 1
ATOM 3047 O O . MET B 1 36 ? -2.635 2.107 9.375 1 98.56 36 MET B O 1
ATOM 3051 N N . GLN B 1 37 ? -1.857 1.642 7.312 1 98 37 GLN B N 1
ATOM 3052 C CA . GLN B 1 37 ? -2.357 0.272 7.371 1 98 37 GLN B CA 1
ATOM 3053 C C . GLN B 1 37 ? -1.626 -0.537 8.438 1 98 37 GLN B C 1
ATOM 3055 O O . GLN B 1 37 ? -2.223 -1.395 9.094 1 98 37 GLN B O 1
ATOM 3060 N N . SER B 1 38 ? -0.335 -0.288 8.617 1 96.62 38 SER B N 1
ATOM 3061 C CA . SER B 1 38 ? 0.433 -0.961 9.664 1 96.62 38 SER B CA 1
ATOM 3062 C C . SER B 1 38 ? -0.121 -0.645 11.047 1 96.62 38 SER B C 1
ATOM 3064 O O . SER B 1 38 ? 0.067 -1.419 11.992 1 96.62 38 SER B O 1
ATOM 3066 N N . LEU B 1 39 ? -0.801 0.49 11.156 1 97.06 39 LEU B N 1
ATOM 3067 C CA . LEU B 1 39 ? -1.369 0.898 12.438 1 97.06 39 LEU B CA 1
ATOM 3068 C C . LEU B 1 39 ? -2.818 0.441 12.555 1 97.06 39 LEU B C 1
ATOM 3070 O O . LEU B 1 39 ? -3.457 0.654 13.594 1 97.06 39 LEU B O 1
ATOM 3074 N N . GLY B 1 40 ? -3.354 -0.141 11.492 1 96.19 40 GLY B N 1
ATOM 3075 C CA . GLY B 1 40 ? -4.691 -0.707 11.562 1 96.19 40 GLY B CA 1
ATOM 3076 C C . GLY B 1 40 ? -5.734 0.139 10.852 1 96.19 40 GLY B C 1
ATOM 3077 O O . GLY B 1 40 ? -6.93 -0.145 10.938 1 96.19 40 GLY B O 1
ATOM 3078 N N . CYS B 1 41 ? -5.352 1.18 10.117 1 97.69 41 CYS B N 1
ATOM 3079 C CA . CYS B 1 41 ? -6.297 2.014 9.383 1 97.69 41 CYS B CA 1
ATOM 3080 C C . CYS B 1 41 ? -6.672 1.369 8.055 1 97.69 41 CYS B C 1
ATOM 3082 O O . CYS B 1 41 ? -5.824 0.789 7.379 1 97.69 41 CYS B O 1
ATOM 3084 N N . GLU B 1 42 ? -7.957 1.391 7.73 1 97.5 42 GLU B N 1
ATOM 3085 C CA . GLU B 1 42 ? -8.398 1.065 6.375 1 97.5 42 GLU B CA 1
ATOM 3086 C C . GLU B 1 42 ? -8.219 2.256 5.438 1 97.5 42 GLU B C 1
ATOM 3088 O O . GLU B 1 42 ? -8.797 3.32 5.66 1 97.5 42 GLU B O 1
ATOM 3093 N N . VAL B 1 43 ? -7.457 2.057 4.348 1 98.69 43 VAL B N 1
ATOM 3094 C CA . VAL B 1 43 ? -7.078 3.207 3.535 1 98.69 43 VAL B CA 1
ATOM 3095 C C . VAL B 1 43 ? -7.582 3.018 2.105 1 98.69 43 VAL B C 1
ATOM 3097 O O . VAL B 1 43 ? -7.293 2.002 1.468 1 98.69 43 VAL B O 1
ATOM 3100 N N . ALA B 1 44 ? -8.406 3.912 1.671 1 98.81 44 ALA B N 1
ATOM 3101 C CA . ALA B 1 44 ? -8.664 4.117 0.248 1 98.81 44 ALA B CA 1
ATOM 3102 C C . ALA B 1 44 ? -7.707 5.148 -0.342 1 98.81 44 ALA B C 1
ATOM 3104 O O . ALA B 1 44 ? -7.516 6.223 0.229 1 98.81 44 ALA B O 1
ATOM 3105 N N . ALA B 1 45 ? -7.078 4.844 -1.496 1 98.88 45 ALA B N 1
ATOM 3106 C CA . ALA B 1 45 ? -6.027 5.727 -1.992 1 98.88 45 ALA B CA 1
ATOM 3107 C C . ALA B 1 45 ? -6.324 6.191 -3.414 1 98.88 45 ALA B C 1
ATOM 3109 O O . ALA B 1 45 ? -6.527 5.375 -4.312 1 98.88 45 ALA B O 1
ATOM 3110 N N . ILE B 1 46 ? -6.445 7.441 -3.607 1 98.88 46 ILE B N 1
ATOM 3111 C CA . ILE B 1 46 ? -6.445 8.078 -4.918 1 98.88 46 ILE B CA 1
ATOM 3112 C C . ILE B 1 46 ? -5.062 8.656 -5.211 1 98.88 46 ILE B C 1
ATOM 3114 O O . ILE B 1 46 ? -4.547 9.477 -4.445 1 98.88 46 ILE B O 1
ATOM 3118 N N . ASN B 1 47 ? -4.473 8.234 -6.316 1 98.88 47 ASN B N 1
ATOM 3119 C CA . ASN B 1 47 ? -3.107 8.633 -6.641 1 98.88 47 ASN B CA 1
ATOM 3120 C C . ASN B 1 47 ? -3.082 9.844 -7.566 1 98.88 47 ASN B C 1
ATOM 3122 O O . ASN B 1 47 ? -3.732 9.844 -8.617 1 98.88 47 ASN B O 1
ATOM 3126 N N . THR B 1 48 ? -2.256 10.828 -7.242 1 98.62 48 THR B N 1
ATOM 3127 C CA . THR B 1 48 ? -2.213 12.062 -8.023 1 98.62 48 THR B CA 1
ATOM 3128 C C . THR B 1 48 ? -1.178 11.961 -9.141 1 98.62 48 THR B C 1
ATOM 3130 O O . THR B 1 48 ? -1.175 12.773 -10.062 1 98.62 48 THR B O 1
ATOM 3133 N N . VAL B 1 49 ? -0.259 11.086 -8.969 1 98.31 49 VAL B N 1
ATOM 3134 C CA . VAL B 1 49 ? 0.689 10.734 -10.016 1 98.31 49 VAL B CA 1
ATOM 3135 C C . VAL B 1 49 ? 0.981 9.242 -9.977 1 98.31 49 VAL B C 1
ATOM 3137 O O . VAL B 1 49 ? 0.703 8.578 -8.977 1 98.31 49 VAL B O 1
ATOM 3140 N N . HIS B 1 50 ? 1.405 8.688 -11.039 1 98.56 50 HIS B N 1
ATOM 3141 C CA . HIS B 1 50 ? 1.937 7.336 -11.195 1 98.56 50 HIS B CA 1
ATOM 3142 C C . HIS B 1 50 ? 3.324 7.359 -11.82 1 98.56 50 HIS B C 1
ATOM 3144 O O . HIS B 1 50 ? 3.463 7.219 -13.039 1 98.56 50 HIS B O 1
ATOM 3150 N N . TYR B 1 51 ? 4.387 7.523 -10.938 1 98.69 51 TYR B N 1
ATOM 3151 C CA . TYR B 1 51 ? 5.758 7.715 -11.391 1 98.69 51 TYR B CA 1
ATOM 3152 C C . TYR B 1 51 ? 6.594 6.465 -11.141 1 98.69 51 TYR B C 1
ATOM 3154 O O . TYR B 1 51 ? 6.25 5.645 -10.289 1 98.69 51 TYR B O 1
ATOM 3162 N N . SER B 1 52 ? 7.676 6.344 -11.906 1 98.81 52 SER B N 1
ATOM 3163 C CA . SER B 1 52 ? 8.617 5.238 -11.727 1 98.81 52 SER B CA 1
ATOM 3164 C C . SER B 1 52 ? 9.312 5.32 -10.367 1 98.81 52 SER B C 1
ATOM 3166 O O . SER B 1 52 ? 9.516 4.301 -9.711 1 98.81 52 SER B O 1
ATOM 3168 N N . ASN B 1 53 ? 9.68 6.402 -9.922 1 98.69 53 ASN B N 1
ATOM 3169 C CA . ASN B 1 53 ? 10.375 6.746 -8.68 1 98.69 53 ASN B CA 1
ATOM 3170 C C . ASN B 1 53 ? 10.156 8.211 -8.312 1 98.69 53 ASN B C 1
ATOM 3172 O O . ASN B 1 53 ? 9.57 8.969 -9.078 1 98.69 53 ASN B O 1
ATOM 3176 N N . HIS B 1 54 ? 10.477 8.586 -7.098 1 97.25 54 HIS B N 1
ATOM 3177 C CA . HIS B 1 54 ? 10.25 9.969 -6.707 1 97.25 54 HIS B CA 1
ATOM 3178 C C . HIS B 1 54 ? 11.281 10.891 -7.34 1 97.25 54 HIS B C 1
ATOM 3180 O O . HIS B 1 54 ? 12.312 10.43 -7.836 1 97.25 54 HIS B O 1
ATOM 3186 N N . THR B 1 55 ? 11.086 12.156 -7.332 1 94.5 55 THR B N 1
ATOM 3187 C CA . THR B 1 55 ? 11.859 13.133 -8.094 1 94.5 55 THR B CA 1
ATOM 3188 C C . THR B 1 55 ? 13.234 13.352 -7.465 1 94.5 55 THR B C 1
ATOM 3190 O O . THR B 1 55 ? 14.125 13.93 -8.094 1 94.5 55 THR B O 1
ATOM 3193 N N . GLY B 1 56 ? 13.422 12.836 -6.25 1 94.25 56 GLY B N 1
ATOM 3194 C CA . GLY B 1 56 ? 14.734 12.891 -5.633 1 94.25 56 GLY B CA 1
ATOM 3195 C C . GLY B 1 56 ? 15.805 12.195 -6.445 1 94.25 56 GLY B C 1
ATOM 3196 O O . GLY B 1 56 ? 17 12.477 -6.285 1 94.25 56 GLY B O 1
ATOM 3197 N N . TYR B 1 57 ? 15.445 11.305 -7.324 1 97.25 57 TYR B N 1
ATOM 3198 C CA . TYR B 1 57 ? 16.391 10.602 -8.195 1 97.25 57 TYR B CA 1
ATOM 3199 C C . TYR B 1 57 ? 16.812 11.484 -9.359 1 97.25 57 TYR B C 1
ATOM 3201 O O . TYR B 1 57 ? 17.734 11.133 -10.109 1 97.25 57 TYR B O 1
ATOM 3209 N N . ARG B 1 58 ? 16.234 12.602 -9.562 1 95.56 58 ARG B N 1
ATOM 3210 C CA . ARG B 1 58 ? 16.547 13.633 -10.555 1 95.56 58 ARG B CA 1
ATOM 3211 C C . ARG B 1 58 ? 16.172 13.172 -11.961 1 95.56 58 ARG B C 1
ATOM 3213 O O . ARG B 1 58 ? 16.531 13.812 -12.945 1 95.56 58 ARG B O 1
ATOM 3220 N N . GLN B 1 59 ? 15.602 12.062 -12.055 1 96.19 59 GLN B N 1
ATOM 3221 C CA . GLN B 1 59 ? 14.938 11.57 -13.258 1 96.19 59 GLN B CA 1
ATOM 3222 C C . GLN B 1 59 ? 13.734 10.703 -12.914 1 96.19 59 GLN B C 1
ATOM 3224 O O . GLN B 1 59 ? 13.758 9.961 -11.938 1 96.19 59 GLN B O 1
ATOM 3229 N N . VAL B 1 60 ? 12.719 10.844 -13.68 1 96.88 60 VAL B N 1
ATOM 3230 C CA . VAL B 1 60 ? 11.477 10.133 -13.375 1 96.88 60 VAL B CA 1
ATOM 3231 C C . VAL B 1 60 ? 10.656 9.969 -14.648 1 96.88 60 VAL B C 1
ATOM 3233 O O . VAL B 1 60 ? 10.75 10.781 -15.57 1 96.88 60 VAL B O 1
ATOM 3236 N N . LYS B 1 61 ? 10 8.891 -14.82 1 98.62 61 LYS B N 1
ATOM 3237 C CA . LYS B 1 61 ? 8.992 8.672 -15.859 1 98.62 61 LYS B CA 1
ATOM 3238 C C . LYS B 1 61 ? 7.625 8.375 -15.242 1 98.62 61 LYS B C 1
ATOM 3240 O O . LYS B 1 61 ? 7.535 7.957 -14.086 1 98.62 61 LYS B O 1
ATOM 3245 N N . GLY B 1 62 ? 6.559 8.547 -16.031 1 98.19 62 GLY B N 1
ATOM 3246 C CA . GLY B 1 62 ? 5.199 8.281 -15.586 1 98.19 62 GLY B CA 1
ATOM 3247 C C . GLY B 1 62 ? 4.223 9.375 -15.961 1 98.19 62 GLY B C 1
ATOM 3248 O O . GLY B 1 62 ? 4.48 10.164 -16.875 1 98.19 62 GLY B O 1
ATOM 3249 N N . THR B 1 63 ? 3.102 9.328 -15.258 1 97.81 63 THR B N 1
ATOM 3250 C CA . THR B 1 63 ? 2.025 10.227 -15.664 1 97.81 63 THR B CA 1
ATOM 3251 C C . THR B 1 63 ? 1.431 10.938 -14.445 1 97.81 63 THR B C 1
ATOM 3253 O O . THR B 1 63 ? 1.541 10.445 -13.32 1 97.81 63 THR B O 1
ATOM 3256 N N . LYS B 1 64 ? 0.834 12.125 -14.695 1 97.44 64 LYS B N 1
ATOM 3257 C CA . LYS B 1 64 ? 0.024 12.844 -13.711 1 97.44 64 LYS B CA 1
ATOM 3258 C C . LYS B 1 64 ? -1.455 12.5 -13.867 1 97.44 64 LYS B C 1
ATOM 3260 O O . LYS B 1 64 ? -1.947 12.328 -14.984 1 97.44 64 LYS B O 1
ATOM 3265 N N . THR B 1 65 ? -2.107 12.32 -12.781 1 98.31 65 THR B N 1
ATOM 3266 C CA . THR B 1 65 ? -3.559 12.164 -12.789 1 98.31 65 THR B CA 1
ATOM 3267 C C . THR B 1 65 ? -4.25 13.516 -12.898 1 98.31 65 THR B C 1
ATOM 3269 O O . THR B 1 65 ? -3.977 14.422 -12.117 1 98.31 65 THR B O 1
ATOM 3272 N N . THR B 1 66 ? -5.125 13.664 -13.859 1 98.31 66 THR B N 1
ATOM 3273 C CA . THR B 1 66 ? -5.789 14.953 -14.047 1 98.31 66 THR B CA 1
ATOM 3274 C C . THR B 1 66 ? -6.844 15.18 -12.961 1 98.31 66 THR B C 1
ATOM 3276 O O . THR B 1 66 ? -7.293 14.227 -12.32 1 98.31 66 THR B O 1
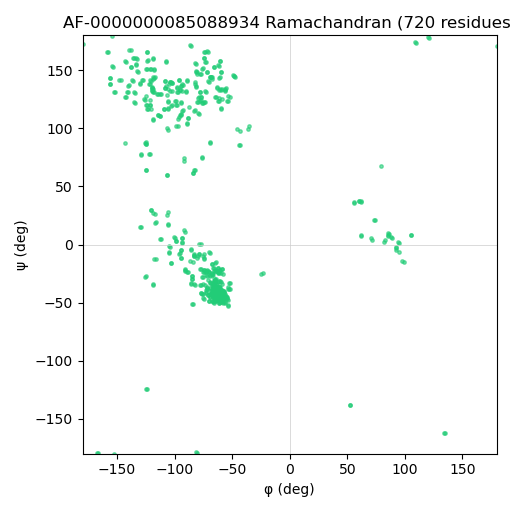ATOM 3279 N N . ALA B 1 67 ? -7.215 16.453 -12.789 1 98.56 67 ALA B N 1
ATOM 3280 C CA . ALA B 1 67 ? -8.281 16.797 -11.852 1 98.56 67 ALA B CA 1
ATOM 3281 C C . ALA B 1 67 ? -9.578 16.062 -12.219 1 98.56 67 ALA B C 1
ATOM 3283 O O . ALA B 1 67 ? -10.305 15.609 -11.336 1 98.56 67 ALA B O 1
ATOM 3284 N N . GLU B 1 68 ? -9.836 16 -13.5 1 98.62 68 GLU B N 1
ATOM 3285 C CA . GLU B 1 68 ? -11.031 15.32 -13.977 1 98.62 68 GLU B CA 1
ATOM 3286 C C . GLU B 1 68 ? -11.008 13.836 -13.602 1 98.62 68 GLU B C 1
ATOM 3288 O O . GLU B 1 68 ? -12.031 13.273 -13.211 1 98.62 68 GLU B O 1
ATOM 3293 N N . GLU B 1 69 ? -9.891 13.195 -13.75 1 98.62 69 GLU B N 1
ATOM 3294 C CA . GLU B 1 69 ? -9.758 11.789 -13.383 1 98.62 69 GLU B CA 1
ATOM 3295 C C . GLU B 1 69 ? -9.969 11.594 -11.883 1 98.62 69 GLU B C 1
ATOM 3297 O O . GLU B 1 69 ? -10.602 10.625 -11.469 1 98.62 69 GLU B O 1
ATOM 3302 N N . ILE B 1 70 ? -9.43 12.469 -11.078 1 98.81 70 ILE B N 1
ATOM 3303 C CA . ILE B 1 70 ? -9.586 12.391 -9.625 1 98.81 70 ILE B CA 1
ATOM 3304 C C . ILE B 1 70 ? -11.07 12.523 -9.266 1 98.81 70 ILE B C 1
ATOM 3306 O O . ILE B 1 70 ? -11.586 11.75 -8.461 1 98.81 70 ILE B O 1
ATOM 3310 N N . ARG B 1 71 ? -11.742 13.484 -9.891 1 98.75 71 ARG B N 1
ATOM 3311 C CA . ARG B 1 71 ? -13.172 13.672 -9.656 1 98.75 71 ARG B CA 1
ATOM 3312 C C . ARG B 1 71 ? -13.961 12.445 -10.094 1 98.75 71 ARG B C 1
ATOM 3314 O O . ARG B 1 71 ? -14.922 12.055 -9.43 1 98.75 71 ARG B O 1
ATOM 3321 N N . THR B 1 72 ? -13.539 11.875 -11.188 1 98.81 72 THR B N 1
ATOM 3322 C CA . THR B 1 72 ? -14.203 10.688 -11.711 1 98.81 72 THR B CA 1
ATOM 3323 C C . THR B 1 72 ? -14.039 9.508 -10.758 1 98.81 72 THR B C 1
ATOM 3325 O O . THR B 1 72 ? -14.984 8.75 -10.539 1 98.81 72 THR B O 1
ATOM 3328 N N . LEU B 1 73 ? -12.891 9.32 -10.211 1 98.88 73 LEU B N 1
ATOM 3329 C CA . LEU B 1 73 ? -12.664 8.273 -9.219 1 98.88 73 LEU B CA 1
ATOM 3330 C C . LEU B 1 73 ? -13.555 8.469 -8.008 1 98.88 73 LEU B C 1
ATOM 3332 O O . LEU B 1 73 ? -14.195 7.527 -7.539 1 98.88 73 LEU B O 1
ATOM 3336 N N . TYR B 1 74 ? -13.609 9.711 -7.535 1 98.94 74 TYR B N 1
ATOM 3337 C CA . TYR B 1 74 ? -14.445 10 -6.379 1 98.94 74 TYR B CA 1
ATOM 3338 C C . TYR B 1 74 ? -15.922 9.789 -6.703 1 98.94 74 TYR B C 1
ATOM 3340 O O . TYR B 1 74 ? -16.688 9.328 -5.859 1 98.94 74 TYR B O 1
ATOM 3348 N N . GLU B 1 75 ? -16.312 10.164 -7.898 1 98.81 75 GLU B N 1
ATOM 3349 C CA . GLU B 1 75 ? -17.672 9.898 -8.352 1 98.81 75 GLU B CA 1
ATOM 3350 C C . GLU B 1 75 ? -17.984 8.406 -8.281 1 98.81 75 GLU B C 1
ATOM 3352 O O . GLU B 1 75 ? -19.078 8.023 -7.867 1 98.81 75 GLU B O 1
ATOM 3357 N N . GLY B 1 76 ? -17.031 7.574 -8.688 1 98.81 76 GLY B N 1
ATOM 3358 C CA . GLY B 1 76 ? -17.219 6.133 -8.586 1 98.81 76 GLY B CA 1
ATOM 3359 C C . GLY B 1 76 ? -17.422 5.664 -7.156 1 98.81 76 GLY B C 1
ATOM 3360 O O . GLY B 1 76 ? -18.297 4.832 -6.891 1 98.81 76 GLY B O 1
ATOM 3361 N N . LEU B 1 77 ? -16.625 6.191 -6.254 1 98.81 77 LEU B N 1
ATOM 3362 C CA . LEU B 1 77 ? -16.812 5.871 -4.84 1 98.81 77 LEU B CA 1
ATOM 3363 C C . LEU B 1 77 ? -18.203 6.273 -4.359 1 98.81 77 LEU B C 1
ATOM 3365 O O . LEU B 1 77 ? -18.859 5.504 -3.656 1 98.81 77 LEU B O 1
ATOM 3369 N N . THR B 1 78 ? -18.641 7.469 -4.758 1 98.5 78 THR B N 1
ATOM 3370 C CA . THR B 1 78 ? -19.953 7.984 -4.359 1 98.5 78 THR B CA 1
ATOM 3371 C C . THR B 1 78 ? -21.062 7.098 -4.891 1 98.5 78 THR B C 1
ATOM 3373 O O . THR B 1 78 ? -22.016 6.785 -4.168 1 98.5 78 THR B O 1
ATOM 3376 N N . GLN B 1 79 ? -20.922 6.652 -6.129 1 97.62 79 GLN B N 1
ATOM 3377 C CA . GLN B 1 79 ? -21.953 5.844 -6.777 1 97.62 79 GLN B CA 1
ATOM 3378 C C . GLN B 1 79 ? -22.078 4.477 -6.113 1 97.62 79 GLN B C 1
ATOM 3380 O O . GLN B 1 79 ? -23.156 3.871 -6.121 1 97.62 79 GLN B O 1
ATOM 3385 N N . SER B 1 80 ? -21.016 4.031 -5.469 1 97.75 80 SER B N 1
ATOM 3386 C CA . SER B 1 80 ? -21 2.732 -4.797 1 97.75 80 SER B CA 1
ATOM 3387 C C . SER B 1 80 ? -21.219 2.887 -3.295 1 97.75 80 SER B C 1
ATOM 3389 O O . SER B 1 80 ? -21.125 1.913 -2.547 1 97.75 80 SER B O 1
ATOM 3391 N N . TYR B 1 81 ? -21.5 4.121 -2.811 1 96.62 81 TYR B N 1
ATOM 3392 C CA . TYR B 1 81 ? -21.75 4.43 -1.407 1 96.62 81 TYR B CA 1
ATOM 3393 C C . TYR B 1 81 ? -20.547 4.082 -0.546 1 96.62 81 TYR B C 1
ATOM 3395 O O . TYR B 1 81 ? -20.688 3.508 0.536 1 96.62 81 TYR B O 1
ATOM 3403 N N . LEU B 1 82 ? -19.375 4.336 -1.129 1 98.25 82 LEU B N 1
ATOM 3404 C CA . LEU B 1 82 ? -18.094 4.102 -0.447 1 98.25 82 LEU B CA 1
ATOM 3405 C C . LEU B 1 82 ? -17.453 5.418 -0.03 1 98.25 82 LEU B C 1
ATOM 3407 O O . LEU B 1 82 ? -16.344 5.73 -0.449 1 98.25 82 LEU B O 1
ATOM 3411 N N . THR B 1 83 ? -18.188 6.223 0.85 1 98.06 83 THR B N 1
ATOM 3412 C CA . THR B 1 83 ? -17.719 7.555 1.208 1 98.06 83 THR B CA 1
ATOM 3413 C C . THR B 1 83 ? -17.719 7.742 2.723 1 98.06 83 THR B C 1
ATOM 3415 O O . THR B 1 83 ? -17.719 8.875 3.211 1 98.06 83 THR B O 1
ATOM 3418 N N . ASP B 1 84 ? -17.828 6.637 3.504 1 96.62 84 ASP B N 1
ATOM 3419 C CA . ASP B 1 84 ? -17.891 6.734 4.961 1 96.62 84 ASP B CA 1
ATOM 3420 C C . ASP B 1 84 ? -16.484 6.824 5.559 1 96.62 84 ASP B C 1
ATOM 3422 O O . ASP B 1 84 ? -16.109 5.996 6.391 1 96.62 84 ASP B O 1
ATOM 3426 N N . PHE B 1 85 ? -15.781 7.844 5.207 1 98.56 85 PHE B N 1
ATOM 3427 C CA . PHE B 1 85 ? -14.422 8.055 5.695 1 98.56 85 PHE B CA 1
ATOM 3428 C C . PHE B 1 85 ? -14.43 8.859 6.988 1 98.56 85 PHE B C 1
ATOM 3430 O O . PHE B 1 85 ? -15.219 9.797 7.137 1 98.56 85 PHE B O 1
ATOM 3437 N N . ASP B 1 86 ? -13.531 8.469 7.93 1 98.31 86 ASP B N 1
ATOM 3438 C CA . ASP B 1 86 ? -13.312 9.227 9.156 1 98.31 86 ASP B CA 1
ATOM 3439 C C . ASP B 1 86 ? -12.352 10.391 8.914 1 98.31 86 ASP B C 1
ATOM 3441 O O . ASP B 1 86 ? -12.445 11.43 9.57 1 98.31 86 ASP B O 1
ATOM 3445 N N . VAL B 1 87 ? -11.391 10.164 8.047 1 98.81 87 VAL B N 1
ATOM 3446 C CA . VAL B 1 87 ? -10.305 11.117 7.836 1 98.81 87 VAL B CA 1
ATOM 3447 C C . VAL B 1 87 ? -9.977 11.203 6.348 1 98.81 87 VAL B C 1
ATOM 3449 O O . VAL B 1 87 ? -9.984 10.195 5.641 1 98.81 87 VAL B O 1
ATOM 3452 N N . LEU B 1 88 ? -9.773 12.391 5.84 1 98.94 88 LEU B N 1
ATOM 3453 C CA . LEU B 1 88 ? -9.117 12.648 4.562 1 98.94 88 LEU B CA 1
ATOM 3454 C C . LEU B 1 88 ? -7.688 13.117 4.77 1 98.94 88 LEU B C 1
ATOM 3456 O O . LEU B 1 88 ? -7.445 14.078 5.512 1 98.94 88 LEU B O 1
ATOM 3460 N N . LEU B 1 89 ? -6.738 12.383 4.262 1 98.94 89 LEU B N 1
ATOM 3461 C CA . LEU B 1 89 ? -5.348 12.828 4.203 1 98.94 89 LEU B CA 1
ATOM 3462 C C . LEU B 1 89 ? -4.961 13.219 2.783 1 98.94 89 LEU B C 1
ATOM 3464 O O . LEU B 1 89 ? -5.008 12.391 1.869 1 98.94 89 LEU B O 1
ATOM 3468 N N . SER B 1 90 ? -4.625 14.469 2.58 1 98.81 90 SER B N 1
ATOM 3469 C CA . SER B 1 90 ? -4.211 14.906 1.252 1 98.81 90 SER B CA 1
ATOM 3470 C C . SER B 1 90 ? -2.787 15.453 1.271 1 98.81 90 SER B C 1
ATOM 3472 O O . SER B 1 90 ? -2.404 16.172 2.199 1 98.81 90 SER B O 1
ATOM 3474 N N . GLY B 1 91 ? -2.01 15.047 0.298 1 97.75 91 GLY B N 1
ATOM 3475 C CA . GLY B 1 91 ? -0.628 15.469 0.134 1 97.75 91 GLY B CA 1
ATOM 3476 C C . GLY B 1 91 ? -0.349 16.078 -1.226 1 97.75 91 GLY B C 1
ATOM 3477 O O . GLY B 1 91 ? -1.066 16.984 -1.665 1 97.75 91 GLY B O 1
ATOM 3478 N N . TYR B 1 92 ? 0.6 15.594 -1.982 1 97.06 92 TYR B N 1
ATOM 3479 C CA . TYR B 1 92 ? 1.127 16.172 -3.211 1 97.06 92 TYR B CA 1
ATOM 3480 C C . TYR B 1 92 ? 0.041 16.281 -4.277 1 97.06 92 TYR B C 1
ATOM 3482 O O . TYR B 1 92 ? -0.583 15.273 -4.629 1 97.06 92 TYR B O 1
ATOM 3490 N N . ALA B 1 93 ? -0.145 17.453 -4.742 1 96.94 93 ALA B N 1
ATOM 3491 C CA . ALA B 1 93 ? -0.985 17.797 -5.887 1 96.94 93 ALA B CA 1
ATOM 3492 C C . ALA B 1 93 ? -0.186 18.547 -6.949 1 96.94 93 ALA B C 1
ATOM 3494 O O . ALA B 1 93 ? 0.25 19.688 -6.719 1 96.94 93 ALA B O 1
ATOM 3495 N N . PRO B 1 94 ? -0.061 17.969 -8.102 1 94.81 94 PRO B N 1
ATOM 3496 C CA . PRO B 1 94 ? 0.884 18.5 -9.078 1 94.81 94 PRO B CA 1
ATOM 3497 C C . PRO B 1 94 ? 0.384 19.781 -9.734 1 94.81 94 PRO B C 1
ATOM 3499 O O . PRO B 1 94 ? 1.175 20.531 -10.312 1 94.81 94 PRO B O 1
ATOM 3502 N N . THR B 1 95 ? -0.92 20.078 -9.758 1 97.06 95 THR B N 1
ATOM 3503 C CA . THR B 1 95 ? -1.474 21.25 -10.422 1 97.06 95 THR B CA 1
ATOM 3504 C C . THR B 1 95 ? -2.516 21.922 -9.539 1 97.06 95 THR B C 1
ATOM 3506 O O . THR B 1 95 ? -3.047 21.312 -8.617 1 97.06 95 THR B O 1
ATOM 3509 N N . ALA B 1 96 ? -2.758 23.188 -9.875 1 97.94 96 ALA B N 1
ATOM 3510 C CA . ALA B 1 96 ? -3.795 23.938 -9.18 1 97.94 96 ALA B CA 1
ATOM 3511 C C . ALA B 1 96 ? -5.152 23.25 -9.305 1 97.94 96 ALA B C 1
ATOM 3513 O O . ALA B 1 96 ? -5.93 23.219 -8.344 1 97.94 96 ALA B O 1
ATOM 3514 N N . ALA B 1 97 ? -5.418 22.734 -10.484 1 98.38 97 ALA B N 1
ATOM 3515 C CA . ALA B 1 97 ? -6.688 22.062 -10.734 1 98.38 97 ALA B CA 1
ATOM 3516 C C . ALA B 1 97 ? -6.852 20.844 -9.82 1 98.38 97 ALA B C 1
ATOM 3518 O O . ALA B 1 97 ? -7.953 20.562 -9.352 1 98.38 97 ALA B O 1
ATOM 3519 N N . VAL B 1 98 ? -5.809 20.125 -9.562 1 98.56 98 VAL B N 1
ATOM 3520 C CA . VAL B 1 98 ? -5.859 18.969 -8.68 1 98.56 98 VAL B CA 1
ATOM 3521 C C . VAL B 1 98 ? -6.098 19.422 -7.242 1 98.56 98 VAL B C 1
ATOM 3523 O O . VAL B 1 98 ? -6.863 18.797 -6.508 1 98.56 98 VAL B O 1
ATOM 3526 N N . VAL B 1 99 ? -5.43 20.5 -6.797 1 98.5 99 VAL B N 1
ATOM 3527 C CA . VAL B 1 99 ? -5.672 21.047 -5.469 1 98.5 99 VAL B CA 1
ATOM 3528 C C . VAL B 1 99 ? -7.156 21.359 -5.305 1 98.5 99 VAL B C 1
ATOM 3530 O O . VAL B 1 99 ? -7.762 21.031 -4.281 1 98.5 99 VAL B O 1
ATOM 3533 N N . GLU B 1 100 ? -7.715 21.969 -6.316 1 98.38 100 GLU B N 1
ATOM 3534 C CA . GLU B 1 100 ? -9.125 22.328 -6.285 1 98.38 100 GLU B CA 1
ATOM 3535 C C . GLU B 1 100 ? -10.016 21.094 -6.219 1 98.38 100 GLU B C 1
ATOM 3537 O O . GLU B 1 100 ? -11 21.062 -5.48 1 98.38 100 GLU B O 1
ATOM 3542 N N . ALA B 1 101 ? -9.695 20.062 -6.988 1 98.75 101 ALA B N 1
ATOM 3543 C CA . ALA B 1 101 ? -10.445 18.812 -6.957 1 98.75 101 ALA B CA 1
ATOM 3544 C C . ALA B 1 101 ? -10.422 18.203 -5.559 1 98.75 101 ALA B C 1
ATOM 3546 O O . ALA B 1 101 ? -11.445 17.703 -5.074 1 98.75 101 ALA B O 1
ATOM 3547 N N . VAL B 1 102 ? -9.297 18.219 -4.93 1 98.62 102 VAL B N 1
ATOM 3548 C CA . VAL B 1 102 ? -9.156 17.703 -3.574 1 98.62 102 VAL B CA 1
ATOM 3549 C C . VAL B 1 102 ? -10.031 18.516 -2.617 1 98.62 102 VAL B C 1
ATOM 3551 O O . VAL B 1 102 ? -10.711 17.938 -1.757 1 98.62 102 VAL B O 1
ATOM 3554 N N . GLY B 1 103 ? -9.977 19.812 -2.76 1 98.44 103 GLY B N 1
ATOM 3555 C CA . GLY B 1 103 ? -10.836 20.672 -1.961 1 98.44 103 GLY B CA 1
ATOM 3556 C C . GLY B 1 103 ? -12.305 20.344 -2.107 1 98.44 103 GLY B C 1
ATOM 3557 O O . GLY B 1 103 ? -13.039 20.312 -1.118 1 98.44 103 GLY B O 1
ATOM 3558 N N . ASP B 1 104 ? -12.742 20.094 -3.35 1 98.31 104 ASP B N 1
ATOM 3559 C CA . ASP B 1 104 ? -14.125 19.734 -3.621 1 98.31 104 ASP B CA 1
ATOM 3560 C C . ASP B 1 104 ? -14.508 18.438 -2.912 1 98.31 104 ASP B C 1
ATOM 3562 O O . ASP B 1 104 ? -15.594 18.328 -2.342 1 98.31 104 ASP B O 1
ATOM 3566 N N . ILE B 1 105 ? -13.633 17.5 -2.98 1 98.81 105 ILE B N 1
ATOM 3567 C CA . ILE B 1 105 ? -13.867 16.203 -2.34 1 98.81 105 ILE B CA 1
ATOM 3568 C C . ILE B 1 105 ? -13.969 16.391 -0.828 1 98.81 105 ILE B C 1
ATOM 3570 O O . ILE B 1 105 ? -14.883 15.859 -0.192 1 98.81 105 ILE B O 1
ATOM 3574 N N . ALA B 1 106 ? -13.086 17.172 -0.261 1 98.56 106 ALA B N 1
ATOM 3575 C CA . ALA B 1 106 ? -13.094 17.438 1.175 1 98.56 106 ALA B CA 1
ATOM 3576 C C . ALA B 1 106 ? -14.406 18.078 1.604 1 98.56 106 ALA B C 1
ATOM 3578 O O . ALA B 1 106 ? -14.977 17.719 2.635 1 98.56 106 ALA B O 1
ATOM 3579 N N . GLN B 1 107 ? -14.82 19.031 0.857 1 97.81 107 GLN B N 1
ATOM 3580 C CA . GLN B 1 107 ? -16.047 19.75 1.183 1 97.81 107 GLN B CA 1
ATOM 3581 C C . GLN B 1 107 ? -17.266 18.812 1.106 1 97.81 107 GLN B C 1
ATOM 3583 O O . GLN B 1 107 ? -18.172 18.891 1.934 1 97.81 107 GLN B O 1
ATOM 3588 N N . ASP B 1 108 ? -17.281 17.953 0.099 1 98.56 108 ASP B N 1
ATOM 3589 C CA . ASP B 1 108 ? -18.359 16.984 0.006 1 98.56 108 ASP B CA 1
ATOM 3590 C C . ASP B 1 108 ? -18.391 16.062 1.229 1 98.56 108 ASP B C 1
ATOM 3592 O O . ASP B 1 108 ? -19.453 15.812 1.799 1 98.56 108 ASP B O 1
ATOM 3596 N N . LEU B 1 109 ? -17.219 15.586 1.594 1 98.5 109 LEU B N 1
ATOM 3597 C CA . LEU B 1 109 ? -17.125 14.688 2.744 1 98.5 109 LEU B CA 1
ATOM 3598 C C . LEU B 1 109 ? -17.531 15.414 4.027 1 98.5 109 LEU B C 1
ATOM 3600 O O . LEU B 1 109 ? -18.172 14.82 4.898 1 98.5 109 LEU B O 1
ATOM 3604 N N . LYS B 1 110 ? -17.172 16.656 4.141 1 97.38 110 LYS B N 1
ATOM 3605 C CA . LYS B 1 110 ? -17.578 17.453 5.289 1 97.38 110 LYS B CA 1
ATOM 3606 C C . LYS B 1 110 ? -19.094 17.625 5.34 1 97.38 110 LYS B C 1
ATOM 3608 O O . LYS B 1 110 ? -19.703 17.547 6.41 1 97.38 110 LYS B O 1
ATOM 3613 N N . ARG B 1 111 ? -19.656 17.922 4.207 1 97.25 111 ARG B N 1
ATOM 3614 C CA . ARG B 1 111 ? -21.109 18.062 4.129 1 97.25 111 ARG B CA 1
ATOM 3615 C C . ARG B 1 111 ? -21.812 16.781 4.562 1 97.25 111 ARG B C 1
ATOM 3617 O O . ARG B 1 111 ? -22.828 16.828 5.266 1 97.25 111 ARG B O 1
ATOM 3624 N N . ARG B 1 112 ? -21.281 15.656 4.188 1 95.75 112 ARG B N 1
ATOM 3625 C CA . ARG B 1 112 ? -21.875 14.367 4.527 1 95.75 112 ARG B CA 1
ATOM 3626 C C . ARG B 1 112 ? -21.781 14.102 6.027 1 95.75 112 ARG B C 1
ATOM 3628 O O . ARG B 1 112 ? -22.594 13.352 6.578 1 95.75 112 ARG B O 1
ATOM 3635 N N . ALA B 1 113 ? -20.859 14.695 6.609 1 96 113 ALA B N 1
ATOM 3636 C CA . ALA B 1 113 ? -20.641 14.492 8.039 1 96 113 ALA B CA 1
ATOM 3637 C C . ALA B 1 113 ? -21.359 15.547 8.859 1 96 113 ALA B C 1
ATOM 3639 O O . ALA B 1 113 ? -21.25 15.578 10.086 1 96 113 ALA B O 1
ATOM 3640 N N . GLU B 1 114 ? -22.125 16.344 8.031 1 93 114 GLU B N 1
ATOM 3641 C CA . GLU B 1 114 ? -22.859 17.391 8.727 1 93 114 GLU B CA 1
ATOM 3642 C C . GLU B 1 114 ? -23.812 16.812 9.766 1 93 114 GLU B C 1
ATOM 3644 O O . GLU B 1 114 ? -24.484 15.797 9.5 1 93 114 GLU B O 1
ATOM 3649 N N . GLY B 1 115 ? -23.906 17.25 10.953 1 93.94 115 GLY B N 1
ATOM 3650 C CA . GLY B 1 115 ? -24.781 16.766 12.008 1 93.94 115 GLY B CA 1
ATOM 3651 C C . GLY B 1 115 ? -24.078 15.828 12.977 1 93.94 115 GLY B C 1
ATOM 3652 O O . GLY B 1 115 ? -24.641 15.438 14 1 93.94 115 GLY B O 1
ATOM 3653 N N . LYS B 1 116 ? -22.953 15.375 12.57 1 96.12 116 LYS B N 1
ATOM 3654 C CA . LYS B 1 116 ? -22.141 14.539 13.445 1 96.12 116 LYS B CA 1
ATOM 3655 C C . LYS B 1 116 ? -20.766 15.156 13.672 1 96.12 116 LYS B C 1
ATOM 3657 O O . LYS B 1 116 ? -19.75 14.641 13.188 1 96.12 116 LYS B O 1
ATOM 3662 N N . PRO B 1 117 ? -20.75 16.156 14.555 1 95.88 117 PRO B N 1
ATOM 3663 C CA . PRO B 1 117 ? -19.453 16.812 14.789 1 95.88 117 PRO B CA 1
ATOM 3664 C C . PRO B 1 117 ? -18.359 15.844 15.219 1 95.88 117 PRO B C 1
ATOM 3666 O O . PRO B 1 117 ? -18.609 14.945 16.031 1 95.88 117 PRO B O 1
ATOM 3669 N N . GLY B 1 118 ? -17.266 15.953 14.617 1 96.56 118 GLY B N 1
ATOM 3670 C CA . GLY B 1 118 ? -16.125 15.125 14.992 1 96.56 118 GLY B CA 1
ATOM 3671 C C . GLY B 1 118 ? -16.047 13.836 14.195 1 96.56 118 GLY B C 1
ATOM 3672 O O . GLY B 1 118 ? -15.062 13.102 14.297 1 96.56 118 GLY B O 1
ATOM 3673 N N . SER B 1 119 ? -17 13.57 13.328 1 97.19 119 SER B N 1
ATOM 3674 C CA . SER B 1 119 ? -17.047 12.297 12.625 1 97.19 119 SER B CA 1
ATOM 3675 C C . SER B 1 119 ? -16.156 12.312 11.383 1 97.19 119 SER B C 1
ATOM 3677 O O . SER B 1 119 ? -15.867 11.266 10.805 1 97.19 119 SER B O 1
ATOM 3679 N N . PHE B 1 120 ? -15.742 13.5 10.953 1 98.38 120 PHE B N 1
ATOM 3680 C CA . PHE B 1 120 ? -14.852 13.641 9.805 1 98.38 120 PHE B CA 1
ATOM 3681 C C . PHE B 1 120 ? -13.758 14.664 10.094 1 98.38 120 PHE B C 1
ATOM 3683 O O . PHE B 1 120 ? -14.008 15.68 10.758 1 98.38 120 PHE B O 1
ATOM 3690 N N . PHE B 1 121 ? -12.57 14.391 9.664 1 98.75 121 PHE B N 1
ATOM 3691 C CA . PHE B 1 121 ? -11.398 15.219 9.93 1 98.75 121 PHE B CA 1
ATOM 3692 C C . PHE B 1 121 ? -10.484 15.273 8.711 1 98.75 121 PHE B C 1
ATOM 3694 O O . PHE B 1 121 ? -10.117 14.234 8.156 1 98.75 121 PHE B O 1
ATOM 3701 N N . TRP B 1 122 ? -10.148 16.484 8.266 1 98.88 122 TRP B N 1
ATOM 3702 C CA . TRP B 1 122 ? -9.305 16.625 7.082 1 98.88 122 TRP B CA 1
ATOM 3703 C C . TRP B 1 122 ? -7.914 17.125 7.465 1 98.88 122 TRP B C 1
ATOM 3705 O O . TRP B 1 122 ? -7.762 18.234 7.992 1 98.88 122 TRP B O 1
ATOM 3715 N N . ILE B 1 123 ? -6.918 16.297 7.219 1 98.94 123 ILE B N 1
ATOM 3716 C CA . ILE B 1 123 ? -5.508 16.656 7.344 1 98.94 123 ILE B CA 1
ATOM 3717 C C . ILE B 1 123 ? -4.945 17.016 5.969 1 98.94 123 ILE B C 1
ATOM 3719 O O . ILE B 1 123 ? -4.945 16.172 5.059 1 98.94 123 ILE B O 1
ATOM 3723 N N . LEU B 1 124 ? -4.473 18.234 5.844 1 98.81 124 LEU B N 1
ATOM 3724 C CA . LEU B 1 124 ? -3.92 18.734 4.586 1 98.81 124 LEU B CA 1
ATOM 3725 C C . LEU B 1 124 ? -2.432 19.016 4.723 1 98.81 124 LEU B C 1
ATOM 3727 O O . LEU B 1 124 ? -2.035 19.891 5.504 1 98.81 124 LEU B O 1
ATOM 3731 N N . ASP B 1 125 ? -1.58 18.25 4.082 1 98.12 125 ASP B N 1
ATOM 3732 C CA . ASP B 1 125 ? -0.169 18.562 3.889 1 98.12 125 ASP B CA 1
ATOM 3733 C C . ASP B 1 125 ? 0.041 19.375 2.605 1 98.12 125 ASP B C 1
ATOM 3735 O O . ASP B 1 125 ? -0.044 18.828 1.505 1 98.12 125 ASP B O 1
ATOM 3739 N N . PRO B 1 126 ? 0.265 20.672 2.74 1 96.5 126 PRO B N 1
ATOM 3740 C CA . PRO B 1 126 ? 0.417 21.484 1.538 1 96.5 126 PRO B CA 1
ATOM 3741 C C . PRO B 1 126 ? 1.78 21.312 0.872 1 96.5 126 PRO B C 1
ATOM 3743 O O . PRO B 1 126 ? 2.611 22.219 0.907 1 96.5 126 PRO B O 1
ATOM 3746 N N . VAL B 1 127 ? 2.041 20.281 0.221 1 94.44 127 VAL B N 1
ATOM 3747 C CA . VAL B 1 127 ? 3.322 19.922 -0.386 1 94.44 127 VAL B CA 1
ATOM 3748 C C . VAL B 1 127 ? 3.609 20.859 -1.557 1 94.44 127 VAL B C 1
ATOM 3750 O O . VAL B 1 127 ? 3.314 20.531 -2.709 1 94.44 127 VAL B O 1
ATOM 3753 N N . MET B 1 128 ? 4.242 22 -1.226 1 93.31 128 MET B N 1
ATOM 3754 C CA . MET B 1 128 ? 4.469 23.016 -2.254 1 93.31 128 MET B CA 1
ATOM 3755 C C . MET B 1 128 ? 5.957 23.266 -2.457 1 93.31 128 MET B C 1
ATOM 3757 O O . MET B 1 128 ? 6.379 23.703 -3.525 1 93.31 128 MET B O 1
ATOM 3761 N N . GLY B 1 129 ? 6.707 23.172 -1.431 1 89.81 129 GLY B N 1
ATOM 3762 C CA . GLY B 1 129 ? 8.125 23.5 -1.503 1 89.81 129 GLY B CA 1
ATOM 3763 C C . GLY B 1 129 ? 8.844 23.328 -0.177 1 89.81 129 GLY B C 1
ATOM 3764 O O . GLY B 1 129 ? 8.227 22.953 0.826 1 89.81 129 GLY B O 1
ATOM 3765 N N . ASP B 1 130 ? 10.156 23.438 -0.289 1 85.44 130 ASP B N 1
ATOM 3766 C CA . ASP B 1 130 ? 11.039 23.328 0.868 1 85.44 130 ASP B CA 1
ATOM 3767 C C . ASP B 1 130 ? 12.336 24.109 0.635 1 85.44 130 ASP B C 1
ATOM 3769 O O . ASP B 1 130 ? 12.711 24.359 -0.509 1 85.44 130 ASP B O 1
ATOM 3773 N N . LEU B 1 131 ? 12.922 24.547 1.743 1 82.56 131 LEU B N 1
ATOM 3774 C CA . LEU B 1 131 ? 14.227 25.203 1.71 1 82.56 131 LEU B CA 1
ATOM 3775 C C . LEU B 1 131 ? 14.211 26.391 0.765 1 82.56 131 LEU B C 1
ATOM 3777 O O . LEU B 1 131 ? 15.109 26.547 -0.065 1 82.56 131 LEU B O 1
ATOM 3781 N N . GLY B 1 132 ? 13.164 27.062 0.729 1 84.94 132 GLY B N 1
ATOM 3782 C CA . GLY B 1 132 ? 13.055 28.328 0.022 1 84.94 132 GLY B CA 1
ATOM 3783 C C . GLY B 1 132 ? 12.672 28.172 -1.437 1 84.94 132 GLY B C 1
ATOM 3784 O O . GLY B 1 132 ? 12.633 29.141 -2.184 1 84.94 132 GLY B O 1
ATOM 3785 N N . ARG B 1 133 ? 12.375 26.953 -1.818 1 89.06 133 ARG B N 1
ATOM 3786 C CA . ARG B 1 133 ? 12.078 26.734 -3.229 1 89.06 133 ARG B CA 1
ATOM 3787 C C . ARG B 1 133 ? 10.75 25.984 -3.393 1 89.06 133 ARG B C 1
ATOM 3789 O O . ARG B 1 133 ? 10.445 25.062 -2.631 1 89.06 133 ARG B O 1
ATOM 3796 N N . LEU B 1 134 ? 10.039 26.438 -4.449 1 89.81 134 LEU B N 1
ATOM 3797 C CA . LEU B 1 134 ? 8.797 25.75 -4.801 1 89.81 134 LEU B CA 1
ATOM 3798 C C . LEU B 1 134 ? 9.086 24.516 -5.645 1 89.81 134 LEU B C 1
ATOM 3800 O O . LEU B 1 134 ? 9.961 24.547 -6.516 1 89.81 134 LEU B O 1
ATOM 3804 N N . TYR B 1 135 ? 8.344 23.328 -5.406 1 86.56 135 TYR B N 1
ATOM 3805 C CA . TYR B 1 135 ? 8.398 22.109 -6.215 1 86.56 135 TYR B CA 1
ATOM 3806 C C . TYR B 1 135 ? 7.262 22.078 -7.23 1 86.56 135 TYR B C 1
ATOM 3808 O O . TYR B 1 135 ? 7.195 21.172 -8.07 1 86.56 135 TYR B O 1
ATOM 3816 N N . VAL B 1 136 ? 6.34 23.047 -7.105 1 90.19 136 VAL B N 1
ATOM 3817 C CA . VAL B 1 136 ? 5.133 23.078 -7.93 1 90.19 136 VAL B CA 1
ATOM 3818 C C . VAL B 1 136 ? 5.051 24.422 -8.672 1 90.19 136 VAL B C 1
ATOM 3820 O O . VAL B 1 136 ? 5.793 25.359 -8.367 1 90.19 136 VAL B O 1
ATOM 3823 N N . ALA B 1 137 ? 4.172 24.422 -9.641 1 91.5 137 ALA B N 1
ATOM 3824 C CA . ALA B 1 137 ? 3.914 25.672 -10.344 1 91.5 137 ALA B CA 1
ATOM 3825 C C . ALA B 1 137 ? 3.354 26.719 -9.398 1 91.5 137 ALA B C 1
ATOM 3827 O O . ALA B 1 137 ? 2.688 26.391 -8.414 1 91.5 137 ALA B O 1
ATOM 3828 N N . GLU B 1 138 ? 3.561 27.938 -9.742 1 93 138 GLU B N 1
ATOM 3829 C CA . GLU B 1 138 ? 3.213 29.062 -8.867 1 93 138 GLU B CA 1
ATOM 3830 C C . GLU B 1 138 ? 1.703 29.141 -8.664 1 93 138 GLU B C 1
ATOM 3832 O O . GLU B 1 138 ? 1.238 29.578 -7.609 1 93 138 GLU B O 1
ATOM 3837 N N . ASP B 1 139 ? 1.013 28.781 -9.656 1 94.62 139 ASP B N 1
ATOM 3838 C CA . ASP B 1 139 ? -0.44 28.891 -9.57 1 94.62 139 ASP B CA 1
ATOM 3839 C C . ASP B 1 139 ? -1.021 27.891 -8.578 1 94.62 139 ASP B C 1
ATOM 3841 O O . ASP B 1 139 ? -2.191 27.984 -8.203 1 94.62 139 ASP B O 1
ATOM 3845 N N . VAL B 1 140 ? -0.261 27.016 -8.055 1 96 140 VAL B N 1
ATOM 3846 C CA . VAL B 1 140 ? -0.688 26.031 -7.059 1 96 140 VAL B CA 1
ATOM 3847 C C . VAL B 1 140 ? -0.844 26.719 -5.703 1 96 140 VAL B C 1
ATOM 3849 O O . VAL B 1 140 ? -1.701 26.344 -4.902 1 96 140 VAL B O 1
ATOM 3852 N N . VAL B 1 141 ? -0.11 27.781 -5.445 1 96.12 141 VAL B N 1
ATOM 3853 C CA . VAL B 1 141 ? -0.062 28.453 -4.148 1 96.12 141 VAL B CA 1
ATOM 3854 C C . VAL B 1 141 ? -1.417 29.078 -3.842 1 96.12 141 VAL B C 1
ATOM 3856 O O . VAL B 1 141 ? -2.008 28.828 -2.791 1 96.12 141 VAL B O 1
ATOM 3859 N N . PRO B 1 142 ? -2.02 29.875 -4.793 1 96.81 142 PRO B N 1
ATOM 3860 C CA . PRO B 1 142 ? -3.342 30.422 -4.496 1 96.81 142 PRO B CA 1
ATOM 3861 C C . PRO B 1 142 ? -4.41 29.344 -4.328 1 96.81 142 PRO B C 1
ATOM 3863 O O . PRO B 1 142 ? -5.355 29.531 -3.557 1 96.81 142 PRO B O 1
ATOM 3866 N N . ALA B 1 143 ? -4.289 28.266 -5.082 1 97.38 143 ALA B N 1
ATOM 3867 C CA . ALA B 1 143 ? -5.234 27.156 -4.938 1 97.38 143 ALA B CA 1
ATOM 3868 C C . ALA B 1 143 ? -5.199 26.594 -3.521 1 97.38 143 ALA B C 1
ATOM 3870 O O . ALA B 1 143 ? -6.242 26.328 -2.922 1 97.38 143 ALA B O 1
ATOM 3871 N N . TYR B 1 144 ? -4.016 26.438 -2.971 1 96.94 144 TYR B N 1
ATOM 3872 C CA . TYR B 1 144 ? -3.883 25.953 -1.601 1 96.94 144 TYR B CA 1
ATOM 3873 C C . TYR B 1 144 ? -4.449 26.969 -0.61 1 96.94 144 TYR B C 1
ATOM 3875 O O . TYR B 1 144 ? -5.125 26.578 0.35 1 96.94 144 TYR B O 1
ATOM 3883 N N . LYS B 1 145 ? -4.152 28.188 -0.807 1 96.69 145 LYS B N 1
ATOM 3884 C CA . LYS B 1 145 ? -4.637 29.234 0.103 1 96.69 145 LYS B CA 1
ATOM 3885 C C . LYS B 1 145 ? -6.164 29.234 0.158 1 96.69 145 LYS B C 1
ATOM 3887 O O . LYS B 1 145 ? -6.75 29.516 1.206 1 96.69 145 LYS B O 1
ATOM 3892 N N . LYS B 1 146 ? -6.77 28.922 -0.94 1 95.94 146 LYS B N 1
ATOM 3893 C CA . LYS B 1 146 ? -8.227 28.828 -0.984 1 95.94 146 LYS B CA 1
ATOM 3894 C C . LYS B 1 146 ? -8.727 27.578 -0.286 1 95.94 146 LYS B C 1
ATOM 3896 O O . LYS B 1 146 ? -9.781 27.594 0.364 1 95.94 146 LYS B O 1
ATOM 3901 N N . THR B 1 147 ? -7.996 26.516 -0.37 1 96.31 147 THR B N 1
ATOM 3902 C CA . THR B 1 147 ? -8.422 25.203 0.077 1 96.31 147 THR B CA 1
ATOM 3903 C C . THR B 1 147 ? -8.156 25.016 1.569 1 96.31 147 THR B C 1
ATOM 3905 O O . THR B 1 147 ? -8.922 24.359 2.268 1 96.31 147 THR B O 1
ATOM 3908 N N . VAL B 1 148 ? -7.176 25.703 2.078 1 96.69 148 VAL B N 1
ATOM 3909 C CA . VAL B 1 148 ? -6.684 25.531 3.439 1 96.69 148 VAL B CA 1
ATOM 3910 C C . VAL B 1 148 ? -7.77 25.906 4.441 1 96.69 148 VAL B C 1
ATOM 3912 O O . VAL B 1 148 ? -7.848 25.344 5.531 1 96.69 148 VAL B O 1
ATOM 3915 N N . HIS B 1 149 ? -8.727 26.734 4.016 1 95 149 HIS B N 1
ATOM 3916 C CA . HIS B 1 149 ? -9.805 27.234 4.867 1 95 149 HIS B CA 1
ATOM 3917 C C . HIS B 1 149 ? -10.664 26.094 5.391 1 95 149 HIS B C 1
ATOM 3919 O O . HIS B 1 149 ? -11.281 26.203 6.457 1 95 149 HIS B O 1
ATOM 3925 N N . HIS B 1 150 ? -10.625 25.016 4.73 1 95.06 150 HIS B N 1
ATOM 3926 C CA . HIS B 1 150 ? -11.555 23.953 5.055 1 95.06 150 HIS B CA 1
ATOM 3927 C C . HIS B 1 150 ? -10.859 22.812 5.812 1 95.06 150 HIS B C 1
ATOM 3929 O O . HIS B 1 150 ? -11.508 21.891 6.289 1 95.06 150 HIS B O 1
ATOM 3935 N N . ALA B 1 151 ? -9.555 22.891 5.938 1 98.5 151 ALA B N 1
ATOM 3936 C CA . ALA B 1 151 ? -8.805 21.828 6.594 1 98.5 151 ALA B CA 1
ATOM 3937 C C . ALA B 1 151 ? -8.93 21.906 8.109 1 98.5 151 ALA B C 1
ATOM 3939 O O . ALA B 1 151 ? -9.141 22.984 8.664 1 98.5 151 ALA B O 1
ATOM 3940 N N . ASP B 1 152 ? -8.922 20.766 8.781 1 98.75 152 ASP B N 1
ATOM 3941 C CA . ASP B 1 152 ? -8.922 20.734 10.242 1 98.75 152 ASP B CA 1
ATOM 3942 C C . ASP B 1 152 ? -7.496 20.828 10.789 1 98.75 152 ASP B C 1
ATOM 3944 O O . ASP B 1 152 ? -7.281 21.359 11.875 1 98.75 152 ASP B O 1
ATOM 3948 N N . LEU B 1 153 ? -6.555 20.281 10.102 1 98.94 153 LEU B N 1
ATOM 3949 C CA . LEU B 1 153 ? -5.133 20.297 10.438 1 98.94 153 LEU B CA 1
ATOM 3950 C C . LEU B 1 153 ? -4.285 20.484 9.18 1 98.94 153 LEU B C 1
ATOM 3952 O O . LEU B 1 153 ? -4.5 19.812 8.172 1 98.94 153 LEU B O 1
ATOM 3956 N N . ILE B 1 154 ? -3.338 21.406 9.219 1 98.81 154 ILE B N 1
ATOM 3957 C CA . ILE B 1 154 ? -2.377 21.547 8.133 1 98.81 154 ILE B CA 1
ATOM 3958 C C . ILE B 1 154 ? -0.967 21.281 8.648 1 98.81 154 ILE B C 1
ATOM 3960 O O . ILE B 1 154 ? -0.676 21.5 9.82 1 98.81 154 ILE B O 1
ATOM 3964 N N . LEU B 1 155 ? -0.104 20.766 7.766 1 98.75 155 LEU B N 1
ATOM 3965 C CA . LEU B 1 155 ? 1.234 20.312 8.141 1 98.75 155 LEU B CA 1
ATOM 3966 C C . LEU B 1 155 ? 2.295 21.016 7.293 1 98.75 155 LEU B C 1
ATOM 3968 O O . LEU B 1 155 ? 3.105 20.359 6.637 1 98.75 155 LEU B O 1
ATOM 3972 N N . PRO B 1 156 ? 2.434 22.297 7.391 1 98.06 156 PRO B N 1
ATOM 3973 C CA . PRO B 1 156 ? 3.432 23.016 6.59 1 98.06 156 PRO B CA 1
ATOM 3974 C C . PRO B 1 156 ? 4.836 22.922 7.18 1 98.06 156 PRO B C 1
ATOM 3976 O O . PRO B 1 156 ? 4.992 22.766 8.391 1 98.06 156 PRO B O 1
ATOM 3979 N N . ASN B 1 157 ? 5.82 22.938 6.316 1 95.88 157 ASN B N 1
ATOM 3980 C CA . ASN B 1 157 ? 7.168 23.234 6.797 1 95.88 157 ASN B CA 1
ATOM 3981 C C . ASN B 1 157 ? 7.391 24.734 6.969 1 95.88 157 ASN B C 1
ATOM 3983 O O . ASN B 1 157 ? 6.465 25.516 6.805 1 95.88 157 ASN B O 1
ATOM 3987 N N . GLN B 1 158 ? 8.57 25.109 7.379 1 95.19 158 GLN B N 1
ATOM 3988 C CA . GLN B 1 158 ? 8.828 26.516 7.66 1 95.19 158 GLN B CA 1
ATOM 3989 C C . GLN B 1 158 ? 8.57 27.375 6.43 1 95.19 158 GLN B C 1
ATOM 3991 O O . GLN B 1 158 ? 7.926 28.422 6.523 1 95.19 158 GLN B O 1
ATOM 3996 N N . PHE B 1 159 ? 9.078 26.984 5.27 1 95.12 159 PHE B N 1
ATOM 3997 C CA . PHE B 1 159 ? 8.922 27.734 4.027 1 95.12 159 PHE B CA 1
ATOM 3998 C C . PHE B 1 159 ? 7.445 27.891 3.68 1 95.12 159 PHE B C 1
ATOM 4000 O O . PHE B 1 159 ? 6.996 28.984 3.346 1 95.12 159 PHE B O 1
ATOM 4007 N N . GLU B 1 160 ? 6.684 26.812 3.787 1 97.12 160 GLU B N 1
ATOM 4008 C CA . GLU B 1 160 ? 5.25 26.828 3.504 1 97.12 160 GLU B CA 1
ATOM 4009 C C . GLU B 1 160 ? 4.492 27.688 4.508 1 97.12 160 GLU B C 1
ATOM 4011 O O . GLU B 1 160 ? 3.504 28.344 4.16 1 97.12 160 GLU B O 1
ATOM 4016 N N . THR B 1 161 ? 4.969 27.703 5.715 1 97.69 161 THR B N 1
ATOM 4017 C CA . THR B 1 161 ? 4.379 28.562 6.738 1 97.69 161 THR B CA 1
ATOM 4018 C C . THR B 1 161 ? 4.539 30.031 6.363 1 97.69 161 THR B C 1
ATOM 4020 O O . THR B 1 161 ? 3.615 30.828 6.543 1 97.69 161 THR B O 1
ATOM 4023 N N . GLU B 1 162 ? 5.699 30.344 5.863 1 97.19 162 GLU B N 1
ATOM 4024 C CA . GLU B 1 162 ? 5.934 31.719 5.395 1 97.19 162 GLU B CA 1
ATOM 4025 C C . GLU B 1 162 ? 5 32.062 4.242 1 97.19 162 GLU B C 1
ATOM 4027 O O . GLU B 1 162 ? 4.434 33.156 4.211 1 97.19 162 GLU B O 1
ATOM 4032 N N . ILE B 1 163 ? 4.812 31.141 3.375 1 96.62 163 ILE B N 1
ATOM 4033 C CA . ILE B 1 163 ? 3.961 31.375 2.213 1 96.62 163 ILE B CA 1
ATOM 4034 C C . ILE B 1 163 ? 2.516 31.562 2.664 1 96.62 163 ILE B C 1
ATOM 4036 O O . ILE B 1 163 ? 1.85 32.5 2.23 1 96.62 163 ILE B O 1
ATOM 4040 N N . LEU B 1 164 ? 2.023 30.75 3.545 1 97.38 164 LEU B N 1
ATOM 4041 C CA . LEU B 1 164 ? 0.63 30.781 3.975 1 97.38 164 LEU B CA 1
ATOM 4042 C C . LEU B 1 164 ? 0.354 32 4.855 1 97.38 164 LEU B C 1
ATOM 4044 O O . LEU B 1 164 ? -0.706 32.625 4.746 1 97.38 164 LEU B O 1
ATOM 4048 N N . SER B 1 165 ? 1.303 32.344 5.66 1 97.62 165 SER B N 1
ATOM 4049 C CA . SER B 1 165 ? 1.092 33.438 6.594 1 97.62 165 SER B CA 1
ATOM 4050 C C . SER B 1 165 ? 1.375 34.781 5.934 1 97.62 165 SER B C 1
ATOM 4052 O O . SER B 1 165 ? 0.868 35.812 6.375 1 97.62 165 SER B O 1
ATOM 4054 N N . GLY B 1 166 ? 2.312 34.781 4.941 1 96.38 166 GLY B N 1
ATOM 4055 C CA . GLY B 1 166 ? 2.744 36 4.305 1 96.38 166 GLY B CA 1
ATOM 4056 C C . GLY B 1 166 ? 3.863 36.719 5.055 1 96.38 166 GLY B C 1
ATOM 4057 O O . GLY B 1 166 ? 4.262 37.812 4.695 1 96.38 166 GLY B O 1
ATOM 4058 N N . ILE B 1 167 ? 4.395 36.094 6.059 1 95 167 ILE B N 1
ATOM 4059 C CA . ILE B 1 167 ? 5.453 36.75 6.82 1 95 167 ILE B CA 1
ATOM 4060 C C . ILE B 1 167 ? 6.738 35.938 6.734 1 95 167 ILE B C 1
ATOM 4062 O O . ILE B 1 167 ? 6.695 34.688 6.762 1 95 167 ILE B O 1
ATOM 4066 N N . LYS B 1 168 ? 7.812 36.656 6.66 1 94.94 168 LYS B N 1
ATOM 4067 C CA . LYS B 1 168 ? 9.125 36 6.723 1 94.94 168 LYS B CA 1
ATOM 4068 C C . LYS B 1 168 ? 9.484 35.625 8.164 1 94.94 168 LYS B C 1
ATOM 4070 O O . LYS B 1 168 ? 9.32 36.438 9.07 1 94.94 168 LYS B O 1
ATOM 4075 N N . ILE B 1 169 ? 9.914 34.406 8.383 1 94.81 169 ILE B N 1
ATOM 4076 C CA . ILE B 1 169 ? 10.25 33.938 9.719 1 94.81 169 ILE B CA 1
ATOM 4077 C C . ILE B 1 169 ? 11.75 34.062 9.953 1 94.81 169 ILE B C 1
ATOM 4079 O O . ILE B 1 169 ? 12.539 33.281 9.383 1 94.81 169 ILE B O 1
ATOM 4083 N N . SER B 1 170 ? 12.117 34.969 10.789 1 93.5 170 SER B N 1
ATOM 4084 C CA . SER B 1 170 ? 13.531 35.219 11.055 1 93.5 170 SER B CA 1
ATOM 4085 C C . SER B 1 170 ? 13.875 34.938 12.516 1 93.5 170 SER B C 1
ATOM 4087 O O . SER B 1 170 ? 15.047 34.844 12.875 1 93.5 170 SER B O 1
ATOM 4089 N N . ASN B 1 171 ? 12.93 34.781 13.32 1 92.44 171 ASN B N 1
ATOM 4090 C CA . ASN B 1 171 ? 13.094 34.469 14.734 1 92.44 171 ASN B CA 1
ATOM 4091 C C . ASN B 1 171 ? 11.875 33.75 15.289 1 92.44 171 ASN B C 1
ATOM 4093 O O . ASN B 1 171 ? 10.898 33.531 14.57 1 92.44 171 ASN B O 1
ATOM 4097 N N . THR B 1 172 ? 11.922 33.406 16.562 1 92.44 172 THR B N 1
ATOM 4098 C CA . THR B 1 172 ? 10.875 32.594 17.188 1 92.44 172 THR B CA 1
ATOM 4099 C C . THR B 1 172 ? 9.586 33.406 17.297 1 92.44 172 THR B C 1
ATOM 4101 O O . THR B 1 172 ? 8.492 32.844 17.219 1 92.44 172 THR B O 1
ATOM 4104 N N . THR B 1 173 ? 9.695 34.656 17.484 1 94.38 173 THR B N 1
ATOM 4105 C CA . THR B 1 173 ? 8.523 35.531 17.562 1 94.38 173 THR B CA 1
ATOM 4106 C C . THR B 1 173 ? 7.785 35.562 16.234 1 94.38 173 THR B C 1
ATOM 4108 O O . THR B 1 173 ? 6.555 35.5 16.188 1 94.38 173 THR B O 1
ATOM 4111 N N . ASP B 1 174 ? 8.594 35.656 15.125 1 95.44 174 ASP B N 1
ATOM 4112 C CA . ASP B 1 174 ? 8.016 35.625 13.789 1 95.44 174 ASP B CA 1
ATOM 4113 C C . ASP B 1 174 ? 7.262 34.344 13.555 1 95.44 174 ASP B C 1
ATOM 4115 O O . ASP B 1 174 ? 6.191 34.344 12.93 1 95.44 174 ASP B O 1
ATOM 4119 N N . LEU B 1 175 ? 7.848 33.281 14.055 1 95.5 175 LEU B N 1
ATOM 4120 C CA . LEU B 1 175 ? 7.246 31.953 13.867 1 95.5 175 LEU B CA 1
ATOM 4121 C C . LEU B 1 175 ? 5.906 31.859 14.594 1 95.5 175 LEU B C 1
ATOM 4123 O O . LEU B 1 175 ? 4.914 31.406 14.016 1 95.5 175 LEU B O 1
ATOM 4127 N N . ALA B 1 176 ? 5.844 32.281 15.828 1 95.31 176 ALA B N 1
ATOM 4128 C CA . ALA B 1 176 ? 4.605 32.281 16.594 1 95.31 176 ALA B CA 1
ATOM 4129 C C . ALA B 1 176 ? 3.557 33.156 15.938 1 95.31 176 ALA B C 1
ATOM 4131 O O . ALA B 1 176 ? 2.379 32.812 15.875 1 95.31 176 ALA B O 1
ATOM 4132 N N . ASN B 1 177 ? 3.996 34.281 15.438 1 96.75 177 ASN B N 1
ATOM 4133 C CA . ASN B 1 177 ? 3.1 35.219 14.75 1 96.75 177 ASN B CA 1
ATOM 4134 C C . ASN B 1 177 ? 2.545 34.625 13.469 1 96.75 177 ASN B C 1
ATOM 4136 O O . ASN B 1 177 ? 1.37 34.812 13.148 1 96.75 177 ASN B O 1
ATOM 4140 N N . ALA B 1 178 ? 3.439 34 12.734 1 97.56 178 ALA B N 1
ATOM 4141 C CA . ALA B 1 178 ? 3.014 33.344 11.492 1 97.56 178 ALA B CA 1
ATOM 4142 C C . ALA B 1 178 ? 1.904 32.344 11.758 1 97.56 178 ALA B C 1
ATOM 4144 O O . ALA B 1 178 ? 0.908 32.281 11.031 1 97.56 178 ALA B O 1
ATOM 4145 N N . ILE B 1 179 ? 2.053 31.531 12.797 1 97.81 179 ILE B N 1
ATOM 4146 C CA . ILE B 1 179 ? 1.068 30.516 13.156 1 97.81 179 ILE B CA 1
ATOM 4147 C C . ILE B 1 179 ? -0.241 31.188 13.562 1 97.81 179 ILE B C 1
ATOM 4149 O O . ILE B 1 179 ? -1.321 30.766 13.148 1 97.81 179 ILE B O 1
ATOM 4153 N N . THR B 1 180 ? -0.133 32.25 14.344 1 97.75 180 THR B N 1
ATOM 4154 C CA . THR B 1 180 ? -1.303 33 14.766 1 97.75 180 THR B CA 1
ATOM 4155 C C . THR B 1 180 ? -2.07 33.531 13.555 1 97.75 180 THR B C 1
ATOM 4157 O O . THR B 1 180 ? -3.297 33.406 13.492 1 97.75 180 THR B O 1
ATOM 4160 N N . ILE B 1 181 ? -1.341 34.062 12.633 1 97.88 181 ILE B N 1
ATOM 4161 C CA . ILE B 1 181 ? -1.939 34.656 11.438 1 97.88 181 ILE B CA 1
ATOM 4162 C C . ILE B 1 181 ? -2.654 33.562 10.641 1 97.88 181 ILE B C 1
ATOM 4164 O O . ILE B 1 181 ? -3.752 33.781 10.125 1 97.88 181 ILE B O 1
ATOM 4168 N N . ILE B 1 182 ? -2.074 32.406 10.531 1 98.25 182 ILE B N 1
ATOM 4169 C CA . ILE B 1 182 ? -2.68 31.312 9.781 1 98.25 182 ILE B CA 1
ATOM 4170 C C . ILE B 1 182 ? -3.984 30.891 10.445 1 98.25 182 ILE B C 1
ATOM 4172 O O . ILE B 1 182 ? -4.996 30.688 9.773 1 98.25 182 ILE B O 1
ATOM 4176 N N . HIS B 1 183 ? -3.961 30.734 11.828 1 98.31 183 HIS B N 1
ATOM 4177 C CA . HIS B 1 183 ? -5.199 30.422 12.531 1 98.31 183 HIS B CA 1
ATOM 4178 C C . HIS B 1 183 ? -6.285 31.453 12.211 1 98.31 183 HIS B C 1
ATOM 4180 O O . HIS B 1 183 ? -7.41 31.078 11.875 1 98.31 183 HIS B O 1
ATOM 4186 N N . LYS B 1 184 ? -5.93 32.656 12.258 1 97.25 184 LYS B N 1
ATOM 4187 C CA . LYS B 1 184 ? -6.906 33.75 12.141 1 97.25 184 LYS B CA 1
ATOM 4188 C C . LYS B 1 184 ? -7.379 33.906 10.703 1 97.25 184 LYS B C 1
ATOM 4190 O O . LYS B 1 184 ? -8.57 34.094 10.453 1 97.25 184 LYS B O 1
ATOM 4195 N N . THR B 1 185 ? -6.469 33.906 9.82 1 97.19 185 THR B N 1
ATOM 4196 C CA . THR B 1 185 ? -6.773 34.188 8.414 1 97.19 185 THR B CA 1
ATOM 4197 C C . THR B 1 185 ? -7.582 33.031 7.801 1 97.19 185 THR B C 1
ATOM 4199 O O . THR B 1 185 ? -8.539 33.281 7.07 1 97.19 185 THR B O 1
ATOM 4202 N N . TYR B 1 186 ? -7.176 31.828 8.062 1 97.38 186 TYR B N 1
ATOM 4203 C CA . TYR B 1 186 ? -7.762 30.703 7.352 1 97.38 186 TYR B CA 1
ATOM 4204 C C . TYR B 1 186 ? -8.766 29.969 8.234 1 97.38 186 TYR B C 1
ATOM 4206 O O . TYR B 1 186 ? -9.555 29.156 7.738 1 97.38 186 TYR B O 1
ATOM 4214 N N . GLY B 1 187 ? -8.734 30.203 9.523 1 97.12 187 GLY B N 1
ATOM 4215 C CA . GLY B 1 187 ? -9.656 29.516 10.43 1 97.12 187 GLY B CA 1
ATOM 4216 C C . GLY B 1 187 ? -9.305 28.062 10.648 1 97.12 187 GLY B C 1
ATOM 4217 O O . GLY B 1 187 ? -10.172 27.266 11.008 1 97.12 187 GLY B O 1
ATOM 4218 N N . VAL B 1 188 ? -8.086 27.672 10.406 1 97.75 188 VAL B N 1
ATOM 4219 C CA . VAL B 1 188 ? -7.648 26.297 10.594 1 97.75 188 VAL B CA 1
ATOM 4220 C C . VAL B 1 188 ? -7.434 26.016 12.078 1 97.75 188 VAL B C 1
ATOM 4222 O O . VAL B 1 188 ? -6.668 26.719 12.742 1 97.75 188 VAL B O 1
ATOM 4225 N N . PRO B 1 189 ? -8.039 24.984 12.602 1 98.56 189 PRO B N 1
ATOM 4226 C CA . PRO B 1 189 ? -7.996 24.75 14.039 1 98.56 189 PRO B CA 1
ATOM 4227 C C . PRO B 1 189 ? -6.629 24.266 14.516 1 98.56 189 PRO B C 1
ATOM 4229 O O . PRO B 1 189 ? -6.195 24.609 15.617 1 98.56 189 PRO B O 1
ATOM 4232 N N . HIS B 1 190 ? -6.043 23.375 13.742 1 98.88 190 HIS B N 1
ATOM 4233 C CA . HIS B 1 190 ? -4.781 22.766 14.141 1 98.88 190 HIS B CA 1
ATOM 4234 C C . HIS B 1 190 ? -3.697 23.016 13.102 1 98.88 190 HIS B C 1
ATOM 4236 O O . HIS B 1 190 ? -3.965 22.984 11.898 1 98.88 190 HIS B O 1
ATOM 4242 N N . ILE B 1 191 ? -2.473 23.328 13.562 1 98.81 191 ILE B N 1
ATOM 4243 C CA . ILE B 1 191 ? -1.303 23.531 12.719 1 98.81 191 ILE B CA 1
ATOM 4244 C C . ILE B 1 191 ? -0.101 22.797 13.312 1 98.81 191 ILE B C 1
ATOM 4246 O O . ILE B 1 191 ? 0.13 22.859 14.523 1 98.81 191 ILE B O 1
ATOM 4250 N N . ILE B 1 192 ? 0.593 22.047 12.547 1 98.81 192 ILE B N 1
ATOM 4251 C CA . ILE B 1 192 ? 1.924 21.578 12.914 1 98.81 192 ILE B CA 1
ATOM 4252 C C . ILE B 1 192 ? 2.941 22.047 11.883 1 98.81 192 ILE B C 1
ATOM 4254 O O . ILE B 1 192 ? 2.834 21.719 10.695 1 98.81 192 ILE B O 1
ATOM 4258 N N . VAL B 1 193 ? 3.889 22.859 12.258 1 98.12 193 VAL B N 1
ATOM 4259 C CA . VAL B 1 193 ? 5.012 23.25 11.414 1 98.12 193 VAL B CA 1
ATOM 4260 C C . VAL B 1 193 ? 6.145 22.234 11.555 1 98.12 193 VAL B C 1
ATOM 4262 O O . VAL B 1 193 ? 6.746 22.109 12.617 1 98.12 193 VAL B O 1
ATOM 4265 N N . THR B 1 194 ? 6.359 21.672 10.289 1 93.94 194 THR B N 1
ATOM 4266 C CA . THR B 1 194 ? 7.301 20.547 10.312 1 93.94 194 THR B CA 1
ATOM 4267 C C . THR B 1 194 ? 8.719 21.031 10.008 1 93.94 194 THR B C 1
ATOM 4269 O O . THR B 1 194 ? 8.898 22.047 9.328 1 93.94 194 THR B O 1
ATOM 4272 N N . SER B 1 195 ? 9.781 20.703 10.719 1 85.12 195 SER B N 1
ATOM 4273 C CA . SER B 1 195 ? 11.203 20.828 10.414 1 85.12 195 SER B CA 1
ATOM 4274 C C . SER B 1 195 ? 11.68 22.266 10.633 1 85.12 195 SER B C 1
ATOM 4276 O O . SER B 1 195 ? 12.086 22.938 9.68 1 85.12 195 SER B O 1
ATOM 4278 N N . VAL B 1 196 ? 11.711 22.719 11.727 1 87.75 196 VAL B N 1
ATOM 4279 C CA . VAL B 1 196 ? 12.242 24.047 12.062 1 87.75 196 VAL B CA 1
ATOM 4280 C C . VAL B 1 196 ? 13.586 23.891 12.773 1 87.75 196 VAL B C 1
ATOM 4282 O O . VAL B 1 196 ? 13.727 23.047 13.664 1 87.75 196 VAL B O 1
ATOM 4285 N N . GLN B 1 197 ? 14.5 24.625 12.234 1 86.12 197 GLN B N 1
ATOM 4286 C CA . GLN B 1 197 ? 15.75 24.75 12.977 1 86.12 197 GLN B CA 1
ATOM 4287 C C . GLN B 1 197 ? 15.789 26.047 13.773 1 86.12 197 GLN B C 1
ATOM 4289 O O . GLN B 1 197 ? 16.172 27.094 13.25 1 86.12 197 GLN B O 1
ATOM 4294 N N . LEU B 1 198 ? 15.547 25.922 15.016 1 82.62 198 LEU B N 1
ATOM 4295 C CA . LEU B 1 198 ? 15.398 27.109 15.852 1 82.62 198 LEU B CA 1
ATOM 4296 C C . LEU B 1 198 ? 16.734 27.828 16.016 1 82.62 198 LEU B C 1
ATOM 4298 O O . LEU B 1 198 ? 16.766 29.047 16.234 1 82.62 198 LEU B O 1
ATOM 4302 N N . SER B 1 199 ? 17.812 27.031 15.914 1 80.5 199 SER B N 1
ATOM 4303 C CA . SER B 1 199 ? 19.141 27.641 16 1 80.5 199 SER B CA 1
ATOM 4304 C C . SER B 1 199 ? 19.328 28.703 14.93 1 80.5 199 SER B C 1
ATOM 4306 O O . SER B 1 199 ? 20.031 29.703 15.141 1 80.5 199 SER B O 1
ATOM 4308 N N . ASN B 1 200 ? 18.625 28.516 13.953 1 83.69 200 ASN B N 1
ATOM 4309 C CA . ASN B 1 200 ? 18.719 29.453 12.852 1 83.69 200 ASN B CA 1
ATOM 4310 C C . ASN B 1 200 ? 17.797 30.656 13.062 1 83.69 200 ASN B C 1
ATOM 4312 O O . ASN B 1 200 ? 17.844 31.641 12.312 1 83.69 200 ASN B O 1
ATOM 4316 N N . LEU B 1 201 ? 17.047 30.594 14.125 1 83.19 201 LEU B N 1
ATOM 4317 C CA . LEU B 1 201 ? 16.062 31.641 14.391 1 83.19 201 LEU B CA 1
ATOM 4318 C C . LEU B 1 201 ? 16.406 32.375 15.68 1 83.19 201 LEU B C 1
ATOM 4320 O O . LEU B 1 201 ? 15.516 32.938 16.328 1 83.19 201 LEU B O 1
ATOM 4324 N N . GLY B 1 202 ? 17.609 32.25 16.094 1 78.12 202 GLY B N 1
ATOM 4325 C CA . GLY B 1 202 ? 18.094 33.031 17.219 1 78.12 202 GLY B CA 1
ATOM 4326 C C . GLY B 1 202 ? 17.797 32.375 18.562 1 78.12 202 GLY B C 1
ATOM 4327 O O . GLY B 1 202 ? 17.938 33.031 19.609 1 78.12 202 GLY B O 1
ATOM 4328 N N . SER B 1 203 ? 17.359 31.203 18.438 1 77.06 203 SER B N 1
ATOM 4329 C CA . SER B 1 203 ? 17.078 30.484 19.688 1 77.06 203 SER B CA 1
ATOM 4330 C C . SER B 1 203 ? 18.344 29.891 20.297 1 77.06 203 SER B C 1
ATOM 4332 O O . SER B 1 203 ? 19.344 29.688 19.594 1 77.06 203 SER B O 1
ATOM 4334 N N . SER B 1 204 ? 18.297 29.688 21.594 1 77.62 204 SER B N 1
ATOM 4335 C CA . SER B 1 204 ? 19.406 29.078 22.297 1 77.62 204 SER B CA 1
ATOM 4336 C C . SER B 1 204 ? 19.438 27.562 22.078 1 77.62 204 SER B C 1
ATOM 4338 O O . SER B 1 204 ? 20.375 26.891 22.531 1 77.62 204 SER B O 1
ATOM 4340 N N . THR B 1 205 ? 18.516 27.141 21.328 1 78.69 205 THR B N 1
ATOM 4341 C CA . THR B 1 205 ? 18.469 25.719 21.016 1 78.69 205 THR B CA 1
ATOM 4342 C C . THR B 1 205 ? 19.719 25.297 20.25 1 78.69 205 THR B C 1
ATOM 4344 O O . THR B 1 205 ? 20.156 26 19.328 1 78.69 205 THR B O 1
ATOM 4347 N N . PRO B 1 206 ? 20.328 24.203 20.609 1 81.94 206 PRO B N 1
ATOM 4348 C CA . PRO B 1 206 ? 21.547 23.75 19.953 1 81.94 206 PRO B CA 1
ATOM 4349 C C . PRO B 1 206 ? 21.359 23.5 18.453 1 81.94 206 PRO B C 1
ATOM 4351 O O . PRO B 1 206 ? 20.281 23.078 18.031 1 81.94 206 PRO B O 1
ATOM 4354 N N . SER B 1 207 ? 22.312 23.688 17.609 1 80.38 207 SER B N 1
ATOM 4355 C CA . SER B 1 207 ? 22.281 23.531 16.172 1 80.38 207 SER B CA 1
ATOM 4356 C C . SER B 1 207 ? 22.031 22.078 15.781 1 80.38 207 SER B C 1
ATOM 4358 O O . SER B 1 207 ? 21.516 21.797 14.695 1 80.38 207 SER B O 1
ATOM 4360 N N . GLY B 1 208 ? 22.156 21.156 16.609 1 87 208 GLY B N 1
ATOM 4361 C CA . GLY B 1 208 ? 22 19.75 16.297 1 87 208 GLY B CA 1
ATOM 4362 C C . GLY B 1 208 ? 20.578 19.234 16.516 1 87 208 GLY B C 1
ATOM 4363 O O . GLY B 1 208 ? 20.297 18.062 16.266 1 87 208 GLY B O 1
ATOM 4364 N N . LEU B 1 209 ? 19.703 20.281 16.688 1 90.19 209 LEU B N 1
ATOM 4365 C CA . LEU B 1 209 ? 18.328 19.891 16.969 1 90.19 209 LEU B CA 1
ATOM 4366 C C . LEU B 1 209 ? 17.391 20.406 15.891 1 90.19 209 LEU B C 1
ATOM 4368 O O . LEU B 1 209 ? 17.656 21.422 15.258 1 90.19 209 LEU B O 1
ATOM 4372 N N . MET B 1 210 ? 16.375 19.609 15.57 1 92.5 210 MET B N 1
ATOM 4373 C CA . MET B 1 210 ? 15.219 20 14.766 1 92.5 210 MET B CA 1
ATOM 4374 C C . MET B 1 210 ? 13.977 20.109 15.641 1 92.5 210 MET B C 1
ATOM 4376 O O . MET B 1 210 ? 13.781 19.328 16.562 1 92.5 210 MET B O 1
ATOM 4380 N N . THR B 1 211 ? 13.219 21.094 15.352 1 94.81 211 THR B N 1
ATOM 4381 C CA . THR B 1 211 ? 12.047 21.359 16.188 1 94.81 211 THR B CA 1
ATOM 4382 C C . THR B 1 211 ? 10.766 21.25 15.375 1 94.81 211 THR B C 1
ATOM 4384 O O . THR B 1 211 ? 10.711 21.719 14.234 1 94.81 211 THR B O 1
ATOM 4387 N N . VAL B 1 212 ? 9.75 20.562 15.891 1 97.25 212 VAL B N 1
ATOM 4388 C CA . VAL B 1 212 ? 8.375 20.578 15.406 1 97.25 212 VAL B CA 1
ATOM 4389 C C . VAL B 1 212 ? 7.512 21.453 16.312 1 97.25 212 VAL B C 1
ATOM 4391 O O . VAL B 1 212 ? 7.609 21.359 17.547 1 97.25 212 VAL B O 1
ATOM 4394 N N . ILE B 1 213 ? 6.73 22.344 15.742 1 97.62 213 ILE B N 1
ATOM 4395 C CA . ILE B 1 213 ? 5.879 23.234 16.516 1 97.62 213 ILE B CA 1
ATOM 4396 C C . ILE B 1 213 ? 4.414 22.969 16.172 1 97.62 213 ILE B C 1
ATOM 4398 O O . ILE B 1 213 ? 4.051 22.906 14.992 1 97.62 213 ILE B O 1
ATOM 4402 N N . GLY B 1 214 ? 3.611 22.812 17.172 1 98.56 214 GLY B N 1
ATOM 4403 C CA . GLY B 1 214 ? 2.186 22.594 16.9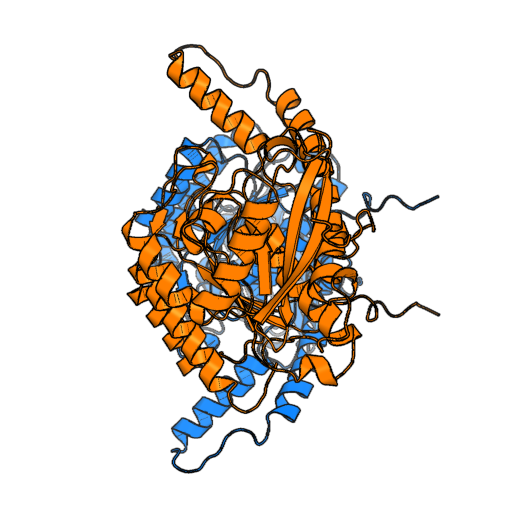69 1 98.56 214 GLY B CA 1
ATOM 4404 C C . GLY B 1 214 ? 1.326 23.625 17.688 1 98.56 214 GLY B C 1
ATOM 4405 O O . GLY B 1 214 ? 1.798 24.312 18.594 1 98.56 214 GLY B O 1
ATOM 4406 N N . SER B 1 215 ? 0.152 23.75 17.219 1 98.75 215 SER B N 1
ATOM 4407 C CA . SER B 1 215 ? -0.799 24.672 17.812 1 98.75 215 SER B CA 1
ATOM 4408 C C . SER B 1 215 ? -2.236 24.203 17.594 1 98.75 215 SER B C 1
ATOM 4410 O O . SER B 1 215 ? -2.596 23.781 16.5 1 98.75 215 SER B O 1
ATOM 4412 N N . THR B 1 216 ? -3.029 24.172 18.594 1 98.75 216 THR B N 1
ATOM 4413 C CA . THR B 1 216 ? -4.484 24.125 18.531 1 98.75 216 THR B CA 1
ATOM 4414 C C . THR B 1 216 ? -5.098 25.453 18.953 1 98.75 216 THR B C 1
ATOM 4416 O O . THR B 1 216 ? -4.703 26.031 19.969 1 98.75 216 THR B O 1
ATOM 4419 N N . VAL B 1 217 ? -6.016 25.922 18.25 1 98.25 217 VAL B N 1
ATOM 4420 C CA . VAL B 1 217 ? -6.578 27.25 18.469 1 98.25 217 VAL B CA 1
ATOM 4421 C C . VAL B 1 217 ? -7.426 27.25 19.734 1 98.25 217 VAL B C 1
ATOM 4423 O O . VAL B 1 217 ? -7.996 26.234 20.109 1 98.25 217 VAL B O 1
ATOM 4426 N N . ARG B 1 218 ? -7.48 28.391 20.438 1 97.25 218 ARG B N 1
ATOM 4427 C CA . ARG B 1 218 ? -8.461 28.656 21.484 1 97.25 218 ARG B CA 1
ATOM 4428 C C . ARG B 1 218 ? -9.75 29.219 20.891 1 97.25 218 ARG B C 1
ATOM 4430 O O . ARG B 1 218 ? -9.812 29.531 19.703 1 97.25 218 ARG B O 1
ATOM 4437 N N . SER B 1 219 ? -10.766 29.297 21.781 1 96.44 219 SER B N 1
ATOM 4438 C CA . SER B 1 219 ? -12.055 29.828 21.359 1 96.44 219 SER B CA 1
ATOM 4439 C C . SER B 1 219 ? -11.93 31.281 20.891 1 96.44 219 SER B C 1
ATOM 4441 O O . SER B 1 219 ? -12.703 31.734 20.047 1 96.44 219 SER B O 1
ATOM 4443 N N . ASP B 1 220 ? -10.875 32 21.375 1 95.44 220 ASP B N 1
ATOM 4444 C CA . ASP B 1 220 ? -10.719 33.406 21.016 1 95.44 220 ASP B CA 1
ATOM 4445 C C . ASP B 1 220 ? -9.812 33.562 19.797 1 95.44 220 ASP B C 1
ATOM 4447 O O . ASP B 1 220 ? -9.461 34.688 19.406 1 95.44 220 ASP B O 1
ATOM 4451 N N . GLY B 1 221 ? -9.352 32.469 19.234 1 94.44 221 GLY B N 1
ATOM 4452 C CA . GLY B 1 221 ? -8.531 32.469 18.031 1 94.44 221 GLY B CA 1
ATOM 4453 C C . GLY B 1 221 ? -7.043 32.5 18.312 1 94.44 221 GLY B C 1
ATOM 4454 O O . GLY B 1 221 ? -6.223 32.375 17.406 1 94.44 221 GLY B O 1
ATOM 4455 N N . SER B 1 222 ? -6.695 32.625 19.594 1 95.75 222 SER B N 1
ATOM 4456 C CA . SER B 1 222 ? -5.281 32.625 19.953 1 95.75 222 SER B CA 1
ATOM 4457 C C . SER B 1 222 ? -4.695 31.203 19.891 1 95.75 222 SER B C 1
ATOM 4459 O O . SER B 1 222 ? -5.41 30.219 20.094 1 95.75 222 SER B O 1
ATOM 4461 N N . PRO B 1 223 ? -3.432 31.156 19.625 1 97.25 223 PRO B N 1
ATOM 4462 C CA . PRO B 1 223 ? -2.799 29.844 19.484 1 97.25 223 PRO B CA 1
ATOM 4463 C C . PRO B 1 223 ? -2.434 29.219 20.828 1 97.25 223 PRO B C 1
ATOM 4465 O O . PRO B 1 223 ? -2.168 29.938 21.797 1 97.25 223 PRO B O 1
ATOM 4468 N N . ARG B 1 224 ? -2.463 27.922 20.969 1 97.88 224 ARG B N 1
ATOM 4469 C CA . ARG B 1 224 ? -1.801 27.125 22 1 97.88 224 ARG B CA 1
ATOM 4470 C C . ARG B 1 224 ? -0.591 26.391 21.438 1 97.88 224 ARG B C 1
ATOM 4472 O O . ARG B 1 224 ? -0.722 25.281 20.906 1 97.88 224 ARG B O 1
ATOM 4479 N N . LEU B 1 225 ? 0.54 27 21.688 1 97.88 225 LEU B N 1
ATOM 4480 C CA . LEU B 1 225 ? 1.749 26.531 21.016 1 97.88 225 LEU B CA 1
ATOM 4481 C C . LEU B 1 225 ? 2.496 25.531 21.891 1 97.88 225 LEU B C 1
ATOM 4483 O O . LEU B 1 225 ? 2.578 25.688 23.109 1 97.88 225 LEU B O 1
ATOM 4487 N N . PHE B 1 226 ? 2.951 24.484 21.312 1 97.81 226 PHE B N 1
ATOM 4488 C CA . PHE B 1 226 ? 3.926 23.562 21.891 1 97.81 226 PHE B CA 1
ATOM 4489 C C . PHE B 1 226 ? 5.027 23.234 20.891 1 97.81 226 PHE B C 1
ATOM 4491 O O . PHE B 1 226 ? 4.895 23.516 19.703 1 97.81 226 PHE B O 1
ATOM 4498 N N . HIS B 1 227 ? 6.109 22.781 21.344 1 96.69 227 HIS B N 1
ATOM 4499 C CA . HIS B 1 227 ? 7.172 22.344 20.453 1 96.69 227 HIS B CA 1
ATOM 4500 C C . HIS B 1 227 ? 7.809 21.047 20.938 1 96.69 227 HIS B C 1
ATOM 4502 O O . HIS B 1 227 ? 7.711 20.703 22.125 1 96.69 227 HIS B O 1
ATOM 4508 N N . VAL B 1 228 ? 8.328 20.297 20.062 1 97.06 228 VAL B N 1
ATOM 4509 C CA . VAL B 1 228 ? 9.102 19.078 20.312 1 97.06 228 VAL B CA 1
ATOM 4510 C C . VAL B 1 228 ? 10.453 19.172 19.609 1 97.06 228 VAL B C 1
ATOM 4512 O O . VAL B 1 228 ? 10.516 19.391 18.406 1 97.06 228 VAL B O 1
ATOM 4515 N N . ASP B 1 229 ? 11.5 19 20.406 1 95 229 ASP B N 1
ATOM 4516 C CA . ASP B 1 229 ? 12.859 19 19.875 1 95 229 ASP B CA 1
ATOM 4517 C C . ASP B 1 229 ? 13.367 17.578 19.641 1 95 229 ASP B C 1
ATOM 4519 O O . ASP B 1 229 ? 13.203 16.719 20.5 1 95 229 ASP B O 1
ATOM 4523 N N . ILE B 1 230 ? 13.906 17.375 18.453 1 95.31 230 ILE B N 1
ATOM 4524 C CA . ILE B 1 230 ? 14.469 16.078 18.125 1 95.31 230 ILE B CA 1
ATOM 4525 C C . ILE B 1 230 ? 15.859 16.25 17.516 1 95.31 230 ILE B C 1
ATOM 4527 O O . ILE B 1 230 ? 16.141 17.266 16.875 1 95.31 230 ILE B O 1
ATOM 4531 N N . PRO B 1 231 ? 16.781 15.32 17.703 1 93.94 231 PRO B N 1
ATOM 4532 C CA . PRO B 1 231 ? 18.078 15.422 17.047 1 93.94 231 PRO B CA 1
ATOM 4533 C C . PRO B 1 231 ? 17.969 15.422 15.523 1 93.94 231 PRO B C 1
ATOM 4535 O O . PRO B 1 231 ? 17.234 14.617 14.953 1 93.94 231 PRO B O 1
ATOM 4538 N N . ALA B 1 232 ? 18.688 16.344 14.938 1 91.31 232 ALA B N 1
ATOM 4539 C CA . ALA B 1 232 ? 18.797 16.328 13.477 1 91.31 232 ALA B CA 1
ATOM 4540 C C . ALA B 1 232 ? 19.688 15.188 13 1 91.31 232 ALA B C 1
ATOM 4542 O O . ALA B 1 232 ? 20.734 14.914 13.602 1 91.31 232 ALA B O 1
ATOM 4543 N N . LEU B 1 233 ? 19.219 14.5 12.086 1 91.06 233 LEU B N 1
ATOM 4544 C CA . LEU B 1 233 ? 20.016 13.414 11.5 1 91.06 233 LEU B CA 1
ATOM 4545 C C . LEU B 1 233 ? 20.688 13.867 10.203 1 91.06 233 LEU B C 1
ATOM 4547 O O . LEU B 1 233 ? 20.047 14.516 9.367 1 91.06 233 LEU B O 1
ATOM 4551 N N . GLU B 1 234 ? 21.922 13.547 10.039 1 87.06 234 GLU B N 1
ATOM 4552 C CA . GLU B 1 234 ? 22.719 13.992 8.891 1 87.06 234 GLU B CA 1
ATOM 4553 C C . GLU B 1 234 ? 22.469 13.094 7.676 1 87.06 234 GLU B C 1
ATOM 4555 O O . GLU B 1 234 ? 23.406 12.461 7.176 1 87.06 234 GLU B O 1
ATOM 4560 N N . CYS B 1 235 ? 21.344 13.094 7.223 1 88.94 235 CYS B N 1
ATOM 4561 C CA . CYS B 1 235 ? 20.953 12.352 6.031 1 88.94 235 CYS B CA 1
ATOM 4562 C C . CYS B 1 235 ? 19.719 12.977 5.383 1 88.94 235 CYS B C 1
ATOM 4564 O O . CYS B 1 235 ? 18.828 13.445 6.078 1 88.94 235 CYS B O 1
ATOM 4566 N N . ASN B 1 236 ? 19.766 13.031 4.152 1 86.5 236 ASN B N 1
ATOM 4567 C CA . ASN B 1 236 ? 18.609 13.492 3.408 1 86.5 236 ASN B CA 1
ATOM 4568 C C . ASN B 1 236 ? 17.656 12.344 3.072 1 86.5 236 ASN B C 1
ATOM 4570 O O . ASN B 1 236 ? 17.969 11.516 2.215 1 86.5 236 ASN B O 1
ATOM 4574 N N . PHE B 1 237 ? 16.562 12.359 3.73 1 92.94 237 PHE B N 1
ATOM 4575 C CA . PHE B 1 237 ? 15.555 11.344 3.48 1 92.94 237 PHE B CA 1
ATOM 4576 C C . PHE B 1 237 ? 14.406 11.922 2.652 1 92.94 237 PHE B C 1
ATOM 4578 O O . PHE B 1 237 ? 14.023 13.078 2.834 1 92.94 237 PHE B O 1
ATOM 4585 N N . ASN B 1 238 ? 13.945 11.18 1.764 1 94.12 238 ASN B N 1
ATOM 4586 C CA . ASN B 1 238 ? 12.703 11.523 1.086 1 94.12 238 ASN B CA 1
ATOM 4587 C C . ASN B 1 238 ? 11.508 10.805 1.717 1 94.12 238 ASN B C 1
ATOM 4589 O O . ASN B 1 238 ? 11.625 9.664 2.162 1 94.12 238 ASN B O 1
ATOM 4593 N N . GLY B 1 239 ? 10.367 11.469 1.82 1 95.5 239 GLY B N 1
ATOM 4594 C CA . GLY B 1 239 ? 9.133 10.828 2.262 1 95.5 239 GLY B CA 1
ATOM 4595 C C . GLY B 1 239 ? 8.883 10.984 3.752 1 95.5 239 GLY B C 1
ATOM 4596 O O . GLY B 1 239 ? 7.875 10.5 4.27 1 95.5 239 GLY B O 1
ATOM 4597 N N . THR B 1 240 ? 9.773 11.703 4.508 1 96.12 240 THR B N 1
ATOM 4598 C CA . THR B 1 240 ? 9.617 11.859 5.949 1 96.12 240 THR B CA 1
ATOM 4599 C C . THR B 1 240 ? 8.352 12.656 6.273 1 96.12 240 THR B C 1
ATOM 4601 O O . THR B 1 240 ? 7.676 12.383 7.262 1 96.12 240 THR B O 1
ATOM 4604 N N . GLY B 1 241 ? 8.078 13.719 5.445 1 96.56 241 GLY B N 1
ATOM 4605 C CA . GLY B 1 241 ? 6.844 14.461 5.637 1 96.56 241 GLY B CA 1
ATOM 4606 C C . GLY B 1 241 ? 5.605 13.609 5.461 1 96.56 241 GLY B C 1
ATOM 4607 O O . GLY B 1 241 ? 4.625 13.766 6.195 1 96.56 241 GLY B O 1
ATOM 4608 N N . ASP B 1 242 ? 5.621 12.734 4.453 1 98 242 ASP B N 1
ATOM 4609 C CA . ASP B 1 242 ? 4.512 11.82 4.219 1 98 242 ASP B CA 1
ATOM 4610 C C . ASP B 1 242 ? 4.336 10.852 5.387 1 98 242 ASP B C 1
ATOM 4612 O O . ASP B 1 242 ? 3.207 10.539 5.777 1 98 242 ASP B O 1
ATOM 4616 N N . MET B 1 243 ? 5.449 10.32 5.891 1 98.5 243 MET B N 1
ATOM 4617 C CA . MET B 1 243 ? 5.402 9.438 7.059 1 98.5 243 MET B CA 1
ATOM 4618 C C . MET B 1 243 ? 4.812 10.172 8.266 1 98.5 243 MET B C 1
ATOM 4620 O O . MET B 1 243 ? 3.984 9.617 8.984 1 98.5 243 MET B O 1
ATOM 4624 N N . PHE B 1 244 ? 5.273 11.43 8.492 1 98.62 244 PHE B N 1
ATOM 4625 C CA . PHE B 1 244 ? 4.77 12.258 9.586 1 98.62 244 PHE B CA 1
ATOM 4626 C C . PHE B 1 244 ? 3.258 12.414 9.492 1 98.62 244 PHE B C 1
ATOM 4628 O O . PHE B 1 244 ? 2.545 12.211 10.477 1 98.62 244 PHE B O 1
ATOM 4635 N N . ALA B 1 245 ? 2.795 12.781 8.32 1 98.81 245 ALA B N 1
ATOM 4636 C CA . ALA B 1 245 ? 1.368 13.008 8.094 1 98.81 245 ALA B CA 1
ATOM 4637 C C . ALA B 1 245 ? 0.565 11.734 8.336 1 98.81 245 ALA B C 1
ATOM 4639 O O . ALA B 1 245 ? -0.477 11.766 9 1 98.81 245 ALA B O 1
ATOM 4640 N N . ALA B 1 246 ? 1.051 10.633 7.793 1 98.81 246 ALA B N 1
ATOM 4641 C CA . ALA B 1 246 ? 0.366 9.352 7.922 1 98.81 246 ALA B CA 1
ATOM 4642 C C . ALA B 1 246 ? 0.273 8.922 9.383 1 98.81 246 ALA B C 1
ATOM 4644 O O . ALA B 1 246 ? -0.786 8.484 9.844 1 98.81 246 ALA B O 1
ATOM 4645 N N . LEU B 1 247 ? 1.37 9 10.109 1 98.75 247 LEU B N 1
ATOM 4646 C CA . LEU B 1 247 ? 1.381 8.656 11.531 1 98.75 247 LEU B CA 1
ATOM 4647 C C . LEU B 1 247 ? 0.433 9.562 12.312 1 98.75 247 LEU B C 1
ATOM 4649 O O . LEU B 1 247 ? -0.23 9.109 13.25 1 98.75 247 LEU B O 1
ATOM 4653 N N . THR B 1 248 ? 0.422 10.828 11.938 1 98.81 248 THR B N 1
ATOM 4654 C CA . THR B 1 248 ? -0.43 11.789 12.633 1 98.81 248 THR B CA 1
ATOM 4655 C C . THR B 1 248 ? -1.899 11.391 12.508 1 98.81 248 THR B C 1
ATOM 4657 O O . THR B 1 248 ? -2.672 11.562 13.453 1 98.81 248 THR B O 1
ATOM 4660 N N . VAL B 1 249 ? -2.322 10.844 11.367 1 98.75 249 VAL B N 1
ATOM 4661 C CA . VAL B 1 249 ? -3.699 10.406 11.172 1 98.75 249 VAL B CA 1
ATOM 4662 C C . VAL B 1 249 ? -4.102 9.445 12.289 1 98.75 249 VAL B C 1
ATOM 4664 O O . VAL B 1 249 ? -5.082 9.672 12.992 1 98.75 249 VAL B O 1
ATOM 4667 N N . ALA B 1 250 ? -3.316 8.43 12.492 1 98.25 250 ALA B N 1
ATOM 4668 C CA . ALA B 1 250 ? -3.652 7.352 13.422 1 98.25 250 ALA B CA 1
ATOM 4669 C C . ALA B 1 250 ? -3.455 7.797 14.867 1 98.25 250 ALA B C 1
ATOM 4671 O O . ALA B 1 250 ? -4.312 7.559 15.719 1 98.25 250 ALA B O 1
ATOM 4672 N N . ARG B 1 251 ? -2.395 8.492 15.148 1 98.38 251 ARG B N 1
ATOM 4673 C CA . ARG B 1 251 ? -2.018 8.797 16.531 1 98.38 251 ARG B CA 1
ATOM 4674 C C . ARG B 1 251 ? -2.865 9.938 17.078 1 98.38 251 ARG B C 1
ATOM 4676 O O . ARG B 1 251 ? -3.164 9.969 18.281 1 98.38 251 ARG B O 1
ATOM 4683 N N . LEU B 1 252 ? -3.209 10.906 16.203 1 98.62 252 LEU B N 1
ATOM 4684 C CA . LEU B 1 252 ? -4.09 11.977 16.672 1 98.62 252 LEU B CA 1
ATOM 4685 C C . LEU B 1 252 ? -5.457 11.414 17.047 1 98.62 252 LEU B C 1
ATOM 4687 O O . LEU B 1 252 ? -5.996 11.766 18.109 1 98.62 252 LEU B O 1
ATOM 4691 N N . ARG B 1 253 ? -6.02 10.602 16.188 1 97.88 253 ARG B N 1
ATOM 4692 C CA . ARG B 1 253 ? -7.305 9.992 16.516 1 97.88 253 ARG B CA 1
ATOM 4693 C C . ARG B 1 253 ? -7.211 9.148 17.781 1 97.88 253 ARG B C 1
ATOM 4695 O O . ARG B 1 253 ? -8.117 9.172 18.625 1 97.88 253 ARG B O 1
ATOM 4702 N N . GLU B 1 254 ? -6.137 8.406 17.922 1 97.5 254 GLU B N 1
ATOM 4703 C CA . GLU B 1 254 ? -5.883 7.652 19.141 1 97.5 254 GLU B CA 1
ATOM 4704 C C . GLU B 1 254 ? -5.914 8.562 20.375 1 97.5 254 GLU B C 1
ATOM 4706 O O . GLU B 1 254 ? -6.555 8.242 21.375 1 97.5 254 GLU B O 1
ATOM 4711 N N . ALA B 1 255 ? -5.238 9.672 20.281 1 97.75 255 ALA B N 1
ATOM 4712 C CA . ALA B 1 255 ? -5.164 10.617 21.391 1 97.75 255 ALA B CA 1
ATOM 4713 C C . ALA B 1 255 ? -6.535 11.211 21.703 1 97.75 255 ALA B C 1
ATOM 4715 O O . ALA B 1 255 ? -6.891 11.406 22.859 1 97.75 255 ALA B O 1
ATOM 4716 N N . VAL B 1 256 ? -7.281 11.531 20.688 1 97.81 256 VAL B N 1
ATOM 4717 C CA . VAL B 1 256 ? -8.617 12.094 20.844 1 97.81 256 VAL B CA 1
ATOM 4718 C C . VAL B 1 256 ? -9.523 11.086 21.547 1 97.81 256 VAL B C 1
ATOM 4720 O O . VAL B 1 256 ? -10.25 11.438 22.484 1 97.81 256 VAL B O 1
ATOM 4723 N N . TYR B 1 257 ? -9.469 9.82 21.156 1 96.38 257 TYR B N 1
ATOM 4724 C CA . TYR B 1 257 ? -10.281 8.766 21.766 1 96.38 257 TYR B CA 1
ATOM 4725 C C . TYR B 1 257 ? -9.898 8.547 23.219 1 96.38 257 TYR B C 1
ATOM 4727 O O . TYR B 1 257 ? -10.758 8.227 24.047 1 96.38 257 TYR B O 1
ATOM 4735 N N . ALA B 1 258 ? -8.68 8.781 23.516 1 94.94 258 ALA B N 1
ATOM 4736 C CA . ALA B 1 258 ? -8.188 8.555 24.875 1 94.94 258 ALA B CA 1
ATOM 4737 C C . ALA B 1 258 ? -8.711 9.625 25.844 1 94.94 258 ALA B C 1
ATOM 4739 O O . ALA B 1 258 ? -8.758 9.406 27.047 1 94.94 258 ALA B O 1
ATOM 4740 N N . THR B 1 259 ? -9.094 10.789 25.375 1 94.25 259 THR B N 1
ATOM 4741 C CA . THR B 1 259 ? -9.562 11.875 26.219 1 94.25 259 THR B CA 1
ATOM 4742 C C . THR B 1 259 ? -11 11.617 26.672 1 94.25 259 THR B C 1
ATOM 4744 O O . THR B 1 259 ? -11.461 12.219 27.641 1 94.25 259 THR B O 1
ATOM 4747 N N . GLY B 1 260 ? -11.781 10.727 25.938 1 89.5 260 GLY B N 1
ATOM 4748 C CA . GLY B 1 260 ? -13.172 10.484 26.266 1 89.5 260 GLY B CA 1
ATOM 4749 C C . GLY B 1 260 ? -14.125 10.828 25.125 1 89.5 260 GLY B C 1
ATOM 4750 O O . GLY B 1 260 ? -13.695 11.328 24.094 1 89.5 260 GLY B O 1
ATOM 4751 N N . PRO B 1 261 ? -15.367 10.633 25.281 1 92.06 261 PRO B N 1
ATOM 4752 C CA . PRO B 1 261 ? -16.344 10.75 24.188 1 92.06 261 PRO B CA 1
ATOM 4753 C C . PRO B 1 261 ? -16.641 12.203 23.828 1 92.06 261 PRO B C 1
ATOM 4755 O O . PRO B 1 261 ? -17 12.5 22.688 1 92.06 261 PRO B O 1
ATOM 4758 N N . THR B 1 262 ? -16.422 13.102 24.734 1 95.06 262 THR B N 1
ATOM 4759 C CA . THR B 1 262 ? -16.781 14.492 24.484 1 95.06 262 THR B CA 1
ATOM 4760 C C . THR B 1 262 ? -15.953 15.062 23.344 1 95.06 262 THR B C 1
ATOM 4762 O O . THR B 1 262 ? -16.5 15.641 22.391 1 95.06 262 THR B O 1
ATOM 4765 N N . LEU B 1 263 ? -14.688 14.875 23.375 1 96.56 263 LEU B N 1
ATOM 4766 C CA . LEU B 1 263 ? -13.812 15.477 22.375 1 96.56 263 LEU B CA 1
ATOM 4767 C C . LEU B 1 263 ? -14.031 14.836 21 1 96.56 263 LEU B C 1
ATOM 4769 O O . LEU B 1 263 ? -14.008 15.531 19.984 1 96.56 263 LEU B O 1
ATOM 4773 N N . ARG B 1 264 ? -14.242 13.508 20.984 1 95.38 264 ARG B N 1
ATOM 4774 C CA . ARG B 1 264 ? -14.383 12.82 19.703 1 95.38 264 ARG B CA 1
ATOM 4775 C C . ARG B 1 264 ? -15.664 13.25 19 1 95.38 264 ARG B C 1
ATOM 4777 O O . ARG B 1 264 ? -15.812 13.039 17.781 1 95.38 264 ARG B O 1
ATOM 4784 N N . ASN B 1 265 ? -16.562 13.844 19.75 1 96.69 265 ASN B N 1
ATOM 4785 C CA . ASN B 1 265 ? -17.812 14.336 19.188 1 96.69 265 ASN B CA 1
ATOM 4786 C C . ASN B 1 265 ? -17.812 15.859 19.062 1 96.69 265 ASN B C 1
ATOM 4788 O O . ASN B 1 265 ? -18.875 16.484 19 1 96.69 265 ASN B O 1
ATOM 4792 N N . THR B 1 266 ? -16.641 16.453 19.109 1 97.19 266 THR B N 1
ATOM 4793 C CA . THR B 1 266 ? -16.453 17.891 18.938 1 97.19 266 THR B CA 1
ATOM 4794 C C . THR B 1 266 ? -15.883 18.188 17.547 1 97.19 266 THR B C 1
ATOM 4796 O O . THR B 1 266 ? -15 17.469 17.062 1 97.19 266 THR B O 1
ATOM 4799 N N . LYS B 1 267 ? -16.453 19.25 16.953 1 96.62 267 LYS B N 1
ATOM 4800 C CA . LYS B 1 267 ? -15.984 19.656 15.625 1 96.62 267 LYS B CA 1
ATOM 4801 C C . LYS B 1 267 ? -14.469 19.828 15.602 1 96.62 267 LYS B C 1
ATOM 4803 O O . LYS B 1 267 ? -13.898 20.469 16.484 1 96.62 267 LYS B O 1
ATOM 4808 N N . SER B 1 268 ? -13.773 19.188 14.695 1 98.06 268 SER B N 1
ATOM 4809 C CA . SER B 1 268 ? -12.336 19.281 14.43 1 98.06 268 SER B CA 1
ATOM 4810 C C . SER B 1 268 ? -11.523 18.828 15.641 1 98.06 268 SER B C 1
ATOM 4812 O O . SER B 1 268 ? -10.328 19.109 15.727 1 98.06 268 SER B O 1
ATOM 4814 N N . TRP B 1 269 ? -12.18 18.266 16.688 1 98.44 269 TRP B N 1
ATOM 4815 C CA . TRP B 1 269 ? -11.523 17.734 17.875 1 98.44 269 TRP B CA 1
ATOM 4816 C C . TRP B 1 269 ? -10.766 18.844 18.609 1 98.44 269 TRP B C 1
ATOM 4818 O O . TRP B 1 269 ? -9.648 18.625 19.094 1 98.44 269 TRP B O 1
ATOM 4828 N N . VAL B 1 270 ? -11.305 20.047 18.656 1 98.5 270 VAL B N 1
ATOM 4829 C CA . VAL B 1 270 ? -10.672 21.141 19.375 1 98.5 270 VAL B CA 1
ATOM 4830 C C . VAL B 1 270 ? -10.938 20.984 20.875 1 98.5 270 VAL B C 1
ATOM 4832 O O . VAL B 1 270 ? -12.094 20.953 21.312 1 98.5 270 VAL B O 1
ATOM 4835 N N . SER B 1 271 ? -9.914 20.938 21.656 1 98.12 271 SER B N 1
ATOM 4836 C CA . SER B 1 271 ? -10.008 20.797 23.109 1 98.12 271 SER B CA 1
ATOM 4837 C C . SER B 1 271 ? -10.508 22.078 23.766 1 98.12 271 SER B C 1
ATOM 4839 O O . SER B 1 271 ? -10.344 23.172 23.203 1 98.12 271 SER B O 1
ATOM 4841 N N . PRO B 1 272 ? -11.07 21.922 24.953 1 97.5 272 PRO B N 1
ATOM 4842 C CA . PRO B 1 272 ? -11.438 23.125 25.719 1 97.5 272 PRO B CA 1
ATOM 4843 C C . PRO B 1 272 ? -10.234 24.016 26.031 1 97.5 272 PRO B C 1
ATOM 4845 O O . PRO B 1 272 ? -9.102 23.531 26.125 1 97.5 272 PRO B O 1
ATOM 4848 N N . ASP B 1 273 ? -10.516 25.266 26.281 1 97.75 273 ASP B N 1
ATOM 4849 C CA . ASP B 1 273 ? -9.477 26.281 26.406 1 97.75 273 ASP B CA 1
ATOM 4850 C C . ASP B 1 273 ? -8.586 26 27.609 1 97.75 273 ASP B C 1
ATOM 4852 O O . ASP B 1 273 ? -7.441 26.453 27.672 1 97.75 273 ASP B O 1
ATOM 4856 N N . ASP B 1 274 ? -9.07 25.25 28.578 1 96.88 274 ASP B N 1
ATOM 4857 C CA . ASP B 1 274 ? -8.336 25.031 29.828 1 96.88 274 ASP B CA 1
ATOM 4858 C C . ASP B 1 274 ? -7.309 23.922 29.672 1 96.88 274 ASP B C 1
ATOM 4860 O O . ASP B 1 274 ? -6.484 23.688 30.547 1 96.88 274 ASP B O 1
ATOM 4864 N N . VAL B 1 275 ? -7.363 23.234 28.547 1 97.5 275 VAL B N 1
ATOM 4865 C CA . VAL B 1 275 ? -6.367 22.203 28.297 1 97.5 275 VAL B CA 1
ATOM 4866 C C . VAL B 1 275 ? -5.039 22.844 27.906 1 97.5 275 VAL B C 1
ATOM 4868 O O . VAL B 1 275 ? -4.977 23.641 26.953 1 97.5 275 VAL B O 1
ATOM 4871 N N . SER B 1 276 ? -3.975 22.562 28.656 1 97.31 276 SER B N 1
ATOM 4872 C CA . SER B 1 276 ? -2.66 23.125 28.391 1 97.31 276 SER B CA 1
ATOM 4873 C C . SER B 1 276 ? -2.092 22.625 27.062 1 97.31 276 SER B C 1
ATOM 4875 O O . SER B 1 276 ? -2.408 21.531 26.625 1 97.31 276 SER B O 1
ATOM 4877 N N . PRO B 1 277 ? -1.231 23.422 26.422 1 97.88 277 PRO B N 1
ATOM 4878 C CA . PRO B 1 277 ? -0.681 23.047 25.109 1 97.88 277 PRO B CA 1
ATOM 4879 C C . PRO B 1 277 ? -0.033 21.672 25.109 1 97.88 277 PRO B C 1
ATOM 4881 O O . PRO B 1 277 ? -0.218 20.891 24.172 1 97.88 277 PRO B O 1
ATOM 4884 N N . THR B 1 278 ? 0.641 21.266 26.172 1 98.25 278 THR B N 1
ATOM 4885 C CA . THR B 1 278 ? 1.399 20.016 26.203 1 98.25 278 THR B CA 1
ATOM 4886 C C . THR B 1 278 ? 0.478 18.828 26.453 1 98.25 278 THR B C 1
ATOM 4888 O O . THR B 1 278 ? 0.879 17.688 26.281 1 98.25 278 THR B O 1
ATOM 4891 N N . GLU B 1 279 ? -0.769 19.125 26.828 1 98 279 GLU B N 1
ATOM 4892 C CA . GLU B 1 279 ? -1.724 18.062 27.125 1 98 279 GLU B CA 1
ATOM 4893 C C . GLU B 1 279 ? -2.727 17.891 25.984 1 98 279 GLU B C 1
ATOM 4895 O O . GLU B 1 279 ? -3.584 17.016 26.047 1 98 279 GLU B O 1
ATOM 4900 N N . LEU B 1 280 ? -2.574 18.719 25.016 1 98.38 280 LEU B N 1
ATOM 4901 C CA . LEU B 1 280 ? -3.434 18.609 23.844 1 98.38 280 LEU B CA 1
ATOM 4902 C C . LEU B 1 280 ? -3.244 17.25 23.156 1 98.38 280 LEU B C 1
ATOM 4904 O O . LEU B 1 280 ? -2.127 16.734 23.109 1 98.38 280 LEU B O 1
ATOM 4908 N N . PRO B 1 281 ? -4.34 16.656 22.609 1 98.56 281 PRO B N 1
ATOM 4909 C CA . PRO B 1 281 ? -4.18 15.438 21.797 1 98.56 281 PRO B CA 1
ATOM 4910 C C . PRO B 1 281 ? -3.143 15.602 20.688 1 98.56 281 PRO B C 1
ATOM 4912 O O . PRO B 1 281 ? -2.406 14.656 20.391 1 98.56 281 PRO B O 1
ATOM 4915 N N . LEU B 1 282 ? -3.111 16.781 20.062 1 98.81 282 LEU B N 1
ATOM 4916 C CA . LEU B 1 282 ? -2.143 17.062 19 1 98.81 282 LEU B CA 1
ATOM 4917 C C . LEU B 1 282 ? -0.716 16.922 19.516 1 98.81 282 LEU B C 1
ATOM 4919 O O . LEU B 1 282 ? 0.147 16.359 18.828 1 98.81 282 LEU B O 1
ATOM 4923 N N . ALA B 1 283 ? -0.436 17.391 20.703 1 98.75 283 ALA B N 1
ATOM 4924 C CA . ALA B 1 283 ? 0.89 17.297 21.312 1 98.75 283 ALA B CA 1
ATOM 4925 C C . ALA B 1 283 ? 1.249 15.836 21.625 1 98.75 283 ALA B C 1
ATOM 4927 O O . ALA B 1 283 ? 2.346 15.383 21.297 1 98.75 283 ALA B O 1
ATOM 4928 N N . LYS B 1 284 ? 0.293 15.156 22.266 1 98.12 284 LYS B N 1
ATOM 4929 C CA . LYS B 1 284 ? 0.524 13.758 22.609 1 98.12 284 LYS B CA 1
ATOM 4930 C C . LYS B 1 284 ? 0.78 12.906 21.375 1 98.12 284 LYS B C 1
ATOM 4932 O O . LYS B 1 284 ? 1.652 12.039 21.375 1 98.12 284 LYS B O 1
ATOM 4937 N N . SER B 1 285 ? -0.007 13.148 20.344 1 98.31 285 SER B N 1
ATOM 4938 C CA . SER B 1 285 ? 0.191 12.422 19.094 1 98.31 285 SER B CA 1
ATOM 4939 C C . SER B 1 285 ? 1.556 12.727 18.484 1 98.31 285 SER B C 1
ATOM 4941 O O . SER B 1 285 ? 2.223 11.836 17.969 1 98.31 285 SER B O 1
ATOM 4943 N N . THR B 1 286 ? 1.987 14 18.516 1 98.62 286 THR B N 1
ATOM 4944 C CA . THR B 1 286 ? 3.258 14.422 17.922 1 98.62 286 THR B CA 1
ATOM 4945 C C . THR B 1 286 ? 4.426 13.711 18.609 1 98.62 286 THR B C 1
ATOM 4947 O O . THR B 1 286 ? 5.387 13.32 17.938 1 98.62 286 THR B O 1
ATOM 4950 N N . GLU B 1 287 ? 4.344 13.484 19.938 1 98.44 287 GLU B N 1
ATOM 4951 C CA . GLU B 1 287 ? 5.371 12.766 20.672 1 98.44 287 GLU B CA 1
ATOM 4952 C C . GLU B 1 287 ? 5.559 11.352 20.125 1 98.44 287 GLU B C 1
ATOM 4954 O O . GLU B 1 287 ? 6.688 10.922 19.859 1 98.44 287 GLU B O 1
ATOM 4959 N N . LYS B 1 288 ? 4.488 10.672 19.938 1 97.94 288 LYS B N 1
ATOM 4960 C CA . LYS B 1 288 ? 4.535 9.297 19.438 1 97.94 288 LYS B CA 1
ATOM 4961 C C . LYS B 1 288 ? 5.016 9.242 18 1 97.94 288 LYS B C 1
ATOM 4963 O O . LYS B 1 288 ? 5.797 8.367 17.625 1 97.94 288 LYS B O 1
ATOM 4968 N N . VAL B 1 289 ? 4.492 10.203 17.188 1 98.38 289 VAL B N 1
ATOM 4969 C CA . VAL B 1 289 ? 4.848 10.266 15.773 1 98.38 289 VAL B CA 1
ATOM 4970 C C . VAL B 1 289 ? 6.359 10.414 15.625 1 98.38 289 VAL B C 1
ATOM 4972 O O . VAL B 1 289 ? 7 9.648 14.906 1 98.38 289 VAL B O 1
ATOM 4975 N N . LEU B 1 290 ? 6.91 11.375 16.359 1 98.31 290 LEU B N 1
ATOM 4976 C CA . LEU B 1 290 ? 8.336 11.672 16.234 1 98.31 290 LEU B CA 1
ATOM 4977 C C . LEU B 1 290 ? 9.18 10.531 16.781 1 98.31 290 LEU B C 1
ATOM 4979 O O . LEU B 1 290 ? 10.273 10.258 16.281 1 98.31 290 LEU B O 1
ATOM 4983 N N . SER B 1 291 ? 8.688 9.859 17.797 1 98.44 291 SER B N 1
ATOM 4984 C CA . SER B 1 291 ? 9.398 8.711 18.344 1 98.44 291 SER B CA 1
ATOM 4985 C C . SER B 1 29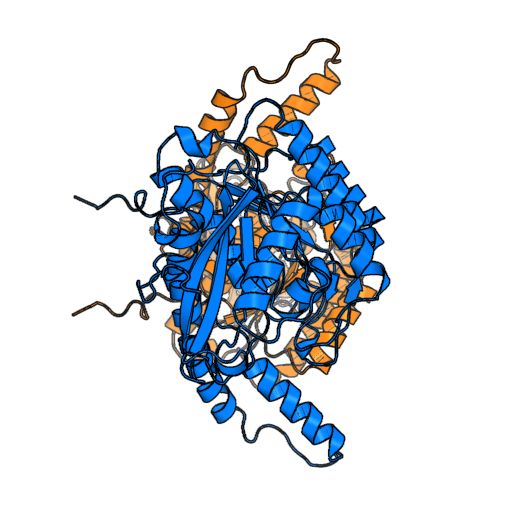1 ? 9.492 7.578 17.328 1 98.44 291 SER B C 1
ATOM 4987 O O . SER B 1 291 ? 10.555 6.98 17.156 1 98.44 291 SER B O 1
ATOM 4989 N N . SER B 1 292 ? 8.375 7.281 16.672 1 98.31 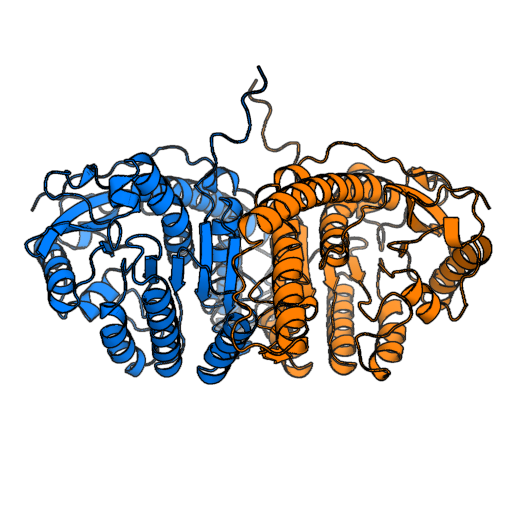292 SER B N 1
ATOM 4990 C CA . SER B 1 292 ? 8.375 6.27 15.625 1 98.31 292 SER B CA 1
ATOM 4991 C C . SER B 1 292 ? 9.32 6.645 14.5 1 98.31 292 SER B C 1
ATOM 4993 O O . SER B 1 292 ? 10.141 5.828 14.07 1 98.31 292 SER B O 1
ATOM 4995 N N . MET B 1 293 ? 9.195 7.887 14.031 1 97.75 293 MET B N 1
ATOM 4996 C CA . MET B 1 293 ? 9.984 8.344 12.891 1 97.75 293 MET B CA 1
ATOM 4997 C C . MET B 1 293 ? 11.477 8.297 13.211 1 97.75 293 MET B C 1
ATOM 4999 O O . MET B 1 293 ? 12.273 7.828 12.398 1 97.75 293 MET B O 1
ATOM 5003 N N . HIS B 1 294 ? 11.805 8.797 14.391 1 97.44 294 HIS B N 1
ATOM 5004 C CA . HIS B 1 294 ? 13.211 8.836 14.766 1 97.44 294 HIS B CA 1
ATOM 5005 C C . HIS B 1 294 ? 13.82 7.438 14.781 1 97.44 294 HIS B C 1
ATOM 5007 O O . HIS B 1 294 ? 14.922 7.23 14.258 1 97.44 294 HIS B O 1
ATOM 5013 N N . SER B 1 295 ? 13.156 6.488 15.375 1 98.06 295 SER B N 1
ATOM 5014 C CA . SER B 1 295 ? 13.625 5.109 15.438 1 98.06 295 SER B CA 1
ATOM 5015 C C . SER B 1 295 ? 13.836 4.539 14.039 1 98.06 295 SER B C 1
ATOM 5017 O O . SER B 1 295 ? 14.867 3.926 13.758 1 98.06 295 SER B O 1
ATOM 5019 N N . ILE B 1 296 ? 12.906 4.742 13.156 1 98.12 296 ILE B N 1
ATOM 5020 C CA . ILE B 1 296 ? 12.953 4.188 11.805 1 98.12 296 ILE B CA 1
ATOM 5021 C C . ILE B 1 296 ? 14.078 4.848 11.016 1 98.12 296 ILE B C 1
ATOM 5023 O O . ILE B 1 296 ? 14.805 4.18 10.273 1 98.12 296 ILE B O 1
ATOM 5027 N N . LEU B 1 297 ? 14.203 6.184 11.148 1 97.94 297 LEU B N 1
ATOM 5028 C CA . LEU B 1 297 ? 15.227 6.906 10.398 1 97.94 297 LEU B CA 1
ATOM 5029 C C . LEU B 1 297 ? 16.625 6.504 10.859 1 97.94 297 LEU B C 1
ATOM 5031 O O . LEU B 1 297 ? 17.547 6.422 10.047 1 97.94 297 LEU B O 1
ATOM 5035 N N . LEU B 1 298 ? 16.812 6.246 12.203 1 97.5 298 LEU B N 1
ATOM 5036 C CA . LEU B 1 298 ? 18.094 5.742 12.688 1 97.5 298 LEU B CA 1
ATOM 5037 C C . LEU B 1 298 ? 18.422 4.391 12.062 1 97.5 298 LEU B C 1
ATOM 5039 O O . LEU B 1 298 ? 19.547 4.16 11.625 1 97.5 298 LEU B O 1
ATOM 5043 N N . LYS B 1 299 ? 17.438 3.508 12.031 1 97.56 299 LYS B N 1
ATOM 5044 C CA . LYS B 1 299 ? 17.625 2.201 11.414 1 97.56 299 LYS B CA 1
ATOM 5045 C C . LYS B 1 299 ? 17.906 2.34 9.914 1 97.56 299 LYS B C 1
ATOM 5047 O O . LYS B 1 299 ? 18.672 1.56 9.344 1 97.56 299 LYS B O 1
ATOM 5052 N N . THR B 1 300 ? 17.25 3.311 9.266 1 98 300 THR B N 1
ATOM 5053 C CA . THR B 1 300 ? 17.469 3.586 7.855 1 98 300 THR B CA 1
ATOM 5054 C C . THR B 1 300 ? 18.922 4.027 7.609 1 98 300 THR B C 1
ATOM 5056 O O . THR B 1 300 ? 19.547 3.617 6.629 1 98 300 THR B O 1
ATOM 5059 N N . MET B 1 301 ? 19.438 4.887 8.469 1 97.62 301 MET B N 1
ATOM 5060 C CA . MET B 1 301 ? 20.812 5.352 8.344 1 97.62 301 MET B CA 1
ATOM 5061 C C . MET B 1 301 ? 21.797 4.191 8.461 1 97.62 301 MET B C 1
ATOM 5063 O O . MET B 1 301 ? 22.797 4.137 7.738 1 97.62 301 MET B O 1
ATOM 5067 N N . GLU B 1 302 ? 21.531 3.279 9.375 1 97.44 302 GLU B N 1
ATOM 5068 C CA . GLU B 1 302 ? 22.359 2.086 9.5 1 97.44 302 GLU B CA 1
ATOM 5069 C C . GLU B 1 302 ? 22.375 1.279 8.211 1 97.44 302 GLU B C 1
ATOM 5071 O O . GLU B 1 302 ? 23.422 0.872 7.73 1 97.44 302 GLU B O 1
ATOM 5076 N N . SER B 1 303 ? 21.203 1.064 7.703 1 96.25 303 SER B N 1
ATOM 5077 C CA . SER B 1 303 ? 21.078 0.309 6.465 1 96.25 303 SER B CA 1
ATOM 5078 C C . SER B 1 303 ? 21.766 1.026 5.309 1 96.25 303 SER B C 1
ATOM 5080 O O . SER B 1 303 ? 22.344 0.384 4.426 1 96.25 303 SER B O 1
ATOM 5082 N N . ARG B 1 304 ? 21.625 2.354 5.277 1 97 304 ARG B N 1
ATOM 5083 C CA . ARG B 1 304 ? 22.25 3.166 4.238 1 97 304 ARG B CA 1
ATOM 5084 C C . ARG B 1 304 ? 23.766 2.969 4.227 1 97 304 ARG B C 1
ATOM 5086 O O . ARG B 1 304 ? 24.359 2.824 3.164 1 97 304 ARG B O 1
ATOM 5093 N N . GLU B 1 305 ? 24.344 2.947 5.391 1 96.5 305 GLU B N 1
ATOM 5094 C CA . GLU B 1 305 ? 25.797 2.764 5.492 1 96.5 305 GLU B CA 1
ATOM 5095 C C . GLU B 1 305 ? 26.219 1.397 4.957 1 96.5 305 GLU B C 1
ATOM 5097 O O . GLU B 1 305 ? 27.203 1.287 4.234 1 96.5 305 GLU B O 1
ATOM 5102 N N . VAL B 1 306 ? 25.516 0.441 5.305 1 96.44 306 VAL B N 1
ATOM 5103 C CA . VAL B 1 306 ? 25.797 -0.914 4.844 1 96.44 306 VAL B CA 1
ATOM 5104 C C . VAL B 1 306 ? 25.672 -0.983 3.324 1 96.44 306 VAL B C 1
ATOM 5106 O O . VAL B 1 306 ? 26.531 -1.554 2.652 1 96.44 306 VAL B O 1
ATOM 5109 N N . GLU B 1 307 ? 24.625 -0.401 2.809 1 95.12 307 GLU B N 1
ATOM 5110 C CA . GLU B 1 307 ? 24.391 -0.427 1.369 1 95.12 307 GLU B CA 1
ATOM 5111 C C . GLU B 1 307 ? 25.469 0.34 0.612 1 95.12 307 GLU B C 1
ATOM 5113 O O . GLU B 1 307 ? 25.922 -0.099 -0.446 1 95.12 307 GLU B O 1
ATOM 5118 N N . LEU B 1 308 ? 25.828 1.479 1.109 1 95.81 308 LEU B N 1
ATOM 5119 C CA . LEU B 1 308 ? 26.859 2.283 0.462 1 95.81 308 LEU B CA 1
ATOM 5120 C C . LEU B 1 308 ? 28.188 1.542 0.434 1 95.81 308 LEU B C 1
ATOM 5122 O O . LEU B 1 308 ? 28.922 1.594 -0.563 1 95.81 308 LEU B O 1
ATOM 5126 N N . ALA B 1 309 ? 28.484 0.842 1.512 1 96.06 309 ALA B N 1
ATOM 5127 C CA . ALA B 1 309 ? 29.719 0.058 1.567 1 96.06 309 ALA B CA 1
ATOM 5128 C C . ALA B 1 309 ? 29.672 -1.112 0.589 1 96.06 309 ALA B C 1
ATOM 5130 O O . ALA B 1 309 ? 30.656 -1.39 -0.106 1 96.06 309 ALA B O 1
ATOM 5131 N N . ALA B 1 310 ? 28.562 -1.716 0.478 1 94 310 ALA B N 1
ATOM 5132 C CA . ALA B 1 310 ? 28.406 -2.904 -0.355 1 94 310 ALA B CA 1
ATOM 5133 C C . ALA B 1 310 ? 28.469 -2.549 -1.837 1 94 310 ALA B C 1
ATOM 5135 O O . ALA B 1 310 ? 28.844 -3.381 -2.666 1 94 310 ALA B O 1
ATOM 5136 N N . THR B 1 311 ? 28.172 -1.272 -2.174 1 93.44 311 THR B N 1
ATOM 5137 C CA . THR B 1 311 ? 28.062 -0.899 -3.58 1 93.44 311 THR B CA 1
ATOM 5138 C C . THR B 1 311 ? 29.203 0.044 -3.977 1 93.44 311 THR B C 1
ATOM 5140 O O . THR B 1 311 ? 29.188 0.618 -5.066 1 93.44 311 THR B O 1
ATOM 5143 N N . ALA B 1 312 ? 30.203 0.388 -3.174 1 89.5 312 ALA B N 1
ATOM 5144 C CA . ALA B 1 312 ? 31.266 1.37 -3.359 1 89.5 312 ALA B CA 1
ATOM 5145 C C . ALA B 1 312 ? 32 1.141 -4.676 1 89.5 312 ALA B C 1
ATOM 5147 O O . ALA B 1 312 ? 32.406 2.096 -5.348 1 89.5 312 ALA B O 1
ATOM 5148 N N . ASN B 1 313 ? 32.188 -0.063 -5.219 1 87.81 313 ASN B N 1
ATOM 5149 C CA . ASN B 1 313 ? 33 -0.326 -6.402 1 87.81 313 ASN B CA 1
ATOM 5150 C C . ASN B 1 313 ? 32.156 -0.956 -7.52 1 87.81 313 ASN B C 1
ATOM 5152 O O . ASN B 1 313 ? 32.719 -1.652 -8.383 1 87.81 313 ASN B O 1
ATOM 5156 N N . THR B 1 314 ? 30.938 -0.552 -7.422 1 88.25 314 THR B N 1
ATOM 5157 C CA . THR B 1 314 ? 30.094 -1.198 -8.414 1 88.25 314 THR B CA 1
ATOM 5158 C C . THR B 1 314 ? 29.953 -0.333 -9.664 1 88.25 314 THR B C 1
ATOM 5160 O O . THR B 1 314 ? 29.5 -0.805 -10.703 1 88.25 314 THR B O 1
ATOM 5163 N N . ILE B 1 315 ? 30.391 0.963 -9.609 1 91.38 315 ILE B N 1
ATOM 5164 C CA . ILE B 1 315 ? 30.281 1.845 -10.773 1 91.38 315 ILE B CA 1
ATOM 5165 C C . ILE B 1 315 ? 31.594 1.82 -11.562 1 91.38 315 ILE B C 1
ATOM 5167 O O . ILE B 1 315 ? 32.625 2.27 -11.07 1 91.38 315 ILE B O 1
ATOM 5171 N N . ASP B 1 316 ? 31.547 1.29 -12.695 1 90.19 316 ASP B N 1
ATOM 5172 C CA . ASP B 1 316 ? 32.688 1.312 -13.609 1 90.19 316 ASP B CA 1
ATOM 5173 C C . ASP B 1 316 ? 32.781 2.656 -14.328 1 90.19 316 ASP B C 1
ATOM 5175 O O . ASP B 1 316 ? 31.938 2.988 -15.164 1 90.19 316 ASP B O 1
ATOM 5179 N N . PRO B 1 317 ? 33.781 3.379 -14.039 1 91.19 317 PRO B N 1
ATOM 5180 C CA . PRO B 1 317 ? 33.875 4.715 -14.633 1 91.19 317 PRO B CA 1
ATOM 5181 C C . PRO B 1 317 ? 34.281 4.672 -16.109 1 91.19 317 PRO B C 1
ATOM 5183 O O . PRO B 1 317 ? 34.25 5.703 -16.781 1 91.19 317 PRO B O 1
ATOM 5186 N N . THR B 1 318 ? 34.656 3.539 -16.516 1 91.62 318 THR B N 1
ATOM 5187 C CA . THR B 1 318 ? 35.156 3.453 -17.875 1 91.62 318 THR B CA 1
ATOM 5188 C C . THR B 1 318 ? 34.094 3.916 -18.875 1 91.62 318 THR B C 1
ATOM 5190 O O . THR B 1 318 ? 32.969 3.414 -18.875 1 91.62 318 THR B O 1
ATOM 5193 N N . GLY B 1 319 ? 34.469 4.848 -19.656 1 92.75 319 GLY B N 1
ATOM 5194 C CA . GLY B 1 319 ? 33.625 5.32 -20.719 1 92.75 319 GLY B CA 1
ATOM 5195 C C . GLY B 1 319 ? 32.594 6.344 -20.266 1 92.75 319 GLY B C 1
ATOM 5196 O O . GLY B 1 319 ? 31.766 6.809 -21.047 1 92.75 319 GLY B O 1
ATOM 5197 N N . LEU B 1 320 ? 32.656 6.723 -19 1 93.12 320 LEU B N 1
ATOM 5198 C CA . LEU B 1 320 ? 31.688 7.691 -18.469 1 93.12 320 LEU B CA 1
ATOM 5199 C C . LEU B 1 320 ? 32.344 9.062 -18.312 1 93.12 320 LEU B C 1
ATOM 5201 O O . LEU B 1 320 ? 33.5 9.172 -17.938 1 93.12 320 LEU B O 1
ATOM 5205 N N . THR B 1 321 ? 31.547 10.047 -18.672 1 96.31 321 THR B N 1
ATOM 5206 C CA . THR B 1 321 ? 31.969 11.414 -18.359 1 96.31 321 THR B CA 1
ATOM 5207 C C . THR B 1 321 ? 31.875 11.68 -16.859 1 96.31 321 THR B C 1
ATOM 5209 O O . THR B 1 321 ? 31.266 10.906 -16.125 1 96.31 321 THR B O 1
ATOM 5212 N N . GLU B 1 322 ? 32.5 12.75 -16.438 1 94.81 322 GLU B N 1
ATOM 5213 C CA . GLU B 1 322 ? 32.438 13.141 -15.039 1 94.81 322 GLU B CA 1
ATOM 5214 C C . GLU B 1 322 ? 30.984 13.391 -14.602 1 94.81 322 GLU B C 1
ATOM 5216 O O . GLU B 1 322 ? 30.594 13.031 -13.492 1 94.81 322 GLU B O 1
ATOM 5221 N N . GLU B 1 323 ? 30.266 13.984 -15.453 1 95.62 323 GLU B N 1
ATOM 5222 C CA . GLU B 1 323 ? 28.859 14.266 -15.164 1 95.62 323 GLU B CA 1
ATOM 5223 C C . GLU B 1 323 ? 28.062 12.977 -15.016 1 95.62 323 GLU B C 1
ATOM 5225 O O . GLU B 1 323 ? 27.219 12.875 -14.133 1 95.62 323 GLU B O 1
ATOM 5230 N N . GLN B 1 324 ? 28.344 12.086 -15.914 1 94.75 324 GLN B N 1
ATOM 5231 C CA . GLN B 1 324 ? 27.672 10.797 -15.859 1 94.75 324 GLN B CA 1
ATOM 5232 C C . GLN B 1 324 ? 28.031 10.031 -14.594 1 94.75 324 GLN B C 1
ATOM 5234 O O . GLN B 1 324 ? 27.188 9.375 -13.984 1 94.75 324 GLN B O 1
ATOM 5239 N N . LEU B 1 325 ? 29.25 10.125 -14.211 1 95.12 325 LEU B N 1
ATOM 5240 C CA . LEU B 1 325 ? 29.719 9.461 -13 1 95.12 325 LEU B CA 1
ATOM 5241 C C . LEU B 1 325 ? 29.062 10.062 -11.758 1 95.12 325 LEU B C 1
ATOM 5243 O O . LEU B 1 325 ? 28.656 9.336 -10.852 1 95.12 325 LEU B O 1
ATOM 5247 N N . GLN B 1 326 ? 29 11.359 -11.719 1 95.69 326 GLN B N 1
ATOM 5248 C CA . GLN B 1 326 ? 28.375 12.047 -10.602 1 95.69 326 GLN B CA 1
ATOM 5249 C C . GLN B 1 326 ? 26.891 11.695 -10.508 1 95.69 326 GLN B C 1
ATOM 5251 O O . GLN B 1 326 ? 26.344 11.555 -9.414 1 95.69 326 GLN B O 1
ATOM 5256 N N . PHE B 1 327 ? 26.281 11.617 -11.625 1 96.56 327 PHE B N 1
ATOM 5257 C CA . PHE B 1 327 ? 24.875 11.266 -11.656 1 96.56 327 PHE B CA 1
ATOM 5258 C C . PHE B 1 327 ? 24.641 9.844 -11.164 1 96.56 327 PHE B C 1
ATOM 5260 O O . PHE B 1 327 ? 23.734 9.586 -10.383 1 96.56 327 PHE B O 1
ATOM 5267 N N . ARG B 1 328 ? 25.484 8.953 -11.547 1 95.62 328 ARG B N 1
ATOM 5268 C CA . ARG B 1 328 ? 25.391 7.57 -11.086 1 95.62 328 ARG B CA 1
ATOM 5269 C C . ARG B 1 328 ? 25.609 7.48 -9.578 1 95.62 328 ARG B C 1
ATOM 5271 O O . ARG B 1 328 ? 24.953 6.676 -8.906 1 95.62 328 ARG B O 1
ATOM 5278 N N . GLU B 1 329 ? 26.516 8.258 -9.125 1 95.88 329 GLU B N 1
ATOM 5279 C CA . GLU B 1 329 ? 26.766 8.305 -7.691 1 95.88 329 GLU B CA 1
ATOM 5280 C C . GLU B 1 329 ? 25.562 8.867 -6.941 1 95.88 329 GLU B C 1
ATOM 5282 O O . GLU B 1 329 ? 25.219 8.383 -5.859 1 95.88 329 GLU B O 1
ATOM 5287 N N . HIS B 1 330 ? 24.938 9.844 -7.492 1 96.56 330 HIS B N 1
ATOM 5288 C CA . HIS B 1 330 ? 23.719 10.414 -6.902 1 96.56 330 HIS B CA 1
ATOM 5289 C C . HIS B 1 330 ? 22.625 9.367 -6.801 1 96.56 330 HIS B C 1
ATOM 5291 O O . HIS B 1 330 ? 21.953 9.258 -5.77 1 96.56 330 HIS B O 1
ATOM 5297 N N . LEU B 1 331 ? 22.453 8.625 -7.922 1 97.12 331 LEU B N 1
ATOM 5298 C CA . LEU B 1 331 ? 21.438 7.582 -7.93 1 97.12 331 LEU B CA 1
ATOM 5299 C C . LEU B 1 331 ? 21.734 6.535 -6.859 1 97.12 331 LEU B C 1
ATOM 5301 O O . LEU B 1 331 ? 20.828 6.121 -6.129 1 97.12 331 LEU B O 1
ATOM 5305 N N . ARG B 1 332 ? 23.016 6.137 -6.75 1 96.62 332 ARG B N 1
ATOM 5306 C CA . ARG B 1 332 ? 23.438 5.145 -5.766 1 96.62 332 ARG B CA 1
ATOM 5307 C C . ARG B 1 332 ? 23.15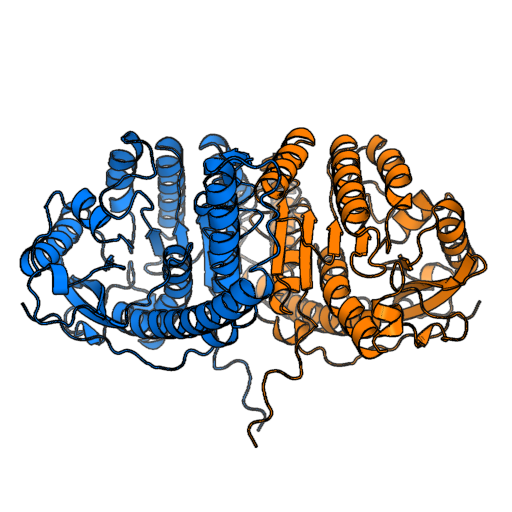6 5.629 -4.344 1 96.62 332 ARG B C 1
ATOM 5309 O O . ARG B 1 332 ? 22.625 4.883 -3.523 1 96.62 332 ARG B O 1
ATOM 5316 N N . ARG B 1 333 ? 23.453 6.859 -4.07 1 96.62 333 ARG B N 1
ATOM 5317 C CA . ARG B 1 333 ? 23.281 7.426 -2.738 1 96.62 333 ARG B CA 1
ATOM 5318 C C . ARG B 1 333 ? 21.797 7.625 -2.412 1 96.62 333 ARG B C 1
ATOM 5320 O O . ARG B 1 333 ? 21.375 7.441 -1.267 1 96.62 333 ARG B O 1
ATOM 5327 N N . THR B 1 334 ? 21 8.039 -3.396 1 97.06 334 THR B N 1
ATOM 5328 C CA . THR B 1 334 ? 19.562 8.211 -3.211 1 97.06 334 THR B CA 1
ATOM 5329 C C . THR B 1 334 ? 18.891 6.883 -2.893 1 97.06 334 THR B C 1
ATOM 5331 O O . THR B 1 334 ? 18.078 6.797 -1.979 1 97.06 334 THR B O 1
ATOM 5334 N N . LYS B 1 335 ? 19.328 5.863 -3.648 1 97.5 335 LYS B N 1
ATOM 5335 C CA . LYS B 1 335 ? 18.781 4.531 -3.408 1 97.5 335 LYS B CA 1
ATOM 5336 C C . LYS B 1 335 ? 19.125 4.043 -2.002 1 97.5 335 LYS B C 1
ATOM 5338 O O . LYS B 1 335 ? 18.266 3.496 -1.307 1 97.5 335 LYS B O 1
ATOM 5343 N N . ALA B 1 336 ? 20.328 4.277 -1.558 1 96.94 336 ALA B N 1
ATOM 5344 C CA . ALA B 1 336 ? 20.781 3.836 -0.243 1 96.94 336 ALA B CA 1
ATOM 5345 C C . ALA B 1 336 ? 20.047 4.566 0.871 1 96.94 336 ALA B C 1
ATOM 5347 O O . ALA B 1 336 ? 19.938 4.059 1.989 1 96.94 336 ALA B O 1
ATOM 5348 N N . ALA B 1 337 ? 19.453 5.746 0.563 1 97.19 337 ALA B N 1
ATOM 5349 C CA . ALA B 1 337 ? 18.828 6.582 1.585 1 97.19 337 ALA B CA 1
ATOM 5350 C C . ALA B 1 337 ? 17.312 6.367 1.617 1 97.19 337 ALA B C 1
ATOM 5352 O O . ALA B 1 337 ? 16.609 7.023 2.385 1 97.19 337 ALA B O 1
ATOM 5353 N N . GLU B 1 338 ? 16.797 5.43 0.773 1 97.81 338 GLU B N 1
ATOM 5354 C CA . GLU B 1 338 ? 15.367 5.109 0.852 1 97.81 338 GLU B CA 1
ATOM 5355 C C . GLU B 1 338 ? 14.977 4.68 2.262 1 97.81 338 GLU B C 1
ATOM 5357 O O . GLU B 1 338 ? 15.656 3.857 2.877 1 97.81 338 GLU B O 1
ATOM 5362 N N . VAL B 1 339 ? 13.859 5.238 2.746 1 98 339 VAL B N 1
ATOM 5363 C CA . VAL B 1 339 ? 13.422 4.965 4.109 1 98 339 VAL B CA 1
ATOM 5364 C C . VAL B 1 339 ? 13.07 3.484 4.25 1 98 339 VAL B C 1
ATOM 5366 O O . VAL B 1 339 ? 12.289 2.949 3.459 1 98 339 VAL B O 1
ATOM 5369 N N . ARG B 1 340 ? 13.68 2.828 5.254 1 96.94 340 ARG B N 1
ATOM 5370 C CA . ARG B 1 340 ? 13.461 1.409 5.512 1 96.94 340 ARG B CA 1
ATOM 5371 C C . ARG B 1 340 ? 12.328 1.204 6.512 1 96.94 340 ARG B C 1
ATOM 5373 O O . ARG B 1 340 ? 12.555 0.723 7.625 1 96.94 340 ARG B O 1
ATOM 5380 N N . VAL B 1 341 ? 11.148 1.405 6.047 1 97.81 341 VAL B N 1
ATOM 5381 C CA . VAL B 1 341 ? 9.992 1.408 6.945 1 97.81 341 VAL B CA 1
ATOM 5382 C C . VAL B 1 341 ? 9.414 -0.001 7.043 1 97.81 341 VAL B C 1
ATOM 5384 O O . VAL B 1 341 ? 8.914 -0.399 8.094 1 97.81 341 VAL B O 1
ATOM 5387 N N . ILE B 1 342 ? 9.648 -0.868 6.055 1 97 342 ILE B N 1
ATOM 5388 C CA . ILE B 1 342 ? 8.953 -2.146 5.949 1 97 342 ILE B CA 1
ATOM 5389 C C . ILE B 1 342 ? 9.422 -3.082 7.062 1 97 342 ILE B C 1
ATOM 5391 O O . ILE B 1 342 ? 8.609 -3.561 7.859 1 97 342 ILE B O 1
ATOM 5395 N N . ARG B 1 343 ? 10.68 -3.23 7.266 1 94.5 343 ARG B N 1
ATOM 5396 C CA . ARG B 1 343 ? 11.227 -4.195 8.211 1 94.5 343 ARG B CA 1
ATOM 5397 C C . ARG B 1 343 ? 11.219 -3.629 9.633 1 94.5 343 ARG B C 1
ATOM 5399 O O . ARG B 1 343 ? 11.469 -4.355 10.594 1 94.5 343 ARG B O 1
ATOM 5406 N N . HIS B 1 344 ? 10.922 -2.336 9.695 1 96.62 344 HIS B N 1
ATOM 5407 C CA . HIS B 1 344 ? 10.945 -1.699 11.008 1 96.62 344 HIS B CA 1
ATOM 5408 C C . HIS B 1 344 ? 9.555 -1.19 11.391 1 96.62 344 HIS B C 1
ATOM 5410 O O . HIS B 1 344 ? 9.43 -0.238 12.164 1 96.62 344 HIS B O 1
ATOM 5416 N N . ALA B 1 345 ? 8.547 -1.842 10.828 1 95.38 345 ALA B N 1
ATOM 5417 C CA . ALA B 1 345 ? 7.156 -1.441 11.031 1 95.38 345 ALA B CA 1
ATOM 5418 C C . ALA B 1 345 ? 6.758 -1.552 12.5 1 95.38 345 ALA B C 1
ATOM 5420 O O . ALA B 1 345 ? 5.785 -0.931 12.93 1 95.38 345 ALA B O 1
ATOM 5421 N N . ASP B 1 346 ? 7.484 -2.326 13.305 1 94.56 346 ASP B N 1
ATOM 5422 C CA . ASP B 1 346 ? 7.188 -2.445 14.727 1 94.56 346 ASP B CA 1
ATOM 5423 C C . ASP B 1 346 ? 7.312 -1.095 15.43 1 94.56 346 ASP B C 1
ATOM 5425 O O . ASP B 1 346 ? 6.59 -0.818 16.391 1 94.56 346 ASP B O 1
ATOM 5429 N N . TYR B 1 347 ? 8.242 -0.244 14.898 1 97.06 347 TYR B N 1
ATOM 5430 C CA . TYR B 1 347 ? 8.406 1.081 15.484 1 97.06 347 TYR B CA 1
ATOM 5431 C C . TYR B 1 347 ? 7.203 1.966 15.188 1 97.06 347 TYR B C 1
ATOM 5433 O O . TYR B 1 347 ? 6.977 2.967 15.875 1 97.06 347 TYR B O 1
ATOM 5441 N N . LEU B 1 348 ? 6.461 1.623 14.078 1 97.19 348 LEU B N 1
ATOM 5442 C CA . LEU B 1 348 ? 5.219 2.336 13.797 1 97.19 348 LEU B CA 1
ATOM 5443 C C . LEU B 1 348 ? 4.141 1.957 14.805 1 97.19 348 LEU B C 1
ATOM 5445 O O . LEU B 1 348 ? 3.447 2.828 15.336 1 97.19 348 LEU B O 1
ATOM 5449 N N . ARG B 1 349 ? 4.059 0.681 15.07 1 94.81 349 ARG B N 1
ATOM 5450 C CA . ARG B 1 349 ? 2.994 0.134 15.906 1 94.81 349 ARG B CA 1
ATOM 5451 C C . ARG B 1 349 ? 3.268 0.403 17.391 1 94.81 349 ARG B C 1
ATOM 5453 O O . ARG B 1 349 ? 2.352 0.73 18.141 1 94.81 349 ARG B O 1
ATOM 5460 N N . ASN B 1 350 ? 4.535 0.227 17.734 1 94.44 350 ASN B N 1
ATOM 5461 C CA . ASN B 1 350 ? 4.957 0.338 19.125 1 94.44 350 ASN B CA 1
ATOM 5462 C C . ASN B 1 350 ? 6.148 1.276 19.281 1 94.44 350 ASN B C 1
ATOM 5464 O O . ASN B 1 350 ? 7.262 0.831 19.578 1 94.44 350 ASN B O 1
ATOM 5468 N N . PRO B 1 351 ? 5.828 2.535 19.219 1 95.44 351 PRO B N 1
ATOM 5469 C CA . PRO B 1 351 ? 6.945 3.473 19.328 1 95.44 351 PRO B CA 1
ATOM 5470 C C . PRO B 1 351 ? 7.594 3.461 20.719 1 95.44 351 PRO B C 1
ATOM 5472 O O . PRO B 1 351 ? 6.898 3.318 21.734 1 95.44 351 PRO B O 1
ATOM 5475 N N . VAL B 1 352 ? 8.852 3.615 20.766 1 92.81 352 VAL B N 1
ATOM 5476 C CA . VAL B 1 352 ? 9.586 3.846 22.016 1 92.81 352 VAL B CA 1
ATOM 5477 C C . VAL B 1 352 ? 9.539 5.328 22.375 1 92.81 352 VAL B C 1
ATOM 5479 O O . VAL B 1 352 ? 10.016 6.176 21.609 1 92.81 352 VAL B O 1
ATOM 5482 N N . GLY B 1 353 ? 8.883 5.637 23.5 1 93.06 353 GLY B N 1
ATOM 5483 C CA . GLY B 1 353 ? 8.773 7.031 23.891 1 93.06 353 GLY B CA 1
ATOM 5484 C C . GLY B 1 353 ? 10.125 7.695 24.094 1 93.06 353 GLY B C 1
ATOM 5485 O O . GLY B 1 353 ? 10.906 7.285 24.953 1 93.06 353 GLY B O 1
ATOM 5486 N N . MET B 1 354 ? 10.367 8.727 23.234 1 93.69 354 MET B N 1
ATOM 5487 C CA . MET B 1 354 ? 11.688 9.359 23.281 1 93.69 354 MET B CA 1
ATOM 5488 C C . MET B 1 354 ? 11.555 10.867 23.484 1 93.69 354 MET B C 1
ATOM 5490 O O . MET B 1 354 ? 12.477 11.508 24 1 93.69 354 MET B O 1
ATOM 5494 N N . PHE B 1 355 ? 10.445 11.398 23.031 1 96.88 355 PHE B N 1
ATOM 5495 C CA . PHE B 1 355 ? 10.32 12.852 22.969 1 96.88 355 PHE B CA 1
ATOM 5496 C C . PHE B 1 355 ? 9.094 13.328 23.734 1 96.88 355 PHE B C 1
ATOM 5498 O O . PHE B 1 355 ? 8.109 12.602 23.844 1 96.88 355 PHE B O 1
ATOM 5505 N N . LYS B 1 356 ? 9.203 14.516 24.234 1 97.25 356 LYS B N 1
ATOM 5506 C CA . LYS B 1 356 ? 8.109 15.141 24.969 1 97.25 356 LYS B CA 1
ATOM 5507 C C . LYS B 1 356 ? 7.828 16.547 24.438 1 97.25 356 LYS B C 1
ATOM 5509 O O . LYS B 1 356 ? 8.758 17.297 24.125 1 97.25 356 LYS B O 1
ATOM 5514 N N . ALA B 1 357 ? 6.555 16.828 24.344 1 97.88 357 ALA B N 1
ATOM 5515 C CA . ALA B 1 357 ? 6.156 18.188 23.969 1 97.88 357 ALA B CA 1
ATOM 5516 C C . ALA B 1 357 ? 6.434 19.156 25.109 1 97.88 357 ALA B C 1
ATOM 5518 O O . ALA B 1 357 ? 6.238 18.844 26.281 1 97.88 357 ALA B O 1
ATOM 5519 N N . GLN B 1 358 ? 6.875 20.297 24.781 1 96.38 358 GLN B N 1
ATOM 5520 C CA . GLN B 1 358 ? 7.148 21.375 25.719 1 96.38 358 GLN B CA 1
ATOM 5521 C C . GLN B 1 358 ? 6.332 22.625 25.391 1 96.38 358 GLN B C 1
ATOM 5523 O O . GLN B 1 358 ? 6 22.859 24.234 1 96.38 358 GLN B O 1
ATOM 5528 N N . ALA B 1 359 ? 6.055 23.344 26.406 1 92.94 359 ALA B N 1
ATOM 5529 C CA . ALA B 1 359 ? 5.344 24.609 26.188 1 92.94 359 ALA B CA 1
ATOM 5530 C C . ALA B 1 359 ? 6.219 25.609 25.438 1 92.94 359 ALA B C 1
ATOM 5532 O O . ALA B 1 359 ? 7.434 25.672 25.656 1 92.94 359 ALA B O 1
ATOM 5533 N N . TRP B 1 360 ? 5.551 26.297 24.609 1 91 360 TRP B N 1
ATOM 5534 C CA . TRP B 1 360 ? 6.242 27.375 23.906 1 91 360 TRP B CA 1
ATOM 5535 C C . TRP B 1 360 ? 6.512 28.562 24.828 1 91 360 TRP B C 1
ATOM 5537 O O . TRP B 1 360 ? 5.621 29 25.547 1 91 360 TRP B O 1
ATOM 5547 N N . VAL B 1 361 ? 7.762 28.891 24.922 1 80.62 361 VAL B N 1
ATOM 5548 C CA . VAL B 1 361 ? 8.133 30.062 25.734 1 80.62 361 VAL B CA 1
ATOM 5549 C C . VAL B 1 361 ? 8.68 31.156 24.828 1 80.62 361 VAL B C 1
ATOM 5551 O O . VAL B 1 361 ? 9.633 30.938 24.078 1 80.62 361 VAL B O 1
ATOM 5554 N N . GLU B 1 362 ? 7.953 32.281 24.656 1 67.44 362 GLU B N 1
ATOM 5555 C CA . GLU B 1 362 ? 8.406 33.406 23.844 1 67.44 362 GLU B CA 1
ATOM 5556 C C . GLU B 1 362 ? 9.766 33.906 24.312 1 67.44 362 GLU B C 1
ATOM 5558 O O . GLU B 1 362 ? 10.055 33.938 25.5 1 67.44 362 GLU B O 1
#

Foldseek 3Di:
DPPPPPPQAFPEFEEEAEEADEQDFAAGCNPLVCLLVLRPYHYDYHHQWYWPDDCLLVDIDGGGDFLVNSLVVVVVCVVVVNLQGQEYEYEDHQDLSNLLSSLVSLVVSVVVCPPQALSYAYEYEYQADDPQDGPHDPSNLVSCLVSQLRHQEYEAAQNNLCSNQVHDQQAPVSVQVSVLSNCVVSVHFKYKHFFDQRVRRVDPDDRQKTKIKMWGAAPVSHTQIKMKIDGDDPDDEHRLSVLLSSLLVRQLSSLLVVVDDPQSRHHSSRDHPPQHSQSHSSNRSNQLSVQLSVVQQVVLVVQLVVQCVVCVPVDDCPPPDPVRVVSVVSSSSNSSNRGPCPVSVVCSSDGDRDMGMDGDDD/DPPPPPPQAFPEFEEEAEEADEQDFAAGCNPLVCLLVLRPYHYDYHHQWYWPDDCLLVDIDGGGDFLVNSLVVVVVCVVVVNLQGQEYEYEDHQDLSNLLSSLVSLVVSVVVCPPQALSYAYEYEYQADDPQDGPHDPSNLVSCLVSVLRHQEYEAAQNNLCSNQVHDQQAPVSVQNSVLSNCVVSVHFKYKHFWDQRVRRVDPDDRQKTKIKMWGAAPVSHTQIKMKIDGDDPDDEHRLSVLLSSLLVRQLSSLLVVVDDPQSRHHSSRDHPPQHSQSHSSNRSNQLSVQLSVVQQVVLVVQLVVQCVVCVPVDDCPPPDPVRVVSVVSSSSNSSNRGPCPVSVVCSSDGDRDMGMGGDDD

InterPro domains:
  IPR004625 Pyridoxine kinase [PTHR10534] (8-352)
  IPR004625 Pyridoxine kinase [TIGR00687] (13-254)
  IPR004625 Pyridoxine kinase [cd01173] (14-302)
  IPR013749 Pyridoxamine kinase/Phosphomethylpyrimidine kinase [PF08543] (121-254)
  IPR029056 Ribokinase-like [G3DSA:3.40.1190.20] (10-360)
  IPR029056 Ribokinase-like [SSF53613] (14-254)

pLDDT: mean 94.42, std 9.97, range [17.91, 98.94]

Radius of gyration: 26.27 Å; Cα contacts (8 Å, |Δi|>4): 1488; chains: 2; bounding box: 74×78×59 Å